Protein AF-V5RJI8-F1 (afdb_monomer_lite)

Secondary structure (DSSP, 8-state):
-EEEEEEEETTTEEEEEEEETTEEEEESS-HHHHHHHHHHHHHHHTTSSTTSEEETTB---GGG-EEEEE-SS--HHHHH---TT-HHHHHHHHHHHHHHHHTSTHHHHHHHHHHHHHHHHHHHHT------S--SS--------S---HHHHHHHH-----B-TT-SSB--GGGS-HHHHHHHHHHHHHTT--TT-SSS-EEEEE--GGGT--HHHHHHHHHHHHHHHHHS-EEEEEEE--HHHHHHH-TT---EEEEETTEEEEE--HHHHHHHHHHHHHHHHSS-S-HHHHHHHHTTT--HHHHHHHHHHHHHHHHHHHHHHHH-SEEEEEE-SS--EEEE-SSEEEEEE-HHHHHHHHHHHHHTT-GGGEEEE---HHHHHHHHT-

Radius of gyration: 30.28 Å; chains: 1; bounding box: 85×45×85 Å

pLDDT: mean 78.52, std 10.72, range [47.5, 96.5]

Organism: NCBI:txid1276258

Sequence (390 aa):
METNLVLNSNFFGKTTINFHNNIAYLYGTNNSKKSLLLHEIYEGLKGKEIYKLSFNSSSSCVARYQCVFLKELFDLQNELKLTKSNLLRNCILKKINSHIIMQQDNENFQNRLNTFYNDLEEVINSLEFKEMFDLDEKLSVKFNIDTKAIDSLIDKLLKVYLYKEDESKEVDEKSYSRFTIRMLILEILFLEIDFNDKERPIFLLLDLPDACADDNNILKLSATILEWIGKYNINVIITVNSSFTLKLFNPDLRSINFISNSKIINLKKLKSIFKNIAVCYSFIESKSTDLIIYKQQITSLINNDDLHFEYSYYKKRIEHYLYMTHIFRKIVVIESKDVSNWNVDHKALTLNINYKDIVFLFVLSFELELSKKIDWNIENIKLKALIENY

Foldseek 3Di:
DKKKKWFQAPQQGTAIFIDDLLETEEEDAPQVVLLSVLVVVQCCLCPNCQPTIDMPPDSDDSVFAAEDAQHPDDDVQVQQQLDPPHPLVVLVVVVVVVVCVVVVCVVVVLVVLVVVVVVVQVVVQPDDDPDPDDDPDPDDDHDDDPDSDPSCCCNPPDGDFDDDPPDPDTDDPVVDFPLVSSVVSRVSRCSPDDQVPPRHAYEYEARASVVGDDLVSLLVVLVVVVVSSVRGRYRYYHYHYDPVSCCSNCVQPQWHQYDARNHTFIPHPLLVLLLQLLLLVVVLVDPDLDSVVSCVVCSVVCDVVSSVVSCVVCVVVLRVLSHQLRPAQAEEEAADPDDWDWDDDPHYIYTHDHPSVVSSSLSSCVSRVSLVRYHYHDPRPSSVVVSVVD

InterPro domains:
  IPR027417 P-loop containing nucleoside triphosphate hydrolase [SSF52540] (11-281)

Structure (mmCIF, N/CA/C/O backbone):
data_AF-V5RJI8-F1
#
_entry.id   AF-V5RJI8-F1
#
loop_
_atom_site.group_PDB
_atom_site.id
_atom_site.type_symbol
_atom_site.label_atom_id
_atom_site.label_alt_id
_atom_site.label_comp_id
_atom_site.label_asym_id
_atom_site.label_entity_id
_atom_site.label_seq_id
_atom_site.pdbx_PDB_ins_code
_atom_site.Cartn_x
_atom_site.Cartn_y
_atom_site.Cartn_z
_atom_site.occupancy
_atom_site.B_iso_or_equiv
_atom_site.auth_seq_id
_atom_site.auth_comp_id
_atom_site.auth_asym_id
_atom_site.auth_atom_id
_atom_site.pdbx_PDB_model_num
ATOM 1 N N . MET A 1 1 ? 3.737 -17.549 -4.782 1.00 47.66 1 MET A N 1
ATOM 2 C CA . MET A 1 1 ? 2.436 -17.793 -5.446 1.00 47.66 1 MET A CA 1
ATOM 3 C C . MET A 1 1 ? 1.951 -16.449 -5.968 1.00 47.66 1 MET A C 1
ATOM 5 O O . MET A 1 1 ? 2.083 -15.477 -5.232 1.00 47.66 1 MET A O 1
ATOM 9 N N . GLU A 1 2 ? 1.523 -16.352 -7.227 1.00 59.53 2 GLU A N 1
ATOM 10 C CA . GLU A 1 2 ? 0.981 -15.097 -7.770 1.00 59.53 2 GLU A CA 1
ATOM 11 C C . GLU A 1 2 ? -0.535 -15.095 -7.596 1.00 59.53 2 GLU A C 1
ATOM 13 O O . GLU A 1 2 ? -1.218 -16.004 -8.068 1.00 59.53 2 GLU A O 1
ATOM 18 N N . THR A 1 3 ? -1.039 -14.072 -6.915 1.00 74.81 3 THR A N 1
ATOM 19 C CA . THR A 1 3 ? -2.464 -13.890 -6.638 1.00 74.81 3 THR A CA 1
ATOM 20 C C . THR A 1 3 ? -2.899 -12.603 -7.324 1.00 74.81 3 THR A C 1
ATOM 22 O O . THR A 1 3 ? -2.190 -11.600 -7.254 1.00 74.81 3 THR A O 1
ATOM 25 N N . ASN A 1 4 ? -4.040 -12.603 -8.008 1.00 84.06 4 ASN A N 1
ATOM 26 C CA . ASN A 1 4 ? -4.545 -11.410 -8.685 1.00 84.06 4 ASN A CA 1
ATOM 27 C C . ASN A 1 4 ? -5.942 -11.067 -8.166 1.00 84.06 4 ASN A C 1
ATOM 29 O O . ASN A 1 4 ? -6.820 -11.933 -8.123 1.00 84.06 4 ASN A O 1
ATOM 33 N N . LEU A 1 5 ? -6.142 -9.793 -7.838 1.00 86.62 5 LEU A N 1
ATOM 34 C CA . LEU A 1 5 ? -7.447 -9.200 -7.590 1.00 86.62 5 LEU A CA 1
ATOM 35 C C . LEU A 1 5 ? -7.901 -8.493 -8.864 1.00 86.62 5 LEU A C 1
ATOM 37 O O . LEU A 1 5 ? -7.270 -7.538 -9.309 1.00 86.62 5 LEU A O 1
ATOM 41 N N . VAL A 1 6 ? -8.995 -8.955 -9.451 1.00 86.00 6 VAL A N 1
ATOM 42 C CA . VAL A 1 6 ? -9.625 -8.310 -10.603 1.00 86.00 6 VAL A CA 1
ATOM 43 C C . VAL A 1 6 ? -10.812 -7.514 -10.101 1.00 86.00 6 VAL A C 1
ATOM 45 O O . VAL A 1 6 ? -11.644 -8.053 -9.368 1.00 86.00 6 VAL A O 1
ATOM 48 N N . LEU A 1 7 ? -10.906 -6.254 -10.519 1.00 85.88 7 LEU A N 1
ATOM 49 C CA . LEU A 1 7 ? -12.017 -5.399 -10.149 1.00 85.88 7 LEU A CA 1
ATOM 50 C C . LEU A 1 7 ? -12.546 -4.535 -11.285 1.00 85.88 7 LEU A C 1
ATOM 52 O O . LEU A 1 7 ? -11.807 -4.176 -12.198 1.00 85.88 7 LEU A O 1
ATOM 56 N N . ASN A 1 8 ? -13.828 -4.188 -11.215 1.00 84.06 8 ASN A N 1
ATOM 57 C CA . ASN A 1 8 ? -14.423 -3.176 -12.081 1.00 84.06 8 ASN A CA 1
ATOM 58 C C . ASN A 1 8 ? -14.523 -1.856 -11.310 1.00 84.06 8 ASN A C 1
ATOM 60 O O . ASN A 1 8 ? -15.511 -1.603 -10.625 1.00 84.06 8 ASN A O 1
ATOM 64 N N . SER A 1 9 ? -13.457 -1.060 -11.374 1.00 84.00 9 SER A N 1
ATOM 65 C CA . SER A 1 9 ? -13.361 0.229 -10.687 1.00 84.00 9 SER A CA 1
ATOM 66 C C . SER A 1 9 ? -14.159 1.297 -11.426 1.00 84.00 9 SER A C 1
ATOM 68 O O . SER A 1 9 ? -14.113 1.366 -12.657 1.00 84.00 9 SER A O 1
ATOM 70 N N . ASN A 1 10 ? -14.802 2.207 -10.690 1.00 82.50 10 ASN A N 1
ATOM 71 C CA . ASN A 1 10 ? -15.486 3.339 -11.315 1.00 82.50 10 ASN A CA 1
ATOM 72 C C . ASN A 1 10 ? -14.489 4.306 -11.990 1.00 82.50 10 ASN A C 1
ATOM 74 O O . ASN A 1 10 ? -14.853 5.033 -12.911 1.00 82.50 10 ASN A O 1
ATOM 78 N N . PHE A 1 11 ? -13.222 4.312 -11.554 1.00 82.19 11 PHE A N 1
ATOM 79 C CA . PHE A 1 11 ? -12.194 5.256 -12.012 1.00 82.19 11 PHE A CA 1
ATOM 80 C C . PHE A 1 11 ? -11.221 4.670 -13.036 1.00 82.19 11 PHE A C 1
ATOM 82 O O . PHE A 1 11 ? -10.675 5.409 -13.861 1.00 82.19 11 PHE A O 1
ATOM 89 N N . PHE A 1 12 ? -10.970 3.363 -12.949 1.00 82.50 12 PHE A N 1
ATOM 90 C CA . PHE A 1 12 ? -9.988 2.653 -13.776 1.00 82.50 12 PHE A CA 1
ATOM 91 C C . PHE A 1 12 ? -10.628 1.645 -14.743 1.00 82.50 12 PHE A C 1
ATOM 93 O O . PHE A 1 12 ? -9.920 1.031 -15.540 1.00 82.50 12 PHE A O 1
ATOM 100 N N . GLY A 1 13 ? -11.952 1.464 -14.686 1.00 84.44 13 GLY A N 1
ATOM 101 C CA . GLY A 1 13 ? -12.654 0.406 -15.407 1.00 84.44 13 GLY A CA 1
ATOM 102 C C . GLY A 1 13 ? -12.246 -0.984 -14.914 1.00 84.44 13 GLY A C 1
ATOM 103 O O . GLY A 1 13 ? -11.847 -1.167 -13.759 1.00 84.44 13 GLY A O 1
ATOM 104 N N . LYS A 1 14 ? -12.315 -1.979 -15.804 1.00 85.81 14 LYS A N 1
ATOM 105 C CA . LYS A 1 14 ? -11.848 -3.338 -15.510 1.00 85.81 14 LYS A CA 1
ATOM 106 C C . LYS A 1 14 ? -10.327 -3.342 -15.362 1.00 85.81 14 LYS A C 1
ATOM 108 O O . LYS A 1 14 ? -9.604 -3.170 -16.340 1.00 85.81 14 LYS A O 1
ATOM 113 N N . THR A 1 15 ? -9.854 -3.570 -14.145 1.00 85.00 15 THR A N 1
ATOM 114 C CA . THR A 1 15 ? -8.438 -3.528 -13.790 1.00 85.00 15 THR A CA 1
ATOM 115 C C . THR A 1 15 ? -8.035 -4.738 -12.950 1.00 85.00 15 THR A C 1
ATOM 117 O O . THR A 1 15 ? -8.874 -5.406 -12.344 1.00 85.00 15 THR A O 1
ATOM 120 N N . THR A 1 16 ? -6.737 -5.023 -12.922 1.00 87.56 16 THR A N 1
ATOM 121 C CA . THR A 1 16 ? -6.160 -6.141 -12.174 1.00 87.56 16 THR A CA 1
ATOM 122 C C . THR A 1 16 ? -5.038 -5.625 -11.290 1.00 87.56 16 THR A C 1
ATOM 124 O O . THR A 1 16 ? -4.091 -5.023 -11.794 1.00 87.56 16 THR A O 1
ATOM 127 N N . ILE A 1 17 ? -5.130 -5.908 -9.995 1.00 89.94 17 ILE A N 1
ATOM 128 C CA . ILE A 1 17 ? -4.090 -5.678 -8.996 1.00 89.94 17 ILE A CA 1
ATOM 129 C C . ILE A 1 17 ? -3.394 -7.006 -8.732 1.00 89.94 17 ILE A C 1
ATOM 131 O O . ILE A 1 17 ? -4.027 -8.018 -8.431 1.00 89.94 17 ILE A O 1
ATOM 135 N N . ASN A 1 18 ? -2.077 -6.998 -8.834 1.00 87.88 18 ASN A N 1
ATOM 136 C CA . ASN A 1 18 ? -1.258 -8.179 -8.656 1.00 87.88 18 ASN A CA 1
ATOM 137 C C . ASN A 1 18 ? -0.569 -8.169 -7.304 1.00 87.88 18 ASN A C 1
ATOM 139 O O . ASN A 1 18 ? -0.024 -7.149 -6.873 1.00 87.88 18 ASN A O 1
ATOM 143 N N . PHE A 1 19 ? -0.539 -9.348 -6.704 1.00 87.88 19 PHE A N 1
ATOM 144 C CA . PHE A 1 19 ? 0.154 -9.624 -5.467 1.00 87.88 19 PHE A CA 1
ATOM 145 C C . PHE A 1 19 ? 1.383 -10.475 -5.758 1.00 87.88 19 PHE A C 1
ATOM 147 O O . PHE A 1 19 ? 1.331 -11.447 -6.518 1.00 87.88 19 PHE A O 1
ATOM 154 N N . HIS A 1 20 ? 2.476 -10.141 -5.089 1.00 85.94 20 HIS A N 1
ATOM 155 C CA . HIS A 1 20 ? 3.643 -10.994 -4.975 1.00 85.94 20 HIS A CA 1
ATOM 156 C C . HIS A 1 20 ? 3.845 -11.329 -3.503 1.00 85.94 20 HIS A C 1
ATOM 158 O O . HIS A 1 20 ? 3.969 -10.429 -2.678 1.00 85.94 20 HIS A O 1
ATOM 164 N N . ASN A 1 21 ? 3.853 -12.623 -3.173 1.00 85.38 21 ASN A N 1
ATOM 165 C CA . ASN A 1 21 ? 3.926 -13.105 -1.789 1.00 85.38 21 ASN A CA 1
ATOM 166 C C . ASN A 1 21 ? 2.892 -12.420 -0.880 1.00 85.38 21 ASN A C 1
ATOM 168 O O . ASN A 1 21 ? 3.225 -11.930 0.192 1.00 85.38 21 ASN A O 1
ATOM 172 N N . ASN A 1 22 ? 1.643 -12.363 -1.351 1.00 88.12 22 ASN A N 1
ATOM 173 C CA . ASN A 1 22 ? 0.504 -11.755 -0.659 1.00 88.12 22 ASN A CA 1
ATOM 174 C C . ASN A 1 22 ? 0.617 -10.239 -0.409 1.00 88.12 22 ASN A C 1
ATOM 176 O O . ASN A 1 22 ? -0.211 -9.693 0.314 1.00 88.12 22 ASN A O 1
ATOM 180 N N . ILE A 1 23 ? 1.559 -9.531 -1.046 1.00 91.88 23 ILE A N 1
ATOM 181 C CA . ILE A 1 23 ? 1.644 -8.064 -0.986 1.00 91.88 23 ILE A CA 1
ATOM 182 C C . ILE A 1 23 ? 1.442 -7.455 -2.368 1.00 91.88 23 ILE A C 1
ATOM 184 O O . ILE A 1 23 ? 2.060 -7.877 -3.347 1.00 91.88 23 ILE A O 1
ATOM 188 N N . ALA A 1 24 ? 0.606 -6.426 -2.440 1.00 92.69 24 ALA A N 1
ATOM 189 C CA . ALA A 1 24 ? 0.448 -5.565 -3.598 1.00 92.69 24 ALA A CA 1
ATOM 190 C C . ALA A 1 24 ? 0.865 -4.132 -3.248 1.00 92.69 24 ALA A C 1
ATOM 192 O O . ALA A 1 24 ? 0.295 -3.501 -2.359 1.00 92.69 24 ALA A O 1
ATOM 193 N N . TYR A 1 25 ? 1.827 -3.590 -3.993 1.00 92.12 25 TYR A N 1
ATOM 194 C CA . TYR A 1 25 ? 2.216 -2.183 -3.887 1.00 92.12 25 TYR A CA 1
ATOM 195 C C . TYR A 1 25 ? 1.530 -1.381 -4.987 1.00 92.12 25 TYR A C 1
ATOM 197 O O . TYR A 1 25 ? 1.684 -1.699 -6.170 1.00 92.12 25 TYR A O 1
ATOM 205 N N . LEU A 1 26 ? 0.772 -0.359 -4.594 1.00 92.06 26 LEU A N 1
ATOM 206 C CA . LEU A 1 26 ? 0.106 0.589 -5.480 1.00 92.06 26 LEU A CA 1
ATOM 207 C C . LEU A 1 26 ? 0.939 1.877 -5.547 1.00 92.06 26 LEU A C 1
ATOM 209 O O . LEU A 1 26 ? 0.846 2.747 -4.676 1.00 92.06 26 LEU A O 1
ATOM 213 N N . TYR A 1 27 ? 1.780 1.985 -6.572 1.00 88.44 27 TYR A N 1
ATOM 214 C CA . TYR A 1 27 ? 2.731 3.087 -6.734 1.00 88.44 27 TYR A CA 1
ATOM 215 C C . TYR A 1 27 ? 2.232 4.115 -7.756 1.00 88.44 27 TYR A C 1
ATOM 217 O O . TYR A 1 27 ? 1.676 3.744 -8.783 1.00 88.44 27 TYR A O 1
ATOM 225 N N . GLY A 1 28 ? 2.438 5.406 -7.503 1.00 80.44 28 GLY A N 1
ATOM 226 C CA . GLY A 1 28 ? 2.051 6.500 -8.406 1.00 80.44 28 GLY A CA 1
ATOM 227 C C . GLY A 1 28 ? 1.736 7.776 -7.629 1.00 80.44 28 GLY A C 1
ATOM 228 O O . GLY A 1 28 ? 1.539 7.709 -6.419 1.00 80.44 28 GLY A O 1
ATOM 229 N N . THR A 1 29 ? 1.670 8.934 -8.290 1.00 72.56 29 THR A N 1
ATOM 230 C CA . THR A 1 29 ? 1.533 10.230 -7.588 1.00 72.56 29 THR A CA 1
ATOM 231 C C . THR A 1 29 ? 0.084 10.711 -7.432 1.00 72.56 29 THR A C 1
ATOM 233 O O . THR A 1 29 ? -0.165 11.754 -6.833 1.00 72.56 29 THR A O 1
ATOM 236 N N . ASN A 1 30 ? -0.898 9.970 -7.960 1.00 81.06 30 ASN A N 1
ATOM 237 C CA . ASN A 1 30 ? -2.312 10.323 -7.836 1.00 81.06 30 ASN A CA 1
ATOM 238 C C . ASN A 1 30 ? -2.920 9.761 -6.540 1.00 81.06 30 ASN A C 1
ATOM 240 O O . ASN A 1 30 ? -3.603 8.736 -6.557 1.00 81.06 30 ASN A O 1
ATOM 244 N N . ASN A 1 31 ? -2.645 10.431 -5.420 1.00 82.81 31 ASN A N 1
ATOM 245 C CA . ASN A 1 31 ? -3.069 10.017 -4.078 1.00 82.81 31 ASN A CA 1
ATOM 246 C C . ASN A 1 31 ? -4.579 9.799 -3.998 1.00 82.81 31 ASN A C 1
ATOM 248 O O . ASN A 1 31 ? -5.021 8.732 -3.591 1.00 82.81 31 ASN A O 1
ATOM 252 N N . SER A 1 32 ? -5.367 10.758 -4.494 1.00 85.94 32 SER A N 1
ATOM 253 C CA . SER A 1 32 ? -6.827 10.693 -4.408 1.00 85.94 32 SER A CA 1
ATOM 254 C C . SER A 1 32 ? -7.390 9.451 -5.092 1.00 85.94 32 SER A C 1
ATOM 256 O O . SER A 1 32 ? -8.209 8.748 -4.506 1.00 85.94 32 SER A O 1
ATOM 258 N N . LYS A 1 33 ? -6.919 9.109 -6.298 1.00 87.00 33 LYS A N 1
ATOM 259 C CA . LYS A 1 33 ? -7.374 7.889 -6.978 1.00 87.00 33 LYS A CA 1
ATOM 260 C C . LYS A 1 33 ? -6.895 6.607 -6.304 1.00 87.00 33 LYS A C 1
ATOM 262 O O . LYS A 1 33 ? -7.595 5.602 -6.388 1.00 87.00 33 LYS A O 1
ATOM 267 N N . LYS A 1 34 ? -5.733 6.621 -5.646 1.00 89.94 34 LYS A N 1
ATOM 268 C CA . LYS A 1 34 ? -5.249 5.477 -4.860 1.00 89.94 34 LYS A CA 1
ATOM 269 C C . LYS A 1 34 ? -6.122 5.227 -3.635 1.00 89.94 34 LYS A C 1
ATOM 271 O O . LYS A 1 34 ? -6.567 4.098 -3.448 1.00 89.94 34 LYS A O 1
ATOM 276 N N . SER A 1 35 ? -6.437 6.271 -2.875 1.00 90.81 35 SER A N 1
ATOM 277 C CA . SER A 1 35 ? -7.340 6.189 -1.724 1.00 90.81 35 SER A CA 1
ATOM 278 C C . SER A 1 35 ? -8.751 5.763 -2.138 1.00 90.81 35 SER A C 1
ATOM 280 O O . SER A 1 35 ? -9.347 4.892 -1.506 1.00 90.81 35 SER A O 1
ATOM 282 N N . LEU A 1 36 ? -9.268 6.309 -3.247 1.00 89.94 36 LEU A N 1
ATOM 283 C CA . LEU A 1 36 ? -10.561 5.909 -3.817 1.00 89.94 36 LEU A CA 1
ATOM 284 C C . LEU A 1 36 ? -10.571 4.435 -4.238 1.00 89.94 36 LEU A C 1
ATOM 286 O O . LEU A 1 36 ? -11.523 3.722 -3.936 1.00 89.94 36 LEU A O 1
ATOM 290 N N . LEU A 1 37 ? -9.502 3.958 -4.879 1.00 90.94 37 LEU A N 1
ATOM 291 C CA . LEU A 1 37 ? -9.357 2.552 -5.250 1.00 90.94 37 LEU A CA 1
ATOM 292 C C . LEU A 1 37 ? -9.325 1.636 -4.018 1.00 90.94 37 LEU A C 1
ATOM 294 O O . LEU A 1 37 ? -10.007 0.615 -4.009 1.00 90.94 37 LEU A O 1
ATOM 298 N N . LEU A 1 38 ? -8.576 1.995 -2.968 1.00 93.25 38 LEU A N 1
ATOM 299 C CA . LEU A 1 38 ? -8.580 1.237 -1.712 1.00 93.25 38 LEU A CA 1
ATOM 300 C C . LEU A 1 38 ? -9.969 1.207 -1.065 1.00 93.25 38 LEU A C 1
ATOM 302 O O . LEU A 1 38 ? -10.381 0.160 -0.572 1.00 93.25 38 LEU A O 1
ATOM 306 N N . HIS A 1 39 ? -10.711 2.315 -1.109 1.00 90.94 39 HIS A N 1
ATOM 307 C CA . HIS A 1 39 ? -12.083 2.366 -0.610 1.00 90.94 39 HIS A CA 1
ATOM 308 C C . HIS A 1 39 ? -13.031 1.462 -1.417 1.00 90.94 39 HIS A C 1
ATOM 310 O O . HIS A 1 39 ? -13.842 0.751 -0.828 1.00 90.94 39 HIS A O 1
ATOM 316 N N . GLU A 1 40 ? -12.941 1.452 -2.751 1.00 89.06 40 G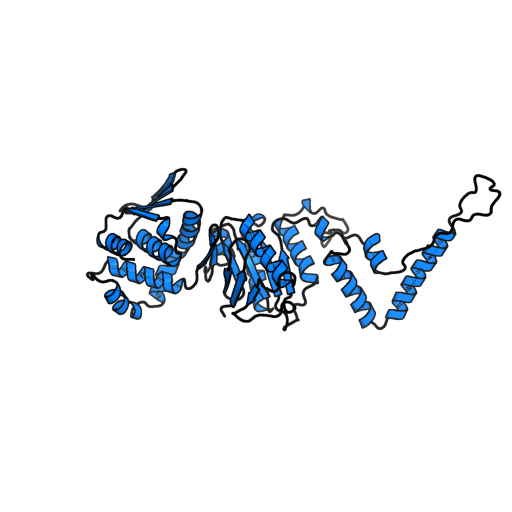LU A N 1
ATOM 317 C CA . GLU A 1 40 ? -13.726 0.535 -3.597 1.00 89.06 40 GLU A CA 1
ATOM 318 C C . GLU A 1 40 ? -13.419 -0.933 -3.268 1.00 89.06 40 GLU A C 1
ATOM 320 O O . GLU A 1 40 ? -14.332 -1.751 -3.138 1.00 89.06 40 GLU A O 1
ATOM 325 N N . ILE A 1 41 ? -12.138 -1.263 -3.072 1.00 89.88 41 ILE A N 1
ATOM 326 C CA . ILE A 1 41 ? -11.711 -2.606 -2.660 1.00 89.88 41 ILE A CA 1
ATOM 327 C C . ILE A 1 41 ? -12.282 -2.947 -1.280 1.00 89.88 41 ILE A C 1
ATOM 329 O O . ILE A 1 41 ? -12.828 -4.032 -1.107 1.00 89.88 41 ILE A O 1
ATOM 333 N N . TYR A 1 42 ? -12.202 -2.030 -0.313 1.00 89.81 42 TYR A N 1
ATOM 334 C CA . TYR A 1 42 ? -12.742 -2.220 1.033 1.00 89.81 42 TYR A CA 1
ATOM 335 C C . TYR A 1 42 ? -14.248 -2.518 1.022 1.00 89.81 42 TYR A C 1
ATOM 337 O O . TYR A 1 42 ? -14.689 -3.519 1.589 1.00 89.81 42 TYR A O 1
ATOM 345 N N . GLU A 1 43 ? -15.043 -1.684 0.347 1.00 86.06 43 GLU A N 1
ATOM 346 C CA . GLU A 1 43 ? -16.502 -1.842 0.293 1.00 86.06 43 GLU A CA 1
ATOM 347 C C . GLU A 1 43 ? -16.910 -3.123 -0.441 1.00 86.06 43 GLU A C 1
ATOM 349 O O . GLU A 1 43 ? -17.840 -3.822 -0.020 1.00 86.06 43 GLU A O 1
ATOM 354 N N . GLY A 1 44 ? -16.188 -3.471 -1.508 1.00 83.25 44 GLY A N 1
ATOM 355 C CA . GLY A 1 44 ? -16.407 -4.722 -2.215 1.00 83.25 44 GLY A CA 1
ATOM 356 C C . GLY A 1 44 ? -16.051 -5.944 -1.358 1.00 83.25 44 GLY A C 1
ATOM 357 O O . GLY A 1 44 ? -16.827 -6.894 -1.333 1.00 83.25 44 GLY A O 1
ATOM 358 N N . LEU A 1 45 ? -14.942 -5.922 -0.604 1.00 83.38 45 LEU A N 1
ATOM 359 C CA . LEU A 1 45 ? -14.564 -7.006 0.319 1.00 83.38 45 LEU A CA 1
ATOM 360 C C . LEU A 1 45 ? -15.559 -7.160 1.481 1.00 83.38 45 LEU A C 1
ATOM 362 O O . LEU A 1 45 ? -15.715 -8.260 2.003 1.00 83.38 45 LEU A O 1
ATOM 366 N N . LYS A 1 46 ? -16.248 -6.080 1.871 1.00 78.94 46 LYS A N 1
ATOM 367 C CA . LYS A 1 46 ? -17.279 -6.066 2.923 1.00 78.94 46 LYS A CA 1
ATOM 368 C C . LYS A 1 46 ? -18.677 -6.497 2.459 1.00 78.94 46 LYS A C 1
ATOM 370 O O . LYS A 1 46 ? -19.592 -6.495 3.279 1.00 78.94 46 LYS A O 1
ATOM 375 N N . GLY A 1 47 ? -18.887 -6.864 1.192 1.00 71.38 47 GLY A N 1
ATOM 376 C CA . GLY A 1 47 ? -20.196 -7.372 0.743 1.00 71.38 47 GLY A CA 1
ATOM 377 C C . GLY A 1 47 ? -21.141 -6.354 0.130 1.00 71.38 47 GLY A C 1
ATOM 378 O O . GLY A 1 47 ? -22.234 -6.741 -0.273 1.00 71.38 47 GLY A O 1
ATOM 379 N N . LYS A 1 48 ? -20.759 -5.079 0.023 1.00 64.81 48 LYS A N 1
ATOM 380 C CA . LYS A 1 48 ? -21.686 -4.035 -0.438 1.00 64.81 48 LYS A CA 1
ATOM 381 C C . LYS A 1 48 ? -21.778 -3.914 -1.963 1.00 64.81 48 LYS A C 1
ATOM 383 O O . LYS A 1 48 ? -22.800 -3.463 -2.463 1.00 64.81 48 LYS A O 1
ATOM 388 N N . GLU A 1 49 ? -20.765 -4.365 -2.712 1.00 62.06 49 GLU A N 1
ATOM 389 C CA . GLU A 1 49 ? -20.721 -4.269 -4.185 1.00 62.06 49 GLU A CA 1
ATOM 390 C C . GLU A 1 49 ? -20.259 -5.586 -4.849 1.00 62.06 49 GLU A C 1
ATOM 392 O O . GLU A 1 49 ? -19.241 -5.648 -5.541 1.00 62.06 49 GLU A O 1
ATOM 397 N N . ILE A 1 50 ? -21.030 -6.660 -4.634 1.00 53.44 50 ILE A N 1
ATOM 398 C CA . ILE A 1 50 ? -20.698 -8.075 -4.925 1.00 53.44 50 ILE A CA 1
ATOM 399 C C . ILE A 1 50 ? -20.184 -8.352 -6.354 1.00 53.44 50 ILE A C 1
ATOM 401 O O . ILE A 1 50 ? -19.405 -9.279 -6.559 1.00 53.44 50 ILE A O 1
ATOM 405 N N . TYR A 1 51 ? -20.558 -7.544 -7.348 1.00 53.34 51 TYR A N 1
ATOM 406 C CA . TYR A 1 51 ? -20.199 -7.772 -8.756 1.00 53.34 51 TYR A CA 1
ATOM 407 C C . TYR A 1 51 ? -18.905 -7.084 -9.207 1.00 53.34 51 TYR A C 1
ATOM 409 O O . TYR A 1 51 ? -18.531 -7.194 -10.376 1.00 53.34 51 TYR A O 1
ATOM 417 N N . LYS A 1 52 ? -18.219 -6.359 -8.314 1.00 65.06 52 LYS A N 1
ATOM 418 C CA . LYS A 1 52 ? -17.035 -5.576 -8.688 1.00 65.06 52 LYS A CA 1
ATOM 419 C C . LYS A 1 52 ? -15.703 -6.234 -8.363 1.00 65.06 52 LYS A C 1
ATOM 421 O O . LYS A 1 52 ? -14.714 -5.700 -8.840 1.00 65.06 52 LYS A O 1
ATOM 426 N N . LEU A 1 53 ? -15.633 -7.346 -7.621 1.00 74.62 53 LEU A N 1
ATOM 427 C CA . LEU A 1 53 ? -14.362 -7.971 -7.217 1.00 74.62 53 LEU A CA 1
ATOM 428 C C . LEU A 1 53 ? -14.330 -9.477 -7.492 1.00 74.62 53 LEU A C 1
ATOM 430 O O . LEU A 1 53 ? -15.299 -10.188 -7.250 1.00 74.62 53 LEU A O 1
ATOM 434 N N . SER A 1 54 ? -13.187 -9.981 -7.954 1.00 72.69 54 SER A N 1
ATOM 435 C CA . SER A 1 54 ? -12.916 -11.419 -8.055 1.00 72.69 54 SER A CA 1
ATOM 436 C C . SER A 1 54 ? -11.442 -11.725 -7.798 1.00 72.69 54 SER A C 1
ATOM 438 O O . SER A 1 54 ? -10.562 -10.941 -8.159 1.00 72.69 54 SER A O 1
ATOM 440 N N . PHE A 1 55 ? -11.170 -12.877 -7.183 1.00 73.88 55 PHE A N 1
ATOM 441 C CA . PHE A 1 55 ? -9.819 -13.337 -6.865 1.00 73.88 55 PHE A CA 1
ATOM 442 C C . PHE A 1 55 ? -9.440 -14.544 -7.724 1.00 73.88 55 PHE A C 1
ATOM 444 O O . PHE A 1 55 ? -10.206 -15.502 -7.839 1.00 73.88 55 PHE A O 1
ATOM 451 N N . ASN A 1 56 ? -8.248 -14.507 -8.330 1.00 62.09 56 ASN A N 1
ATOM 452 C CA . ASN A 1 56 ? -7.688 -15.603 -9.136 1.00 62.09 56 ASN A CA 1
ATOM 453 C C . ASN A 1 56 ? -8.651 -16.164 -10.201 1.00 62.09 56 ASN A C 1
ATOM 455 O O . ASN A 1 56 ? -8.680 -17.367 -10.444 1.00 62.09 56 ASN A O 1
ATOM 459 N N . SER A 1 57 ? -9.447 -15.296 -10.842 1.00 47.50 57 SER A N 1
ATOM 460 C CA . SER A 1 57 ? -10.477 -15.639 -11.847 1.00 47.50 57 SER A CA 1
ATOM 461 C C . SER A 1 57 ? -11.631 -16.537 -11.369 1.00 47.50 57 SER A C 1
ATOM 463 O O . SER A 1 57 ? -12.503 -16.878 -12.162 1.00 47.50 57 SER A O 1
ATOM 465 N N . SER A 1 58 ? -11.700 -16.847 -10.073 1.00 48.25 58 SER A N 1
ATOM 466 C CA . SER A 1 58 ? -12.853 -17.492 -9.442 1.00 48.25 58 SER A CA 1
ATOM 467 C C . SER A 1 58 ? -13.736 -16.442 -8.762 1.00 48.25 58 SER A C 1
ATOM 469 O O . SER A 1 58 ? -13.233 -15.555 -8.069 1.00 48.25 58 SER A O 1
ATOM 471 N N . SER A 1 59 ? -15.054 -16.513 -8.959 1.00 51.94 59 SER A N 1
ATOM 472 C CA . SER A 1 59 ? -16.016 -15.694 -8.216 1.00 51.94 59 SER A CA 1
ATOM 473 C C . SER A 1 59 ? -16.006 -16.139 -6.752 1.00 51.94 59 SER A C 1
ATOM 475 O O . SER A 1 59 ? -16.667 -17.112 -6.384 1.00 51.94 59 SER A O 1
ATOM 477 N N . SER A 1 60 ? -15.206 -15.488 -5.912 1.00 51.06 60 SER A N 1
ATOM 478 C CA . SER A 1 60 ? -15.241 -15.741 -4.478 1.00 51.06 60 SER A CA 1
ATOM 479 C C . SER A 1 60 ? -16.503 -15.120 -3.879 1.00 51.06 60 SER A C 1
ATOM 481 O O . SER A 1 60 ? -16.864 -13.981 -4.164 1.00 51.06 60 SER A O 1
ATOM 483 N N . CYS A 1 61 ? -17.212 -15.904 -3.066 1.00 48.38 61 CYS A N 1
ATOM 484 C CA . CYS A 1 61 ? -18.393 -15.444 -2.347 1.00 48.38 61 CYS A CA 1
ATOM 485 C C . CYS A 1 61 ? -17.968 -14.432 -1.270 1.00 48.38 61 CYS A C 1
ATOM 487 O O . CYS A 1 61 ? -17.046 -14.690 -0.496 1.00 48.38 61 CYS A O 1
ATOM 489 N N . VAL A 1 62 ? -18.632 -13.282 -1.236 1.00 50.59 62 VAL A N 1
ATOM 490 C CA . VAL A 1 62 ? -18.155 -12.042 -0.602 1.00 50.59 62 VAL A CA 1
ATOM 491 C C . VAL A 1 62 ? -18.175 -12.073 0.938 1.00 50.59 62 VAL A C 1
ATOM 493 O O . VAL A 1 62 ? -17.559 -11.243 1.593 1.00 50.59 62 VAL A O 1
ATOM 496 N N . ALA A 1 63 ? -18.768 -13.106 1.542 1.00 55.34 63 ALA A N 1
ATOM 497 C CA . ALA A 1 63 ? -18.743 -13.342 2.991 1.00 55.34 63 ALA A CA 1
ATOM 498 C C . ALA A 1 63 ? -17.442 -14.000 3.516 1.00 55.34 63 ALA A C 1
ATOM 500 O O . ALA A 1 63 ? -17.393 -14.440 4.664 1.00 55.34 63 ALA A O 1
ATOM 501 N N . ARG A 1 64 ? -16.396 -14.124 2.685 1.00 69.06 64 ARG A N 1
ATOM 502 C CA . ARG A 1 64 ? -15.202 -14.940 2.978 1.00 69.06 64 ARG A CA 1
ATOM 503 C C . ARG A 1 64 ? -13.952 -14.162 3.388 1.00 69.06 64 ARG A C 1
ATOM 505 O O . ARG A 1 64 ? -12.903 -14.778 3.501 1.00 69.06 64 ARG A O 1
ATOM 512 N N . TYR A 1 65 ? -14.015 -12.851 3.604 1.00 82.94 65 TYR A N 1
ATOM 513 C CA . TYR A 1 65 ? -12.820 -12.070 3.941 1.00 82.94 65 TYR A CA 1
ATOM 514 C C . TYR A 1 65 ? -13.001 -11.263 5.217 1.00 82.94 65 TYR A C 1
ATOM 516 O O . TYR A 1 65 ? -14.080 -10.746 5.502 1.00 82.94 65 TYR A O 1
ATOM 524 N N . GLN A 1 66 ? -11.913 -11.132 5.967 1.00 87.38 66 GLN A N 1
ATOM 525 C CA . GLN A 1 66 ? -11.804 -10.192 7.075 1.00 87.38 66 GLN A CA 1
ATOM 526 C C . GLN A 1 66 ? -11.034 -8.980 6.557 1.00 87.38 66 GLN A C 1
ATOM 528 O O . GLN A 1 66 ? -9.983 -9.155 5.950 1.00 87.38 66 GLN A O 1
ATOM 533 N N . CYS A 1 67 ? -11.541 -7.758 6.716 1.00 89.69 67 CYS A N 1
ATOM 534 C CA . CYS A 1 67 ? -10.936 -6.591 6.069 1.00 89.69 67 CYS A CA 1
ATOM 535 C C . CYS A 1 67 ? -10.654 -5.459 7.057 1.00 89.69 67 CYS A C 1
ATOM 537 O O . CYS A 1 67 ? -11.561 -4.989 7.747 1.00 89.69 67 CYS A O 1
ATOM 539 N N . VAL A 1 68 ? -9.402 -5.002 7.055 1.00 91.56 68 VAL A N 1
ATOM 540 C CA . VAL A 1 68 ? -8.883 -3.866 7.817 1.00 91.56 68 VAL A CA 1
ATOM 541 C C . VAL A 1 68 ? -8.463 -2.783 6.835 1.00 91.56 68 VAL A C 1
ATOM 543 O O . VAL A 1 68 ? -7.682 -3.044 5.921 1.00 91.56 68 VAL A O 1
ATOM 546 N N . PHE A 1 69 ? -8.957 -1.561 7.030 1.00 93.44 69 PHE A N 1
ATOM 547 C CA . PHE A 1 69 ? -8.593 -0.418 6.199 1.00 93.44 69 PHE A CA 1
ATOM 548 C C . PHE A 1 69 ? -8.101 0.747 7.049 1.00 93.44 69 PHE A C 1
ATOM 550 O O . PHE A 1 69 ? -8.882 1.413 7.725 1.00 93.44 69 PHE A O 1
ATOM 557 N N . LEU A 1 70 ? -6.797 1.005 6.967 1.00 93.75 70 LEU A N 1
ATOM 558 C CA . LEU A 1 70 ? -6.136 2.121 7.623 1.00 93.75 70 LEU A CA 1
ATOM 559 C C . LEU A 1 70 ? -5.981 3.289 6.642 1.00 93.75 70 LEU A C 1
ATOM 561 O O . LEU A 1 70 ? -5.017 3.356 5.871 1.00 93.75 70 LEU A O 1
ATOM 565 N N . LYS A 1 71 ? -6.938 4.214 6.689 1.00 93.12 71 LYS A N 1
ATOM 566 C CA . LYS A 1 71 ? -7.023 5.399 5.819 1.00 93.12 71 LYS A CA 1
ATOM 567 C C . LYS A 1 71 ? -5.855 6.371 6.035 1.00 93.12 71 LYS A C 1
ATOM 569 O O . LYS A 1 71 ? -5.252 6.382 7.108 1.00 93.12 71 LYS A O 1
ATOM 574 N N . GLU A 1 72 ? -5.546 7.184 5.020 1.00 89.81 72 GLU A N 1
ATOM 575 C CA . GLU A 1 72 ? -4.560 8.274 5.114 1.00 89.81 72 GLU A CA 1
ATOM 576 C C . GLU A 1 72 ? -5.035 9.342 6.105 1.00 89.81 72 GLU A C 1
ATOM 578 O O . GLU A 1 72 ? -4.319 9.701 7.038 1.00 89.81 72 GLU A O 1
ATOM 583 N N . LEU A 1 73 ? -6.260 9.832 5.897 1.00 85.81 73 LEU A N 1
ATOM 584 C CA . LEU A 1 73 ? -6.928 10.763 6.795 1.00 85.81 73 LEU A CA 1
ATOM 585 C C . LEU A 1 73 ? -7.677 9.969 7.860 1.00 85.81 73 LEU A C 1
ATOM 587 O O . LEU A 1 73 ? -8.566 9.173 7.549 1.00 85.81 73 LEU A O 1
ATOM 591 N N . PHE A 1 74 ? -7.312 10.209 9.112 1.00 83.12 74 PHE A N 1
ATOM 592 C CA . PHE A 1 74 ? -7.898 9.573 10.280 1.00 83.12 74 PHE A CA 1
ATOM 593 C C . PHE A 1 74 ? -8.092 10.602 11.392 1.00 83.12 74 PHE A C 1
ATOM 595 O O . PHE A 1 74 ? -7.398 11.617 11.453 1.00 83.12 74 PHE A O 1
ATOM 602 N N . ASP A 1 75 ? -9.041 10.311 12.272 1.00 81.44 75 ASP A N 1
ATOM 603 C CA . ASP A 1 75 ? -9.294 11.060 13.495 1.00 81.44 75 ASP A CA 1
ATOM 604 C C . ASP A 1 75 ? -9.506 10.030 14.602 1.00 81.44 75 ASP A C 1
ATOM 606 O O . ASP A 1 75 ? -10.532 9.344 14.631 1.00 81.44 75 ASP A O 1
ATOM 610 N N . LEU A 1 76 ? -8.508 9.889 15.476 1.00 82.81 76 LEU A N 1
ATOM 611 C CA . LEU A 1 76 ? -8.544 8.900 16.545 1.00 82.81 76 LEU A CA 1
ATOM 612 C C . LEU A 1 76 ? -9.730 9.160 17.482 1.00 82.81 76 LEU A C 1
ATOM 614 O O . LEU A 1 76 ? -10.370 8.201 17.903 1.00 82.81 76 LEU A O 1
ATOM 618 N N . GLN A 1 77 ? -10.119 10.414 17.733 1.00 81.31 77 GLN A N 1
ATOM 619 C CA . GLN A 1 77 ? -11.297 10.700 18.555 1.00 81.31 77 GLN A CA 1
ATOM 620 C C . GLN A 1 77 ? -12.572 10.114 17.947 1.00 81.31 77 GLN A C 1
ATOM 622 O O . GLN A 1 77 ? -13.443 9.646 18.678 1.00 81.31 77 GLN A O 1
ATOM 627 N N . ASN A 1 78 ? -12.704 10.111 16.619 1.00 80.69 78 ASN A N 1
ATOM 628 C CA . ASN A 1 78 ? -13.849 9.478 15.964 1.00 80.69 78 ASN A CA 1
ATOM 629 C C . ASN A 1 78 ? -13.779 7.949 16.016 1.00 80.69 78 ASN A C 1
ATOM 631 O O . ASN A 1 78 ? -14.819 7.312 16.190 1.00 80.69 78 ASN A O 1
ATOM 635 N N . GLU A 1 79 ? -12.582 7.367 15.927 1.00 79.19 79 GLU A N 1
ATOM 636 C CA . GLU A 1 79 ? -12.387 5.918 16.068 1.00 79.19 79 GLU A CA 1
ATOM 637 C C . GLU A 1 79 ? -12.628 5.433 17.512 1.00 79.19 79 GLU A C 1
ATOM 639 O O . GLU A 1 79 ? -13.123 4.325 17.711 1.00 79.19 79 GLU A O 1
ATOM 644 N N . LEU A 1 80 ? -12.369 6.274 18.520 1.00 77.94 80 LEU A N 1
ATOM 645 C CA . LEU A 1 80 ? -12.620 5.981 19.938 1.00 77.94 80 LEU A CA 1
ATOM 646 C C . LEU A 1 80 ? -14.066 6.253 20.389 1.00 77.94 80 LEU A C 1
ATOM 648 O O . LEU A 1 80 ? -14.487 5.762 21.439 1.00 77.94 80 LEU A O 1
ATOM 652 N N . LYS A 1 81 ? -14.854 7.018 19.621 1.00 79.75 81 LYS A N 1
ATOM 653 C CA . LYS A 1 81 ? -16.266 7.285 19.943 1.00 79.75 81 LYS A CA 1
ATOM 654 C C . LYS A 1 81 ? -17.099 6.011 19.817 1.00 79.75 81 LYS A C 1
ATOM 656 O O . LYS A 1 81 ? -17.325 5.503 18.719 1.00 79.75 81 LYS A O 1
ATOM 661 N N . LEU A 1 82 ? -17.672 5.571 20.935 1.00 79.00 82 LEU A N 1
ATOM 662 C CA . LEU A 1 82 ? -18.517 4.377 21.037 1.00 79.00 82 LEU A CA 1
ATOM 663 C C . LEU A 1 82 ? -19.938 4.603 20.485 1.00 79.00 82 LEU A C 1
ATOM 665 O O . LEU A 1 82 ? -20.938 4.439 21.175 1.00 79.00 82 LEU A O 1
ATOM 669 N N . THR A 1 83 ? -20.046 4.995 19.216 1.00 79.62 83 THR A N 1
ATOM 670 C CA . THR A 1 83 ? -21.338 5.083 18.518 1.00 79.62 83 THR A CA 1
ATOM 671 C C . THR A 1 83 ? -21.816 3.701 18.075 1.00 79.62 83 THR A C 1
ATOM 673 O O . THR A 1 83 ? -21.009 2.796 17.881 1.00 79.62 83 THR A O 1
ATOM 676 N N . LYS A 1 84 ? -23.125 3.519 17.854 1.00 76.44 84 LYS A N 1
ATOM 677 C CA . LYS A 1 84 ? -23.715 2.215 17.477 1.00 76.44 84 LYS A CA 1
ATOM 678 C C . LYS A 1 84 ? -23.058 1.543 16.262 1.00 76.44 84 LYS A C 1
ATOM 680 O O . LYS A 1 84 ? -23.043 0.321 16.180 1.00 76.44 84 LYS A O 1
ATOM 685 N N . SER A 1 85 ? -22.526 2.325 15.324 1.00 74.44 85 SER A N 1
ATOM 686 C CA . SER A 1 85 ? -21.844 1.834 14.120 1.00 74.44 85 SER A CA 1
ATOM 687 C C . SER A 1 85 ? -20.329 1.653 14.279 1.00 74.44 85 SER A C 1
ATOM 689 O O . SER A 1 85 ? -19.679 1.222 13.330 1.00 74.44 85 SER A O 1
ATOM 691 N N . ASN A 1 86 ? -19.750 2.013 15.426 1.00 79.94 86 ASN A N 1
ATOM 692 C CA . ASN A 1 86 ? -18.308 1.970 15.654 1.00 79.94 86 ASN A CA 1
ATOM 693 C C . ASN A 1 86 ? -17.813 0.534 15.943 1.00 79.94 86 ASN A C 1
ATOM 695 O O . ASN A 1 86 ? -18.440 -0.223 16.686 1.00 79.94 86 ASN A O 1
ATOM 699 N N . LEU A 1 87 ? -16.665 0.179 15.354 1.00 77.44 87 LEU A N 1
ATOM 700 C CA . LEU A 1 87 ? -16.034 -1.147 15.444 1.00 77.44 87 LEU A CA 1
ATOM 701 C C . LEU A 1 87 ? -15.588 -1.493 16.874 1.00 77.44 87 LEU A C 1
ATOM 703 O O . LEU A 1 87 ? -15.881 -2.576 17.381 1.00 77.44 87 LEU A O 1
ATOM 707 N N . LEU A 1 88 ? -14.928 -0.558 17.564 1.00 79.44 88 LEU A N 1
ATOM 708 C CA . LEU A 1 88 ? -14.433 -0.758 18.928 1.00 79.44 88 LEU A CA 1
ATOM 709 C C . LEU A 1 88 ? -15.585 -1.048 19.898 1.00 79.44 88 LEU A C 1
ATOM 711 O O . LEU A 1 88 ? -15.504 -1.977 20.701 1.00 79.44 88 LEU A O 1
ATOM 715 N N . ARG A 1 89 ? -16.701 -0.321 19.779 1.00 80.00 89 ARG A N 1
ATOM 716 C CA . ARG A 1 89 ? -17.916 -0.593 20.563 1.00 80.00 89 ARG A CA 1
ATOM 717 C C . ARG A 1 89 ? -18.425 -2.021 20.352 1.00 80.00 89 ARG A C 1
ATOM 719 O O . ARG A 1 89 ? -18.711 -2.727 21.319 1.00 80.00 89 ARG A O 1
ATOM 726 N N . ASN A 1 90 ? -18.536 -2.450 19.097 1.00 79.38 90 ASN A N 1
ATOM 727 C CA . ASN A 1 90 ? -19.051 -3.776 18.758 1.00 79.38 90 ASN A CA 1
ATOM 728 C C . ASN A 1 90 ? -18.105 -4.891 19.233 1.00 79.38 90 ASN A C 1
ATOM 730 O O . ASN A 1 90 ? -18.575 -5.920 19.720 1.00 79.38 90 ASN A O 1
ATOM 734 N N . CYS A 1 91 ? -16.787 -4.661 19.189 1.00 76.56 91 CYS A N 1
ATOM 735 C CA . CYS A 1 91 ? -15.786 -5.538 19.800 1.00 76.56 91 CYS A CA 1
ATOM 736 C C . CYS A 1 91 ? -16.001 -5.716 21.299 1.00 76.56 91 CYS A C 1
ATOM 738 O O . CYS A 1 91 ? -16.012 -6.846 21.789 1.00 76.56 91 CYS A O 1
ATOM 740 N N . ILE A 1 92 ? -16.145 -4.606 22.029 1.00 78.00 92 ILE A N 1
ATOM 741 C CA . ILE A 1 92 ? -16.328 -4.614 23.483 1.00 78.00 92 ILE A CA 1
ATOM 742 C C . ILE A 1 92 ? -17.586 -5.411 23.833 1.00 78.00 92 ILE A C 1
ATOM 744 O O . ILE A 1 92 ? -17.517 -6.333 24.644 1.00 78.00 92 ILE A O 1
ATOM 748 N N . LEU A 1 93 ? -18.704 -5.138 23.153 1.00 77.62 93 LEU A N 1
ATOM 749 C CA . LEU A 1 93 ? -19.954 -5.881 23.325 1.00 77.62 93 LEU A CA 1
ATOM 750 C C . LEU A 1 93 ? -19.788 -7.378 23.057 1.00 77.62 93 LEU A C 1
ATOM 752 O O . LEU A 1 93 ? -20.192 -8.205 23.873 1.00 77.62 93 LEU A O 1
ATOM 756 N N . LYS A 1 94 ? -19.156 -7.742 21.936 1.00 77.38 94 LYS A N 1
ATOM 757 C CA . LYS A 1 94 ? -18.914 -9.144 21.582 1.00 77.38 94 LYS A CA 1
ATOM 758 C C . LYS A 1 94 ? -18.052 -9.846 22.633 1.00 77.38 94 LYS A C 1
ATOM 760 O O . LYS A 1 94 ? -18.372 -10.972 23.011 1.00 77.38 94 LYS A O 1
ATOM 765 N N . LYS A 1 95 ? -16.999 -9.187 23.131 1.00 75.00 95 LYS A N 1
ATOM 766 C CA . LYS A 1 95 ? -16.130 -9.726 24.186 1.00 75.00 95 LYS A CA 1
ATOM 767 C C . LYS A 1 95 ? -16.888 -9.917 25.496 1.00 75.00 95 LYS A C 1
ATOM 769 O O . LYS A 1 95 ? -16.838 -11.017 26.040 1.00 75.00 95 LYS A O 1
ATOM 774 N N . ILE A 1 96 ? -17.632 -8.913 25.957 1.00 74.12 96 ILE A N 1
ATOM 775 C CA . ILE A 1 96 ? -18.459 -9.019 27.168 1.00 74.12 96 ILE A CA 1
ATOM 776 C C . ILE A 1 96 ? -19.431 -10.195 27.042 1.00 74.12 96 ILE A C 1
ATOM 778 O O . ILE A 1 96 ? -19.435 -11.078 27.894 1.00 74.12 96 ILE A O 1
ATOM 782 N N . ASN A 1 97 ? -20.167 -10.275 25.932 1.00 72.06 97 ASN A N 1
ATOM 783 C CA . ASN A 1 97 ? -21.115 -11.362 25.695 1.00 72.06 97 ASN A CA 1
ATOM 784 C C . ASN A 1 97 ? -20.431 -12.736 25.674 1.00 72.06 97 ASN A C 1
ATOM 786 O O . ASN A 1 97 ? -20.923 -13.672 26.298 1.00 72.06 97 ASN A O 1
ATOM 790 N N . SER A 1 98 ? -19.275 -12.868 25.013 1.00 72.12 98 SER A N 1
ATOM 791 C CA . SER A 1 98 ? -18.524 -14.131 25.014 1.00 72.12 98 SER A CA 1
ATOM 792 C C . SER A 1 98 ? -18.065 -14.542 26.413 1.00 72.12 98 SER A C 1
ATOM 794 O O . SER A 1 98 ? -18.152 -15.717 26.761 1.00 72.12 98 SER A O 1
ATOM 796 N N . HIS A 1 99 ? -17.641 -13.581 27.235 1.00 69.81 99 HIS A N 1
ATOM 797 C CA . HIS A 1 99 ? -17.161 -13.835 28.588 1.00 69.81 99 HIS A CA 1
ATOM 798 C C . HIS A 1 99 ? -18.298 -14.274 29.519 1.00 69.81 99 HIS A C 1
ATOM 800 O O . HIS A 1 99 ? -18.134 -15.215 30.293 1.00 69.81 99 HIS A O 1
ATOM 806 N N . ILE A 1 100 ? -19.462 -13.631 29.391 1.00 67.62 100 ILE A N 1
ATOM 807 C CA . ILE A 1 100 ? -20.692 -13.992 30.101 1.00 67.62 100 ILE A CA 1
ATOM 808 C C . ILE A 1 100 ? -21.116 -15.429 29.758 1.00 67.62 100 ILE A C 1
ATOM 810 O O . ILE A 1 100 ? -21.464 -16.205 30.647 1.00 67.62 100 ILE A O 1
ATOM 814 N N . ILE A 1 101 ? -21.059 -15.807 28.476 1.00 68.44 101 ILE A N 1
ATOM 815 C CA . ILE A 1 101 ? -21.433 -17.152 28.015 1.00 68.44 101 ILE A CA 1
ATOM 816 C C . ILE A 1 101 ? -20.420 -18.204 28.492 1.00 68.44 101 ILE A C 1
ATOM 818 O O . ILE A 1 101 ? -20.819 -19.264 28.971 1.00 68.44 101 ILE A O 1
ATOM 822 N N . MET A 1 102 ? -19.116 -17.928 28.375 1.00 67.00 102 MET A N 1
ATOM 823 C CA . MET A 1 102 ? -18.058 -18.893 28.697 1.00 67.00 102 MET A CA 1
ATOM 824 C C . MET A 1 102 ? -17.968 -19.236 30.184 1.00 67.00 102 MET A C 1
ATOM 826 O O . MET A 1 102 ? -17.627 -20.369 30.513 1.00 67.00 102 MET A O 1
ATOM 830 N N . GLN A 1 103 ? -18.269 -18.296 31.082 1.00 63.38 103 GLN A N 1
ATOM 831 C CA . GLN A 1 103 ? -18.175 -18.554 32.520 1.00 63.38 103 GLN A CA 1
ATOM 832 C C . GLN A 1 103 ? -19.393 -19.278 33.112 1.00 63.38 103 GLN A C 1
ATOM 834 O O . GLN A 1 103 ? -19.381 -19.564 34.302 1.00 63.38 103 GLN A O 1
ATOM 839 N N . GLN A 1 104 ? -20.451 -19.555 32.334 1.00 57.88 104 GLN A N 1
ATOM 840 C CA . GLN A 1 104 ? -21.770 -19.983 32.850 1.00 57.88 104 GLN A CA 1
ATOM 841 C C . GLN A 1 104 ? -22.365 -19.044 33.931 1.00 57.88 104 GLN A C 1
ATOM 843 O O . GLN A 1 104 ? -23.434 -19.314 34.465 1.00 57.88 104 GLN A O 1
ATOM 848 N N . ASP A 1 105 ? -21.738 -17.893 34.190 1.00 54.75 105 ASP A N 1
ATOM 849 C CA . ASP A 1 105 ? -22.090 -16.889 35.205 1.00 54.75 105 ASP A CA 1
ATOM 850 C C . ASP A 1 105 ? -23.189 -15.926 34.720 1.00 54.75 105 ASP A C 1
ATOM 852 O O . ASP A 1 105 ? -23.372 -14.832 35.257 1.00 54.75 105 ASP A O 1
ATOM 856 N N . ASN A 1 106 ? -23.923 -16.304 33.671 1.00 56.97 106 ASN A N 1
ATOM 857 C CA . ASN A 1 106 ? -24.889 -15.430 33.012 1.00 56.97 106 ASN A CA 1
ATOM 858 C C . ASN A 1 106 ? -25.992 -14.980 33.982 1.00 56.97 106 ASN A C 1
ATOM 860 O O . ASN A 1 106 ? -26.319 -13.796 34.031 1.00 56.97 106 ASN A O 1
ATOM 864 N N . GLU A 1 107 ? -26.479 -15.887 34.836 1.00 62.31 107 GLU A N 1
ATOM 865 C CA . GLU A 1 107 ? -27.413 -15.532 35.911 1.00 62.31 107 GLU A CA 1
ATOM 866 C C . GLU A 1 107 ? -26.779 -14.574 36.926 1.00 62.31 107 GLU A C 1
ATOM 868 O O . GLU A 1 107 ? -27.398 -13.590 37.313 1.00 62.31 107 GLU A O 1
ATOM 873 N N . ASN A 1 108 ? -25.526 -14.795 37.324 1.00 70.88 108 ASN A N 1
ATOM 874 C CA . ASN A 1 108 ? -24.854 -14.006 38.358 1.00 70.88 108 ASN A CA 1
ATOM 875 C C . ASN A 1 108 ? -24.548 -12.572 37.886 1.00 70.88 108 ASN A C 1
ATOM 877 O O . ASN A 1 108 ? -24.760 -11.605 38.620 1.00 70.88 108 ASN A O 1
ATOM 881 N N . PHE A 1 109 ? -24.099 -12.412 36.637 1.00 71.62 109 PHE A N 1
ATOM 882 C CA . PHE A 1 109 ? -23.843 -11.104 36.035 1.00 71.62 109 PHE A CA 1
ATOM 883 C C . PHE A 1 109 ? -25.141 -10.334 35.771 1.00 71.62 109 PHE A C 1
ATOM 885 O O . PHE A 1 109 ? -25.235 -9.167 36.147 1.00 71.62 109 PHE A O 1
ATOM 892 N N . GLN A 1 110 ? -26.158 -10.979 35.184 1.00 72.75 110 GLN A N 1
ATOM 893 C CA . GLN A 1 110 ? -27.462 -10.345 34.960 1.00 72.75 110 GLN A CA 1
ATOM 894 C C . GLN A 1 110 ? -28.138 -9.963 36.276 1.00 72.75 110 GLN A C 1
ATOM 896 O O . GLN A 1 110 ? -28.687 -8.869 36.382 1.00 72.75 110 GLN A O 1
ATOM 901 N N . ASN A 1 111 ? -28.036 -10.804 37.308 1.00 76.19 111 ASN A N 1
ATOM 902 C CA . ASN A 1 111 ? -28.552 -10.479 38.634 1.00 76.19 111 ASN A CA 1
ATOM 903 C C . ASN A 1 111 ? -27.854 -9.249 39.212 1.00 76.19 111 ASN A C 1
ATOM 905 O O . ASN A 1 111 ? -28.543 -8.326 39.624 1.00 76.19 111 ASN A O 1
ATOM 909 N N . ARG A 1 112 ? -26.516 -9.166 39.163 1.00 78.25 112 ARG A N 1
ATOM 910 C CA . ARG A 1 112 ? -25.776 -7.974 39.623 1.00 78.25 112 ARG A CA 1
ATOM 911 C C . ARG A 1 112 ? -26.125 -6.716 38.829 1.00 78.25 112 ARG A C 1
ATOM 913 O O . ARG A 1 112 ? -26.237 -5.645 39.417 1.00 78.25 112 ARG A O 1
ATOM 920 N N . LEU A 1 113 ? -26.308 -6.838 37.513 1.00 77.62 113 LEU A N 1
ATOM 921 C CA . LEU A 1 113 ? -26.722 -5.726 36.659 1.00 77.62 113 LEU A CA 1
ATOM 922 C C . LEU A 1 113 ? -28.122 -5.231 37.049 1.00 77.62 113 LEU A C 1
ATOM 924 O O . LEU A 1 113 ? -28.339 -4.031 37.197 1.00 77.62 113 LEU A O 1
ATOM 928 N N . ASN A 1 114 ? -29.055 -6.160 37.264 1.00 78.19 114 ASN A N 1
ATOM 929 C CA . ASN A 1 114 ? -30.409 -5.857 37.714 1.00 78.19 114 ASN A CA 1
ATOM 930 C C . ASN A 1 114 ? -30.416 -5.241 39.114 1.00 78.19 114 ASN A C 1
ATOM 932 O O . ASN A 1 114 ? -31.137 -4.271 39.325 1.00 78.19 114 ASN A O 1
ATOM 936 N N . THR A 1 115 ? -29.594 -5.747 40.040 1.00 80.69 115 THR A N 1
ATOM 937 C CA . THR A 1 115 ? -29.407 -5.146 41.367 1.00 80.69 115 THR A CA 1
ATOM 938 C C . THR A 1 115 ? -28.935 -3.704 41.234 1.00 80.69 115 THR A C 1
ATOM 940 O O . THR A 1 115 ? -29.607 -2.817 41.736 1.00 80.69 115 THR A O 1
ATOM 943 N N . PHE A 1 116 ? -27.875 -3.443 40.460 1.00 79.69 116 PHE A N 1
ATOM 944 C CA . PHE A 1 116 ? -27.384 -2.082 40.226 1.00 79.69 116 PHE A CA 1
ATOM 945 C C . PHE A 1 116 ? -28.473 -1.146 39.684 1.00 79.69 116 PHE A C 1
ATOM 947 O O . PHE A 1 116 ? -28.608 -0.021 40.155 1.00 79.69 116 PHE A O 1
ATOM 954 N N . TYR A 1 117 ? -29.268 -1.597 38.708 1.00 79.50 117 TYR A N 1
ATOM 955 C CA . TYR A 1 117 ? -30.365 -0.786 38.178 1.00 79.50 117 TYR A CA 1
ATOM 956 C C . TYR A 1 117 ? -31.486 -0.551 39.189 1.00 79.50 117 TYR A C 1
ATOM 958 O O . TYR A 1 117 ? -32.063 0.532 39.184 1.00 79.50 117 TYR A O 1
ATOM 966 N N . ASN A 1 118 ? -31.803 -1.538 40.027 1.00 80.00 118 ASN A N 1
ATOM 967 C CA . ASN A 1 118 ? -32.803 -1.388 41.079 1.00 80.00 118 ASN A CA 1
ATOM 968 C C . ASN A 1 118 ? -32.326 -0.413 42.164 1.00 80.00 118 ASN A C 1
ATOM 970 O O . ASN A 1 118 ? -33.097 0.458 42.550 1.00 80.00 118 ASN A O 1
ATOM 974 N N . ASP A 1 119 ? -31.055 -0.484 42.569 1.00 79.38 119 ASP A N 1
ATOM 975 C CA . ASP A 1 119 ? -30.454 0.462 43.519 1.00 79.38 119 ASP A CA 1
ATOM 976 C C . ASP A 1 119 ? -30.506 1.898 42.964 1.00 79.38 119 ASP A C 1
ATOM 978 O O . ASP A 1 119 ? -30.836 2.853 43.664 1.00 79.38 119 ASP A O 1
ATOM 982 N N . LEU A 1 120 ? -30.230 2.065 41.667 1.00 75.06 120 LEU A N 1
ATOM 983 C CA . LEU A 1 120 ? -30.330 3.354 40.975 1.00 75.06 120 LEU A CA 1
ATOM 984 C C . LEU A 1 120 ? -31.772 3.876 40.923 1.00 75.06 120 LEU A C 1
ATOM 986 O O . LEU A 1 120 ? -32.004 5.067 41.112 1.00 75.06 120 LEU A O 1
ATOM 990 N N . GLU A 1 121 ? -32.734 2.993 40.661 1.00 75.44 121 GLU A N 1
ATOM 991 C CA . GLU A 1 121 ? -34.163 3.312 40.628 1.00 75.44 121 GLU A CA 1
ATOM 992 C C . GLU A 1 121 ? -34.666 3.741 42.013 1.00 75.44 121 GLU A C 1
ATOM 994 O O . GLU A 1 121 ? -35.425 4.702 42.121 1.00 75.44 121 GLU A O 1
ATOM 999 N N . GLU A 1 122 ? -34.183 3.100 43.078 1.00 75.25 122 GLU A N 1
ATOM 1000 C CA . GLU A 1 122 ? -34.467 3.479 44.463 1.00 75.25 122 GLU A CA 1
ATOM 1001 C C . GLU A 1 122 ? -33.909 4.872 44.797 1.00 75.25 122 GLU A C 1
ATOM 1003 O O . GLU A 1 122 ? -34.641 5.727 45.299 1.00 75.25 122 GLU A O 1
ATOM 1008 N N . VAL A 1 123 ? -32.652 5.153 44.429 1.00 76.25 123 VAL A N 1
ATOM 1009 C CA . VAL A 1 123 ? -32.041 6.483 44.611 1.00 76.25 123 VAL A CA 1
ATOM 1010 C C . VAL A 1 123 ? -32.805 7.559 43.837 1.00 76.25 123 VAL A C 1
ATOM 1012 O O . VAL A 1 123 ? -33.073 8.628 44.383 1.00 76.25 123 VAL A O 1
ATOM 1015 N N . ILE A 1 124 ? -33.194 7.301 42.588 1.00 70.75 124 ILE A N 1
ATOM 1016 C CA . ILE A 1 124 ? -33.946 8.271 41.779 1.00 70.75 124 ILE A CA 1
ATOM 1017 C C . ILE A 1 124 ? -35.352 8.492 42.357 1.00 70.75 124 ILE A C 1
ATOM 1019 O O . ILE A 1 124 ? -35.798 9.633 42.435 1.00 70.75 124 ILE A O 1
ATOM 1023 N N . ASN A 1 125 ? -36.040 7.441 42.807 1.00 69.62 125 ASN A N 1
ATOM 1024 C CA . ASN A 1 125 ? -37.362 7.562 43.430 1.00 69.62 125 ASN A CA 1
ATOM 1025 C C . ASN A 1 125 ? -37.316 8.238 44.809 1.00 69.62 125 ASN A C 1
ATOM 1027 O O . ASN A 1 125 ? -38.337 8.748 45.265 1.00 69.62 125 ASN A O 1
ATOM 1031 N N . SER A 1 126 ? -36.143 8.289 45.449 1.00 67.94 126 SER A N 1
ATOM 1032 C CA . SER A 1 126 ? -35.916 9.081 46.665 1.00 67.94 126 SER A CA 1
ATOM 1033 C C . SER A 1 126 ? -35.770 10.589 46.404 1.00 67.94 126 SER A C 1
ATOM 1035 O O . SER A 1 126 ? -35.767 11.376 47.351 1.00 67.94 126 SER A O 1
ATOM 1037 N N . LEU A 1 127 ? -35.657 11.020 45.138 1.00 61.44 127 LEU A N 1
ATOM 1038 C CA . LEU A 1 127 ? -35.613 12.438 44.783 1.00 61.44 127 LEU A CA 1
ATOM 1039 C C . LEU A 1 127 ? -37.013 13.044 44.928 1.00 61.44 127 LEU A C 1
ATOM 1041 O O . LEU A 1 127 ? -37.857 12.939 44.039 1.00 61.44 127 LEU A O 1
ATOM 1045 N N . GLU A 1 128 ? -37.254 13.702 46.058 1.00 55.16 128 GLU A N 1
ATOM 1046 C CA . GLU A 1 128 ? -38.506 14.412 46.302 1.00 55.16 128 GLU A CA 1
ATOM 1047 C C . GLU A 1 128 ? -38.620 15.662 45.416 1.00 55.16 128 GLU A C 1
ATOM 1049 O O . GLU A 1 128 ? -37.762 16.551 45.427 1.00 55.16 128 GLU A O 1
ATOM 1054 N N . PHE A 1 129 ? -39.735 15.777 44.690 1.00 53.88 129 PHE A N 1
ATOM 1055 C CA . PHE A 1 129 ? -40.171 17.061 44.153 1.00 53.88 129 PHE A CA 1
ATOM 1056 C C . PHE A 1 129 ? -40.844 17.858 45.268 1.00 53.88 129 PHE A C 1
ATOM 1058 O O . PHE A 1 129 ? -41.854 17.433 45.823 1.00 53.88 129 PHE A O 1
ATOM 1065 N N . LYS A 1 130 ? -40.319 19.049 45.571 1.00 53.25 130 LYS A N 1
ATOM 1066 C CA . LYS A 1 130 ? -41.051 20.011 46.399 1.00 53.25 130 LYS A CA 1
ATOM 1067 C C . LYS A 1 130 ? -42.251 20.528 45.616 1.00 53.25 130 LYS A C 1
ATOM 1069 O O . LYS A 1 130 ? -42.080 21.271 44.650 1.00 53.25 130 LYS A O 1
ATOM 1074 N N . GLU A 1 131 ? -43.450 20.170 46.057 1.00 52.66 131 GLU A N 1
ATOM 1075 C CA . GLU A 1 131 ? -44.680 20.817 45.606 1.00 52.66 131 GLU A CA 1
ATOM 1076 C C . GLU A 1 131 ? -44.618 22.304 45.985 1.00 52.66 131 GLU A C 1
ATOM 1078 O O . GLU A 1 131 ? -44.595 22.670 47.159 1.00 52.66 131 GLU A O 1
ATOM 1083 N N . MET A 1 132 ? -44.505 23.176 44.980 1.00 50.94 132 MET A N 1
ATOM 1084 C CA . MET A 1 132 ? -44.526 24.633 45.171 1.00 50.94 132 MET A CA 1
ATOM 1085 C C . MET A 1 132 ? -45.931 25.231 45.033 1.00 50.94 132 MET A C 1
ATOM 1087 O O . MET A 1 132 ? -46.132 26.384 45.408 1.00 50.94 132 MET A O 1
ATOM 1091 N N . PHE A 1 133 ? -46.891 24.467 44.507 1.00 53.28 133 PHE A N 1
ATOM 1092 C CA . PHE A 1 133 ? -48.260 24.905 44.250 1.00 53.28 133 PHE A CA 1
ATOM 1093 C C . PHE A 1 133 ? -49.233 23.776 44.583 1.00 53.28 133 PHE A C 1
ATOM 1095 O O . PHE A 1 133 ? -48.972 22.627 44.235 1.00 53.28 133 PHE A O 1
ATOM 1102 N N . ASP A 1 134 ? -50.339 24.127 45.235 1.00 55.44 134 ASP A N 1
ATOM 1103 C CA . ASP A 1 134 ? -51.424 23.203 45.564 1.00 55.44 134 ASP A CA 1
ATOM 1104 C C . ASP A 1 134 ? -52.284 23.017 44.303 1.00 55.44 134 ASP A C 1
ATOM 1106 O O . ASP A 1 134 ? -52.914 23.965 43.827 1.00 55.44 134 ASP A O 1
ATOM 1110 N N . LEU A 1 135 ? -52.203 21.839 43.684 1.00 56.72 135 LEU A N 1
ATOM 1111 C CA . LEU A 1 135 ? -52.929 21.509 42.456 1.00 56.72 135 LEU A CA 1
ATOM 1112 C C . LEU A 1 135 ? -54.170 20.678 42.810 1.00 56.72 135 LEU A C 1
ATOM 1114 O O . LEU A 1 135 ? -54.065 19.680 43.518 1.00 56.72 135 LEU A O 1
ATOM 1118 N N . ASP A 1 136 ? -55.334 21.048 42.261 1.00 48.50 136 ASP A N 1
ATOM 1119 C CA . ASP A 1 136 ? -56.621 20.368 42.512 1.00 48.50 136 ASP A CA 1
ATOM 1120 C C . ASP A 1 136 ? -56.645 18.891 42.049 1.00 48.50 136 ASP A C 1
ATOM 1122 O O . ASP A 1 136 ? -57.486 18.104 42.491 1.00 48.50 136 ASP A O 1
ATOM 1126 N N . GLU A 1 137 ? -55.706 18.480 41.189 1.00 57.41 137 GLU A N 1
ATOM 1127 C CA . GLU A 1 137 ? -55.498 17.088 40.781 1.00 57.41 137 GLU A CA 1
ATOM 1128 C C . GLU A 1 137 ? -54.180 16.529 41.344 1.00 57.41 137 GLU A C 1
ATOM 1130 O O . GLU A 1 137 ? -53.111 17.116 41.169 1.00 57.41 137 GLU A O 1
ATOM 1135 N N . LYS A 1 138 ? -54.239 15.336 41.961 1.00 59.53 138 LYS A N 1
ATOM 1136 C CA . LYS A 1 138 ? -53.067 14.594 42.465 1.00 59.53 138 LYS A CA 1
ATOM 1137 C C . LYS A 1 138 ? -52.232 14.021 41.316 1.00 59.53 138 LYS A C 1
ATOM 1139 O O . LYS A 1 138 ? -52.299 12.827 41.015 1.00 59.53 138 LYS A O 1
ATOM 1144 N N . LEU A 1 139 ? -51.443 14.865 40.669 1.00 53.62 139 LEU A N 1
ATOM 1145 C CA . LEU A 1 139 ? -50.425 14.445 39.712 1.00 53.62 139 LEU A CA 1
ATOM 1146 C C . LEU A 1 139 ? -49.145 14.061 40.463 1.00 53.62 139 LEU A C 1
ATOM 1148 O O . LEU A 1 139 ? -48.743 14.735 41.403 1.00 53.62 139 LEU A O 1
ATOM 1152 N N . SER A 1 140 ? -48.493 12.973 40.049 1.00 60.84 140 SER A N 1
ATOM 1153 C CA . SER A 1 140 ? -47.198 12.559 40.605 1.00 60.84 140 SER A CA 1
ATOM 1154 C C . SER A 1 140 ? -46.178 12.381 39.490 1.00 60.84 140 SER A C 1
ATOM 1156 O O . SER A 1 140 ? -46.494 11.848 38.423 1.00 60.84 140 SER A O 1
ATOM 1158 N N . VAL A 1 141 ? -44.948 12.831 39.736 1.00 56.25 141 VAL A N 1
ATOM 1159 C CA . VAL A 1 141 ? -43.811 12.568 38.852 1.00 56.25 141 VAL A CA 1
ATOM 1160 C C . VAL A 1 141 ? -43.193 11.246 39.282 1.00 56.25 141 VAL A C 1
ATOM 1162 O O . VAL A 1 141 ? -42.789 11.090 40.431 1.00 56.25 141 VAL A O 1
ATOM 1165 N N . LYS A 1 142 ? -43.128 10.288 38.359 1.00 62.53 142 LYS A N 1
ATOM 1166 C CA . LYS A 1 142 ? -42.375 9.045 38.534 1.00 62.53 142 LYS A CA 1
ATOM 1167 C C . LYS A 1 142 ? -41.250 9.004 37.524 1.00 62.53 142 LYS A C 1
ATOM 1169 O O . LYS A 1 142 ? -41.452 9.331 36.354 1.00 62.53 142 LYS A O 1
ATOM 1174 N N . PHE A 1 143 ? -40.088 8.571 37.976 1.00 57.59 143 PHE A N 1
ATOM 1175 C CA . PHE A 1 143 ? -38.960 8.313 37.105 1.00 57.59 143 PHE A CA 1
ATOM 1176 C C . PHE A 1 143 ? -38.908 6.822 36.802 1.00 57.59 143 PHE A C 1
ATOM 1178 O O . PHE A 1 143 ? -38.964 6.002 37.711 1.00 57.59 143 PHE A O 1
ATOM 1185 N N . ASN A 1 144 ? -38.772 6.482 35.526 1.00 63.00 144 ASN A N 1
ATOM 1186 C CA . ASN A 1 144 ? -38.555 5.111 35.089 1.00 63.00 144 ASN A CA 1
ATOM 1187 C C . ASN A 1 144 ? -37.195 5.026 34.395 1.00 63.00 144 ASN A C 1
ATOM 1189 O O . ASN A 1 144 ? -36.807 5.925 33.646 1.00 63.00 144 ASN A O 1
ATOM 1193 N N . ILE A 1 145 ? -36.472 3.930 34.621 1.00 66.00 145 ILE A N 1
ATOM 1194 C CA . ILE A 1 145 ? -35.261 3.617 33.860 1.00 66.00 145 ILE A CA 1
ATOM 1195 C C . ILE A 1 145 ? -35.685 2.869 32.592 1.00 66.00 145 ILE A C 1
ATOM 1197 O O . ILE A 1 145 ? -35.963 1.673 32.636 1.00 66.00 145 ILE A O 1
ATOM 1201 N N . ASP A 1 146 ? -35.709 3.569 31.456 1.00 59.91 146 ASP A N 1
ATOM 1202 C CA . ASP A 1 146 ? -36.239 3.045 30.183 1.00 59.91 146 ASP A CA 1
ATOM 1203 C C . ASP A 1 146 ? -35.494 1.819 29.625 1.00 59.91 146 ASP A C 1
ATOM 1205 O O . ASP A 1 146 ? -36.064 1.035 28.867 1.00 59.91 146 ASP A O 1
ATOM 1209 N N . THR A 1 147 ? -34.215 1.627 29.966 1.00 65.19 147 THR A N 1
ATOM 1210 C CA . THR A 1 147 ? -33.408 0.515 29.435 1.00 65.19 147 THR A CA 1
ATOM 1211 C C . THR A 1 147 ? -32.426 -0.036 30.464 1.00 65.19 147 THR A C 1
ATOM 1213 O O . THR A 1 147 ? -31.434 0.623 30.786 1.00 65.19 147 THR A O 1
ATOM 1216 N N . LYS A 1 148 ? -32.655 -1.282 30.901 1.00 69.19 148 LYS A N 1
ATOM 1217 C CA . LYS A 1 148 ? -31.734 -2.090 31.720 1.00 69.19 148 LYS A CA 1
ATOM 1218 C C . LYS A 1 148 ? -30.905 -3.015 30.813 1.00 69.19 148 LYS A C 1
ATOM 1220 O O . LYS A 1 148 ? -31.193 -4.200 30.696 1.00 69.19 148 LYS A O 1
ATOM 1225 N N . ALA A 1 149 ? -29.934 -2.461 30.082 1.00 69.25 149 ALA A N 1
ATOM 1226 C CA . ALA A 1 149 ? -29.144 -3.206 29.093 1.00 69.25 149 ALA A CA 1
ATOM 1227 C C . ALA A 1 149 ? -27.670 -2.772 29.071 1.00 69.25 149 ALA A C 1
ATOM 1229 O O . ALA A 1 149 ? -27.369 -1.578 29.120 1.00 69.25 149 ALA A O 1
ATOM 1230 N N . ILE A 1 150 ? -26.761 -3.742 28.912 1.00 72.56 150 ILE A N 1
ATOM 1231 C CA . ILE A 1 150 ? -25.300 -3.536 28.832 1.00 72.56 150 ILE A CA 1
ATOM 1232 C C . ILE A 1 150 ? -24.946 -2.531 27.732 1.00 72.56 150 ILE A C 1
ATOM 1234 O O . ILE A 1 150 ? -24.140 -1.630 27.948 1.00 72.56 150 ILE A O 1
ATOM 1238 N N . ASP A 1 151 ? -25.607 -2.634 26.582 1.00 71.44 151 ASP A N 1
ATOM 1239 C CA . ASP A 1 151 ? -25.451 -1.724 25.451 1.00 71.44 151 ASP A CA 1
ATOM 1240 C C . ASP A 1 151 ? -25.660 -0.264 25.869 1.00 71.44 151 ASP A C 1
ATOM 1242 O O . ASP A 1 151 ? -24.889 0.609 25.479 1.00 71.44 151 ASP A O 1
ATOM 1246 N N . SER A 1 152 ? -26.657 0.005 26.721 1.00 72.56 152 SER A N 1
ATOM 1247 C CA . SER A 1 152 ? -26.914 1.356 27.223 1.00 72.56 152 SER A CA 1
ATOM 1248 C C . SER A 1 152 ? -25.843 1.827 28.207 1.00 72.56 152 SER A C 1
ATOM 1250 O O . SER A 1 152 ? -25.623 3.034 28.291 1.00 72.56 152 SER A O 1
ATOM 1252 N N . LEU A 1 153 ? -25.208 0.932 28.970 1.00 73.62 153 LEU A N 1
ATOM 1253 C CA . LEU A 1 153 ? -24.104 1.300 29.866 1.00 73.62 153 LEU A CA 1
ATOM 1254 C C . LEU A 1 153 ? -22.859 1.653 29.059 1.00 73.62 153 LEU A C 1
ATOM 1256 O O . LEU A 1 153 ? -22.225 2.667 29.332 1.00 73.62 153 LEU A O 1
ATOM 1260 N N . ILE A 1 154 ? -22.540 0.868 28.032 1.00 76.12 154 ILE A N 1
ATOM 1261 C CA . ILE A 1 154 ? -21.406 1.151 27.148 1.00 76.12 154 ILE A CA 1
ATOM 1262 C C . ILE A 1 154 ? -21.621 2.480 26.424 1.00 76.12 154 ILE A C 1
ATOM 1264 O O . ILE A 1 154 ? -20.729 3.322 26.436 1.00 76.12 154 ILE A O 1
ATOM 1268 N N . ASP A 1 155 ? -22.812 2.703 25.865 1.00 71.56 155 ASP A N 1
ATOM 1269 C CA . ASP A 1 155 ? -23.107 3.914 25.090 1.00 71.56 155 ASP A CA 1
ATOM 1270 C C . ASP A 1 155 ? -23.073 5.188 25.942 1.00 71.56 155 ASP A C 1
ATOM 1272 O O . ASP A 1 155 ? -22.697 6.250 25.447 1.00 71.56 155 ASP A O 1
ATOM 1276 N N . LYS A 1 156 ? -23.508 5.104 27.207 1.00 71.50 156 LYS A N 1
ATOM 1277 C CA . LYS A 1 156 ? -23.703 6.284 28.064 1.00 71.50 156 LYS A CA 1
ATOM 1278 C C . LYS A 1 156 ? -22.588 6.514 29.081 1.00 71.50 156 LYS A C 1
ATOM 1280 O O . LYS A 1 156 ? -22.361 7.662 29.453 1.00 71.50 156 LYS A O 1
ATOM 1285 N N . LEU A 1 157 ? -21.930 5.460 29.563 1.00 70.25 157 LEU A N 1
ATOM 1286 C CA . LEU A 1 157 ? -21.000 5.543 30.695 1.00 70.25 157 LEU A CA 1
ATOM 1287 C C . LEU A 1 157 ? -19.552 5.242 30.315 1.00 70.25 157 LEU A C 1
ATOM 1289 O O . LEU A 1 157 ? -18.648 5.767 30.963 1.00 70.25 157 LEU A O 1
ATOM 1293 N N . LEU A 1 158 ? -19.307 4.425 29.285 1.00 74.19 158 LEU A N 1
ATOM 1294 C CA . LEU A 1 158 ? -17.942 4.087 28.900 1.00 74.19 158 LEU A CA 1
ATOM 1295 C C . LEU A 1 158 ? -17.328 5.218 28.069 1.00 74.19 158 LEU A C 1
ATOM 1297 O O . LEU A 1 158 ? -17.854 5.624 27.034 1.00 74.19 158 LEU A O 1
ATOM 1301 N N . LYS A 1 159 ? -16.174 5.709 28.518 1.00 74.38 159 LYS A N 1
ATOM 1302 C CA . LYS A 1 159 ? -15.316 6.625 27.764 1.00 74.38 159 LYS A CA 1
ATOM 1303 C C . LYS A 1 159 ? -13.946 5.990 27.604 1.00 74.38 159 LYS A C 1
ATOM 1305 O O . LYS A 1 159 ? -13.453 5.348 28.529 1.00 74.38 159 LYS A O 1
ATOM 1310 N N . VAL A 1 160 ? -13.358 6.158 26.425 1.00 76.38 160 VAL A N 1
ATOM 1311 C CA . VAL A 1 160 ? -12.033 5.627 26.108 1.00 76.38 160 VAL A CA 1
ATOM 1312 C C . VAL A 1 160 ? -11.042 6.780 26.108 1.00 76.38 160 VAL A C 1
ATOM 1314 O O . VAL A 1 160 ? -11.262 7.785 25.436 1.00 76.38 160 VAL A O 1
ATOM 1317 N N . TYR A 1 161 ? -9.972 6.613 26.875 1.00 77.25 161 TYR A N 1
ATOM 1318 C CA . TYR A 1 161 ? -8.919 7.600 27.074 1.00 77.25 161 TYR A CA 1
ATOM 1319 C C . TYR A 1 161 ? -7.566 6.987 26.720 1.00 77.25 161 TYR A C 1
ATOM 1321 O O . TYR A 1 161 ? -7.396 5.767 26.789 1.00 77.25 161 TYR A O 1
ATOM 1329 N N . LEU A 1 162 ? -6.608 7.832 26.348 1.00 77.06 162 LEU A N 1
ATOM 1330 C CA . LEU A 1 162 ? -5.233 7.408 26.113 1.00 77.06 162 LEU A CA 1
ATOM 1331 C C . LEU A 1 162 ? -4.430 7.543 27.396 1.00 77.06 162 LEU A C 1
ATOM 1333 O O . LEU A 1 162 ? -4.480 8.576 28.059 1.00 77.06 162 LEU A O 1
ATOM 1337 N N . TYR A 1 163 ? -3.643 6.520 27.695 1.00 76.38 163 TYR A N 1
ATOM 1338 C CA . TYR A 1 163 ? -2.702 6.513 28.803 1.00 76.38 163 TYR A CA 1
ATOM 1339 C C . TYR A 1 163 ? -1.330 6.118 28.284 1.00 76.38 163 TYR A C 1
ATOM 1341 O O . TYR A 1 163 ? -1.204 5.392 27.294 1.00 76.38 163 TYR A O 1
ATOM 1349 N N . LYS A 1 164 ? -0.295 6.582 28.973 1.00 74.25 164 LYS A N 1
ATOM 1350 C CA . LYS A 1 164 ? 1.049 6.040 28.813 1.00 74.25 164 LYS A CA 1
ATOM 1351 C C . LYS A 1 164 ? 1.189 4.838 29.746 1.00 74.25 164 LYS A C 1
ATOM 1353 O O . LYS A 1 164 ? 0.661 4.868 30.849 1.00 74.25 164 LYS A O 1
ATOM 1358 N N . GLU A 1 165 ? 1.886 3.801 29.292 1.00 63.88 165 GLU A N 1
ATOM 1359 C CA . GLU A 1 165 ? 1.939 2.468 29.923 1.00 63.88 165 GLU A CA 1
ATOM 1360 C C . GLU A 1 165 ? 2.251 2.495 31.434 1.00 63.88 165 GLU A C 1
ATOM 1362 O O . GLU A 1 165 ? 1.662 1.732 32.194 1.00 63.88 165 GLU A O 1
ATOM 1367 N N . ASP A 1 166 ? 3.072 3.451 31.878 1.00 66.31 166 ASP A N 1
ATOM 1368 C CA . ASP A 1 166 ? 3.500 3.599 33.277 1.00 66.31 166 ASP A CA 1
ATOM 1369 C C . ASP A 1 166 ? 2.852 4.781 34.024 1.00 66.31 166 ASP A C 1
ATOM 1371 O O . ASP A 1 166 ? 3.227 5.089 35.158 1.00 66.31 166 ASP A O 1
ATOM 1375 N N . GLU A 1 167 ? 1.906 5.496 33.410 1.00 62.41 167 GLU A N 1
ATOM 1376 C CA . GLU A 1 167 ? 1.320 6.705 33.991 1.00 62.41 167 GLU A CA 1
ATOM 1377 C C . GLU A 1 167 ? -0.192 6.561 34.173 1.00 62.41 167 GLU A C 1
ATOM 1379 O O . GLU A 1 167 ? -0.945 6.304 33.239 1.00 62.41 167 GLU A O 1
ATOM 1384 N N . SER A 1 168 ? -0.676 6.853 35.382 1.00 65.00 168 SER A N 1
ATOM 1385 C CA . SER A 1 168 ? -2.113 6.942 35.676 1.00 65.00 168 SER A CA 1
ATOM 1386 C C . SER A 1 168 ? -2.765 8.223 35.131 1.00 65.00 168 SER A C 1
ATOM 1388 O O . SER A 1 168 ? -3.881 8.563 35.526 1.00 65.00 168 SER A O 1
ATOM 1390 N N . LYS A 1 169 ? -2.052 8.991 34.297 1.00 71.25 169 LYS A N 1
ATOM 1391 C CA . LYS A 1 169 ? -2.527 10.251 33.723 1.00 71.25 169 LYS A CA 1
ATOM 1392 C C . LYS A 1 169 ? -2.899 10.059 32.263 1.00 71.25 169 LYS A C 1
ATOM 1394 O O . LYS A 1 169 ? -2.152 9.466 31.490 1.00 71.25 169 LYS A O 1
ATOM 1399 N N . GLU A 1 170 ? -4.058 10.606 31.920 1.00 78.44 170 GLU A N 1
ATOM 1400 C CA . GLU A 1 170 ? -4.510 10.723 30.541 1.00 78.44 170 GLU A CA 1
ATOM 1401 C C . GLU A 1 170 ? -3.520 11.576 29.734 1.00 78.44 170 GLU A C 1
ATOM 1403 O O . GLU A 1 170 ? -3.016 12.593 30.223 1.00 78.44 170 GLU A O 1
ATOM 1408 N N . VAL A 1 171 ? -3.254 11.160 28.498 1.00 79.62 171 VAL A N 1
ATOM 1409 C CA . VAL A 1 171 ? -2.388 11.867 27.550 1.00 79.62 171 VAL A CA 1
ATOM 1410 C C . VAL A 1 171 ? -3.180 12.323 26.325 1.00 79.62 171 VAL A C 1
ATOM 1412 O O . VAL A 1 171 ? -4.070 11.626 25.846 1.00 79.62 171 VAL A O 1
ATOM 1415 N N . ASP A 1 172 ? -2.839 13.496 25.790 1.00 79.69 172 ASP A N 1
ATOM 1416 C CA . ASP A 1 172 ? -3.432 14.006 24.548 1.00 79.69 172 ASP A CA 1
ATOM 1417 C C . ASP A 1 172 ? -2.749 13.355 23.332 1.00 79.69 172 ASP A C 1
ATOM 1419 O O . ASP A 1 172 ? -1.516 13.345 23.237 1.00 79.69 172 ASP A O 1
ATOM 1423 N N . GLU A 1 173 ? -3.543 12.877 22.370 1.00 80.25 173 GLU A N 1
ATOM 1424 C CA . GLU A 1 173 ? -3.080 12.331 21.087 1.00 80.25 173 GLU A CA 1
ATOM 1425 C C . GLU A 1 173 ? -2.126 13.277 20.341 1.00 80.25 173 GLU A C 1
ATOM 1427 O O . GLU A 1 173 ? -1.198 12.822 19.671 1.00 80.25 173 GLU A O 1
ATOM 1432 N N . LYS A 1 174 ? -2.299 14.598 20.501 1.00 85.38 174 LYS A N 1
ATOM 1433 C CA . LYS A 1 174 ? -1.459 15.634 19.877 1.00 85.38 174 LYS A CA 1
ATOM 1434 C C . LYS A 1 174 ? -0.011 15.597 20.353 1.00 85.38 174 LYS A C 1
ATOM 1436 O O . LYS A 1 174 ? 0.856 16.174 19.702 1.00 85.38 174 LYS A O 1
ATOM 1441 N N . SER A 1 175 ? 0.249 14.925 21.472 1.00 83.94 175 SER A N 1
ATOM 1442 C CA . SER A 1 175 ? 1.594 14.728 22.018 1.00 83.94 175 SER A CA 1
ATOM 1443 C C . SER A 1 175 ? 2.399 13.685 21.239 1.00 83.94 175 SER A C 1
ATOM 1445 O O . SER A 1 175 ? 3.606 13.568 21.442 1.00 83.94 175 SER A O 1
ATOM 1447 N N . TYR A 1 176 ? 1.753 12.922 20.354 1.00 83.56 176 TYR A N 1
ATOM 1448 C CA . TYR A 1 176 ? 2.365 11.817 19.628 1.00 83.56 176 TYR A CA 1
ATOM 1449 C C . TYR A 1 176 ? 2.476 12.102 18.134 1.00 83.56 176 TYR A C 1
ATOM 1451 O O . TYR A 1 176 ? 1.734 12.889 17.545 1.00 83.56 176 TYR A O 1
ATOM 1459 N N . SER A 1 177 ? 3.424 11.417 17.491 1.00 86.81 177 SER A N 1
ATOM 1460 C CA . SER A 1 177 ? 3.557 11.492 16.040 1.00 86.81 177 SER A CA 1
ATOM 1461 C C . SER A 1 177 ? 2.297 10.947 15.361 1.00 86.81 177 SER A C 1
ATOM 1463 O O . SER A 1 177 ? 1.681 9.986 15.834 1.00 86.81 177 SER A O 1
ATOM 1465 N N . ARG A 1 178 ? 1.946 11.510 14.200 1.00 89.06 178 ARG A N 1
ATOM 1466 C CA . ARG A 1 178 ? 0.824 11.004 13.394 1.00 89.06 178 ARG A CA 1
ATOM 1467 C C . ARG A 1 178 ? 0.979 9.519 13.074 1.00 89.06 178 ARG A C 1
ATOM 1469 O O . ARG A 1 178 ? -0.008 8.799 13.115 1.00 89.06 178 ARG A O 1
ATOM 1476 N N . PHE A 1 179 ? 2.199 9.052 12.800 1.00 88.38 179 PHE A N 1
ATOM 1477 C CA . PHE A 1 179 ? 2.458 7.631 12.580 1.00 88.38 179 PHE A CA 1
ATOM 1478 C C . PHE A 1 179 ? 2.108 6.778 13.802 1.00 88.38 179 PHE A C 1
ATOM 1480 O O . PHE A 1 179 ? 1.414 5.779 13.655 1.00 88.38 179 PHE A O 1
ATOM 1487 N N . THR A 1 180 ? 2.525 7.189 15.002 1.00 86.50 180 THR A N 1
ATOM 1488 C CA . THR A 1 180 ? 2.224 6.474 16.253 1.00 86.50 180 THR A CA 1
ATOM 1489 C C . THR A 1 180 ? 0.720 6.350 16.475 1.00 86.50 180 THR A C 1
ATOM 1491 O O . THR A 1 180 ? 0.224 5.248 16.693 1.00 86.50 180 THR A O 1
ATOM 1494 N N . ILE A 1 181 ? -0.018 7.457 16.339 1.00 87.31 181 ILE A N 1
ATOM 1495 C CA . ILE A 1 181 ? -1.483 7.451 16.451 1.00 87.31 181 ILE A CA 1
ATOM 1496 C C . ILE A 1 181 ? -2.108 6.521 15.408 1.00 87.31 181 ILE A C 1
ATOM 1498 O O . ILE A 1 181 ? -3.025 5.758 15.701 1.00 87.31 181 ILE A O 1
ATOM 1502 N N . ARG A 1 182 ? -1.574 6.527 14.188 1.00 88.19 182 ARG A N 1
ATOM 1503 C CA . ARG A 1 182 ? -2.058 5.675 13.109 1.00 88.19 182 ARG A CA 1
ATOM 1504 C C . ARG A 1 182 ? -1.806 4.185 13.364 1.00 88.19 182 ARG A C 1
ATOM 1506 O O . ARG A 1 182 ? -2.644 3.365 13.001 1.00 88.19 182 ARG A O 1
ATOM 1513 N N . MET A 1 183 ? -0.685 3.828 13.990 1.00 88.75 183 MET A N 1
ATOM 1514 C CA . MET A 1 183 ? -0.414 2.448 14.409 1.00 88.75 183 MET A CA 1
ATOM 1515 C C . MET A 1 183 ? -1.347 2.012 15.543 1.00 88.75 183 MET A C 1
ATOM 1517 O O . MET A 1 183 ? -1.869 0.905 15.487 1.00 88.75 183 MET A O 1
ATOM 1521 N N . LEU A 1 184 ? -1.660 2.898 16.493 1.00 85.94 184 LEU A N 1
ATOM 1522 C CA . LEU A 1 184 ? -2.663 2.615 17.525 1.00 85.94 184 LEU A CA 1
ATOM 1523 C C . LEU A 1 184 ? -4.049 2.345 16.916 1.00 85.94 184 LEU A C 1
ATOM 1525 O O . LEU A 1 184 ? -4.720 1.387 17.292 1.00 85.94 184 LEU A O 1
ATOM 1529 N N . ILE A 1 185 ? -4.475 3.147 15.935 1.00 86.06 185 ILE A N 1
ATOM 1530 C CA . ILE A 1 185 ? -5.732 2.895 15.211 1.00 86.06 185 ILE A CA 1
ATOM 1531 C C . ILE A 1 185 ? -5.689 1.530 14.521 1.00 86.06 185 ILE A C 1
ATOM 1533 O O . ILE A 1 185 ? -6.667 0.790 14.569 1.00 86.06 185 ILE A O 1
ATOM 1537 N N . LEU A 1 186 ? -4.565 1.174 13.896 1.00 87.94 186 LEU A N 1
ATOM 1538 C CA . LEU A 1 186 ? -4.412 -0.134 13.265 1.00 87.94 186 LEU A CA 1
ATOM 1539 C C . LEU A 1 186 ? -4.593 -1.281 14.274 1.00 87.94 186 LEU A C 1
ATOM 1541 O O . LEU A 1 186 ? -5.297 -2.242 13.972 1.00 87.94 186 LEU A O 1
ATOM 1545 N N . GLU A 1 187 ? -4.022 -1.163 15.473 1.00 83.00 187 GLU A N 1
ATOM 1546 C CA . GLU A 1 187 ? -4.215 -2.140 16.552 1.00 83.00 187 GLU A CA 1
ATOM 1547 C C . GLU A 1 187 ? -5.677 -2.235 16.998 1.00 83.00 187 GLU A C 1
ATOM 1549 O O . GLU A 1 187 ? -6.205 -3.340 17.138 1.00 83.00 187 GLU A O 1
ATOM 1554 N N . ILE A 1 188 ? -6.363 -1.097 17.146 1.00 80.44 188 ILE A N 1
ATOM 1555 C CA . ILE A 1 188 ? -7.798 -1.060 17.463 1.00 80.44 188 ILE A CA 1
ATOM 1556 C C . ILE A 1 188 ? -8.607 -1.786 16.382 1.00 80.44 188 ILE A C 1
ATOM 1558 O O . ILE A 1 188 ? -9.471 -2.602 16.699 1.00 80.44 188 ILE A O 1
ATOM 1562 N N . LEU A 1 189 ? -8.314 -1.533 15.103 1.00 83.06 189 LEU A N 1
ATOM 1563 C CA . LEU A 1 189 ? -8.999 -2.184 13.985 1.00 83.06 189 LEU A CA 1
ATOM 1564 C C . LEU A 1 189 ? -8.741 -3.698 13.943 1.00 83.06 189 LEU A C 1
ATOM 1566 O O . LEU A 1 189 ? -9.616 -4.455 13.517 1.00 83.06 189 LEU A O 1
ATOM 1570 N N . PHE A 1 190 ? -7.575 -4.158 14.403 1.00 82.62 190 PHE A N 1
ATOM 1571 C CA . PHE A 1 190 ? -7.266 -5.584 14.488 1.00 82.62 190 PHE A CA 1
ATOM 1572 C C . PHE A 1 190 ? -8.045 -6.330 15.576 1.00 82.62 190 PHE A C 1
ATOM 1574 O O . PHE A 1 190 ? -8.106 -7.556 15.515 1.00 82.62 190 PHE A O 1
ATOM 1581 N N . LEU A 1 191 ? -8.701 -5.644 16.518 1.00 78.56 191 LEU A N 1
ATOM 1582 C CA . LEU A 1 191 ? -9.506 -6.303 17.555 1.00 78.56 191 LEU A CA 1
ATOM 1583 C C . LEU A 1 191 ? -10.690 -7.113 16.996 1.00 78.56 191 LEU A C 1
ATOM 1585 O O . LEU A 1 191 ? -11.134 -8.055 17.653 1.00 78.56 191 LEU A O 1
ATOM 1589 N N . GLU A 1 192 ? -11.194 -6.778 15.803 1.00 75.69 192 GLU A N 1
ATOM 1590 C CA . GLU A 1 192 ? -12.256 -7.549 15.132 1.00 75.69 192 GLU A CA 1
ATOM 1591 C C . GLU A 1 192 ? -11.750 -8.757 14.348 1.00 75.69 192 GLU A C 1
ATOM 1593 O O . GLU A 1 192 ? -12.553 -9.584 13.904 1.00 75.69 192 GLU A O 1
ATOM 1598 N N . ILE A 1 193 ? -10.438 -8.851 14.150 1.00 84.12 193 ILE A N 1
ATOM 1599 C CA . ILE A 1 193 ? -9.840 -9.848 13.279 1.00 84.12 193 ILE A CA 1
ATOM 1600 C C . ILE A 1 193 ? -9.556 -11.118 14.065 1.00 84.12 193 ILE A C 1
ATOM 1602 O O . ILE A 1 193 ? -8.825 -11.126 15.054 1.00 84.12 193 ILE A O 1
ATOM 1606 N N . ASP A 1 194 ? -10.109 -12.221 13.576 1.00 83.31 194 ASP A N 1
ATOM 1607 C CA . ASP A 1 194 ? -9.744 -13.550 14.025 1.00 83.31 194 ASP A CA 1
ATOM 1608 C C . ASP A 1 194 ? -8.563 -14.054 13.191 1.00 83.31 194 ASP A C 1
ATOM 1610 O O . ASP A 1 194 ? -8.724 -14.579 12.087 1.00 83.31 194 ASP A O 1
ATOM 1614 N N . PHE A 1 195 ? -7.356 -13.881 13.727 1.00 83.12 195 PHE A N 1
ATOM 1615 C CA . PHE A 1 195 ? -6.117 -14.350 13.102 1.00 83.12 195 PHE A CA 1
ATOM 1616 C C . PHE A 1 195 ? -6.017 -15.880 13.000 1.00 83.12 195 PHE A C 1
ATOM 1618 O O . PH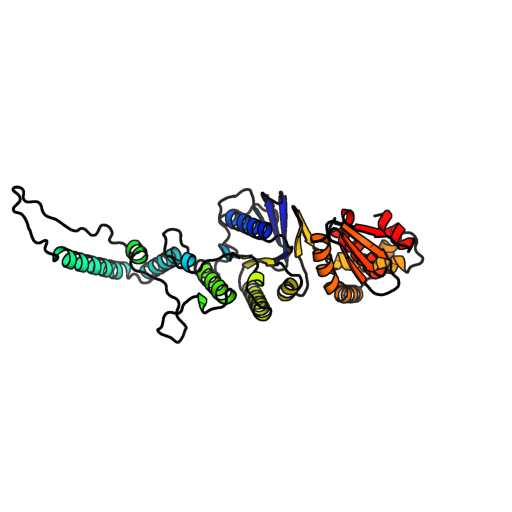E A 1 195 ? -5.197 -16.381 12.228 1.00 83.12 195 PHE A O 1
ATOM 1625 N N . ASN A 1 196 ? -6.838 -16.623 13.749 1.00 81.69 196 ASN A N 1
ATOM 1626 C CA . ASN A 1 196 ? -6.859 -18.085 13.720 1.00 81.69 196 ASN A CA 1
ATOM 1627 C C . ASN A 1 196 ? -7.858 -18.645 12.699 1.00 81.69 196 ASN A C 1
ATOM 1629 O O . ASN A 1 196 ? -7.827 -19.846 12.413 1.00 81.69 196 ASN A O 1
ATOM 1633 N N . ASP A 1 197 ? -8.717 -17.799 12.128 1.00 80.69 197 ASP A N 1
ATOM 1634 C CA . ASP A 1 197 ? -9.660 -18.192 11.090 1.00 80.69 197 ASP A CA 1
ATOM 1635 C C . ASP A 1 197 ? -8.923 -18.473 9.772 1.00 80.69 197 ASP A C 1
ATOM 1637 O O . ASP A 1 197 ? -8.533 -17.579 9.018 1.00 80.69 197 ASP A O 1
ATOM 1641 N N . LYS A 1 198 ? -8.722 -19.763 9.495 1.00 78.44 198 LYS A N 1
ATOM 1642 C CA . LYS A 1 198 ? -8.033 -20.230 8.286 1.00 78.44 198 LYS A CA 1
ATOM 1643 C C . LYS A 1 198 ? -8.899 -20.135 7.030 1.00 78.44 198 LYS A C 1
ATOM 1645 O O . LYS A 1 198 ? -8.349 -20.144 5.929 1.00 78.44 198 LYS A O 1
ATOM 1650 N N . GLU A 1 199 ? -10.221 -20.070 7.178 1.00 80.81 199 GLU A N 1
ATOM 1651 C CA . GLU A 1 199 ? -11.166 -20.088 6.058 1.00 80.81 199 GLU A CA 1
ATOM 1652 C C . GLU A 1 199 ? -11.399 -18.700 5.473 1.00 80.81 199 GLU A C 1
ATOM 1654 O O . GLU A 1 199 ? -11.687 -18.583 4.277 1.00 80.81 199 GLU A O 1
ATOM 1659 N N . ARG A 1 200 ? -11.259 -17.654 6.296 1.00 81.50 200 ARG A N 1
ATOM 1660 C CA . ARG A 1 200 ? -11.458 -16.264 5.884 1.00 81.50 200 ARG A CA 1
ATOM 1661 C C . ARG A 1 200 ? -10.148 -15.470 5.885 1.00 81.50 200 ARG A C 1
ATOM 1663 O O . ARG A 1 200 ? -9.774 -14.927 6.928 1.00 81.50 200 ARG A O 1
ATOM 1670 N N . PRO A 1 201 ? -9.469 -15.338 4.724 1.00 86.25 201 PRO A N 1
ATOM 1671 C CA . PRO A 1 201 ? -8.244 -14.556 4.615 1.00 86.25 201 PRO A CA 1
ATOM 1672 C C . PRO A 1 201 ? -8.437 -13.108 5.068 1.00 86.25 201 PRO A C 1
ATOM 1674 O O . PRO A 1 201 ? -9.484 -12.495 4.825 1.00 86.25 201 PRO A O 1
ATOM 1677 N N . ILE A 1 202 ? -7.388 -12.551 5.664 1.00 90.62 202 ILE A N 1
ATOM 1678 C CA . ILE A 1 202 ? -7.347 -11.159 6.104 1.00 90.62 202 ILE A CA 1
ATOM 1679 C C . ILE A 1 202 ? -6.868 -10.286 4.943 1.00 90.62 202 ILE A C 1
ATOM 1681 O O . ILE A 1 202 ? -5.895 -10.614 4.269 1.00 90.62 202 ILE A O 1
ATOM 1685 N N . PHE A 1 203 ? -7.530 -9.157 4.720 1.00 92.25 203 PHE A N 1
ATOM 1686 C CA . PHE A 1 203 ? -7.112 -8.099 3.811 1.00 92.25 203 PHE A CA 1
ATOM 1687 C C . PHE A 1 203 ? -6.763 -6.854 4.604 1.00 92.25 203 PHE A C 1
ATOM 1689 O O . PHE A 1 203 ? -7.644 -6.233 5.198 1.00 92.25 203 PHE A O 1
ATOM 1696 N N . LEU A 1 204 ? -5.489 -6.479 4.577 1.00 95.06 204 LEU A N 1
ATOM 1697 C CA . LEU A 1 204 ? -4.994 -5.247 5.171 1.00 95.06 204 LEU A CA 1
ATOM 1698 C C . LEU A 1 204 ? -4.747 -4.210 4.078 1.00 95.06 204 LEU A C 1
ATOM 1700 O O . LEU A 1 204 ? -3.909 -4.403 3.200 1.00 95.06 204 LEU A O 1
ATOM 1704 N N . LEU A 1 205 ? -5.474 -3.102 4.144 1.00 96.38 205 LEU A N 1
ATOM 1705 C CA . LEU A 1 205 ? -5.364 -1.979 3.221 1.00 96.38 205 LEU A CA 1
ATOM 1706 C C . LEU A 1 205 ? -4.699 -0.808 3.955 1.00 96.38 205 LEU A C 1
ATOM 1708 O O . LEU A 1 205 ? -5.265 -0.278 4.911 1.00 96.38 205 LEU A O 1
ATOM 1712 N N . LEU A 1 206 ? -3.500 -0.415 3.524 1.00 96.50 206 LEU A N 1
ATOM 1713 C CA . LEU A 1 206 ? -2.716 0.675 4.110 1.00 96.50 206 LEU A CA 1
ATOM 1714 C C . LEU A 1 206 ? -2.604 1.833 3.119 1.00 96.50 206 LEU A C 1
ATOM 1716 O O . LEU A 1 206 ? -1.993 1.685 2.058 1.00 96.50 206 LEU A O 1
ATOM 1720 N N . ASP A 1 207 ? -3.172 2.986 3.472 1.00 95.38 207 ASP A N 1
ATOM 1721 C CA . ASP A 1 207 ? -3.239 4.126 2.557 1.00 95.38 207 ASP A CA 1
ATOM 1722 C C . ASP A 1 207 ? -2.178 5.202 2.823 1.00 95.38 207 ASP A C 1
ATOM 1724 O O . ASP A 1 207 ? -2.327 6.018 3.724 1.00 95.38 207 ASP A O 1
ATOM 1728 N N . LEU A 1 208 ? -1.096 5.235 2.055 1.00 92.94 208 LEU A N 1
ATOM 1729 C CA . LEU A 1 208 ? -0.023 6.225 2.182 1.00 92.94 208 LEU A CA 1
ATOM 1730 C C . LEU A 1 208 ? 0.591 6.252 3.591 1.00 92.94 208 LEU A C 1
ATOM 1732 O O . LEU A 1 208 ? 0.564 7.288 4.262 1.00 92.94 208 LEU A O 1
ATOM 1736 N N . PRO A 1 209 ? 1.119 5.125 4.110 1.00 91.75 209 PRO A N 1
ATOM 1737 C CA . PRO A 1 209 ? 1.839 5.125 5.387 1.00 91.75 209 PRO A CA 1
ATOM 1738 C C . PRO A 1 209 ? 3.038 6.091 5.379 1.00 91.75 209 PRO A C 1
ATOM 1740 O O . PRO A 1 209 ? 3.409 6.621 6.422 1.00 91.75 209 PRO A O 1
ATOM 1743 N N . ASP A 1 210 ? 3.592 6.377 4.200 1.00 89.31 210 ASP A N 1
ATOM 1744 C CA . ASP A 1 210 ? 4.687 7.319 3.960 1.00 89.31 210 ASP A CA 1
ATOM 1745 C C . ASP A 1 210 ? 4.304 8.795 4.103 1.00 89.31 210 ASP A C 1
ATOM 1747 O O . ASP A 1 210 ? 5.187 9.638 4.219 1.00 89.31 210 ASP A O 1
ATOM 1751 N N . ALA A 1 211 ? 3.012 9.128 4.160 1.00 89.00 211 ALA A N 1
ATOM 1752 C CA . ALA A 1 211 ? 2.566 10.502 4.392 1.00 89.00 211 ALA A CA 1
ATOM 1753 C C . ALA A 1 211 ? 2.819 10.989 5.833 1.00 89.00 211 ALA A C 1
ATOM 1755 O O . ALA A 1 211 ? 2.787 12.192 6.095 1.00 89.00 211 ALA A O 1
ATOM 1756 N N . CYS A 1 212 ? 3.037 10.074 6.782 1.00 88.25 212 CYS A N 1
ATOM 1757 C CA . CYS A 1 212 ? 3.173 10.408 8.201 1.00 88.25 212 CYS A CA 1
ATOM 1758 C C . CYS A 1 212 ? 4.347 9.734 8.920 1.00 88.25 212 CYS A C 1
ATOM 1760 O O . CYS A 1 212 ? 4.517 9.982 10.112 1.00 88.25 212 CYS A O 1
ATOM 1762 N N . ALA A 1 213 ? 5.118 8.887 8.236 1.00 88.81 213 ALA A N 1
ATOM 1763 C CA . ALA A 1 213 ? 6.187 8.082 8.819 1.00 88.81 213 ALA A CA 1
ATOM 1764 C C . ALA A 1 213 ? 7.563 8.502 8.297 1.00 88.81 213 ALA A C 1
ATOM 1766 O O . ALA A 1 213 ? 7.711 8.828 7.121 1.00 88.81 213 ALA A O 1
ATOM 1767 N N . ASP A 1 214 ? 8.571 8.427 9.162 1.00 90.50 214 ASP A N 1
ATOM 1768 C CA . ASP A 1 214 ? 9.972 8.448 8.740 1.00 90.50 214 ASP A CA 1
ATOM 1769 C C . ASP A 1 214 ? 10.435 7.073 8.224 1.00 90.50 214 ASP A C 1
ATOM 1771 O O . ASP A 1 214 ? 9.757 6.052 8.373 1.00 90.50 214 ASP A O 1
ATOM 1775 N N . ASP A 1 215 ? 11.630 7.044 7.641 1.00 90.31 215 ASP A N 1
ATOM 1776 C CA . ASP A 1 215 ? 12.218 5.854 7.026 1.00 90.31 215 ASP A CA 1
ATOM 1777 C C . ASP A 1 215 ? 12.358 4.674 7.997 1.00 90.31 215 ASP A C 1
ATOM 1779 O O . ASP A 1 215 ? 12.091 3.528 7.631 1.00 90.31 215 ASP A O 1
ATOM 1783 N N . ASN A 1 216 ? 12.738 4.941 9.250 1.00 91.00 216 ASN A N 1
ATOM 1784 C CA . ASN A 1 216 ? 12.901 3.903 10.267 1.00 91.00 216 ASN A CA 1
ATOM 1785 C C . ASN A 1 216 ? 11.552 3.278 10.629 1.00 91.00 216 ASN A C 1
ATOM 1787 O O . ASN A 1 216 ? 11.442 2.062 10.783 1.00 91.00 216 ASN A O 1
ATOM 1791 N N . ASN A 1 217 ? 10.519 4.104 10.746 1.00 91.88 217 ASN A N 1
ATOM 1792 C CA . ASN A 1 217 ? 9.154 3.679 11.007 1.00 91.88 217 ASN A CA 1
ATOM 1793 C C . ASN A 1 217 ? 8.571 2.873 9.838 1.00 91.88 217 ASN A C 1
ATOM 1795 O O . ASN A 1 217 ? 7.937 1.842 10.065 1.00 91.88 217 ASN A O 1
ATOM 1799 N N . ILE A 1 218 ? 8.861 3.263 8.594 1.00 93.25 218 ILE A N 1
ATOM 1800 C CA . ILE A 1 218 ? 8.501 2.475 7.409 1.00 93.25 218 ILE A CA 1
ATOM 1801 C C . ILE A 1 218 ? 9.214 1.118 7.397 1.00 93.25 218 ILE A C 1
ATOM 1803 O O . ILE A 1 218 ? 8.575 0.102 7.123 1.00 93.25 218 ILE A O 1
ATOM 1807 N N . LEU A 1 219 ? 10.510 1.069 7.717 1.00 90.94 219 LEU A N 1
ATOM 1808 C CA . LEU A 1 219 ? 11.262 -0.189 7.788 1.00 90.94 219 LEU A CA 1
ATOM 1809 C C . LEU A 1 219 ? 10.704 -1.129 8.862 1.00 90.94 219 LEU A C 1
ATOM 1811 O O . LEU A 1 219 ? 10.540 -2.321 8.601 1.00 90.94 219 LEU A O 1
ATOM 1815 N N . LYS A 1 220 ? 10.359 -0.596 10.040 1.00 90.69 220 LYS A N 1
ATOM 1816 C CA . LYS A 1 220 ? 9.693 -1.365 11.102 1.00 90.69 220 LYS A CA 1
ATOM 1817 C C . LYS A 1 220 ? 8.348 -1.909 10.630 1.00 90.69 220 LYS A C 1
ATOM 1819 O O . LYS A 1 220 ? 8.122 -3.109 10.729 1.00 90.69 220 LYS A O 1
ATOM 1824 N N . LEU A 1 221 ? 7.499 -1.059 10.049 1.00 93.06 221 LEU A N 1
ATOM 1825 C CA . LEU A 1 221 ? 6.200 -1.472 9.515 1.00 93.06 221 LEU A CA 1
ATOM 1826 C C . LEU A 1 221 ? 6.346 -2.555 8.434 1.00 93.06 221 LEU A C 1
ATOM 1828 O O . LEU A 1 221 ? 5.608 -3.535 8.441 1.00 93.06 221 LEU A O 1
ATOM 1832 N N . SER A 1 222 ? 7.318 -2.407 7.532 1.00 92.19 222 SER A N 1
ATOM 1833 C CA . SER A 1 222 ? 7.644 -3.396 6.500 1.00 92.19 222 SER A CA 1
ATOM 1834 C C . SER A 1 222 ? 8.014 -4.754 7.112 1.00 92.19 222 SER A C 1
ATOM 1836 O O . SER A 1 222 ? 7.446 -5.779 6.732 1.00 92.19 222 SER A O 1
ATOM 1838 N N . ALA A 1 223 ? 8.899 -4.765 8.114 1.00 90.94 223 ALA A N 1
ATOM 1839 C CA . ALA A 1 223 ? 9.290 -5.984 8.821 1.00 90.94 223 ALA A CA 1
ATOM 1840 C C . ALA A 1 223 ? 8.099 -6.652 9.529 1.00 90.94 223 ALA A C 1
ATOM 1842 O O . ALA A 1 223 ? 7.898 -7.857 9.382 1.00 90.94 223 ALA A O 1
ATOM 1843 N N . THR A 1 224 ? 7.271 -5.871 10.226 1.00 92.38 224 THR A N 1
ATOM 1844 C CA . THR A 1 224 ? 6.063 -6.364 10.904 1.00 92.38 224 THR A CA 1
ATOM 1845 C C . THR A 1 224 ? 5.056 -6.965 9.920 1.00 92.38 224 THR A C 1
ATOM 1847 O O . THR A 1 224 ? 4.513 -8.039 10.166 1.00 92.38 224 THR A O 1
ATOM 1850 N N . ILE A 1 225 ? 4.839 -6.329 8.765 1.00 93.06 225 ILE A N 1
ATOM 1851 C CA . ILE A 1 225 ? 3.958 -6.853 7.713 1.00 93.06 225 ILE A CA 1
ATOM 1852 C C . ILE A 1 225 ? 4.463 -8.200 7.190 1.00 93.06 225 ILE A C 1
ATOM 1854 O O . ILE A 1 225 ? 3.677 -9.136 7.039 1.00 93.06 225 ILE A O 1
ATOM 1858 N N . LEU A 1 226 ? 5.767 -8.316 6.926 1.00 92.06 226 LEU A N 1
ATOM 1859 C CA . LEU A 1 226 ? 6.373 -9.567 6.469 1.00 92.06 226 LEU A CA 1
ATOM 1860 C C . LEU A 1 226 ? 6.239 -10.679 7.515 1.00 92.06 226 LEU A C 1
ATOM 1862 O O . LEU A 1 226 ? 5.944 -11.820 7.159 1.00 92.06 226 LEU A O 1
ATOM 1866 N N . GLU A 1 227 ? 6.399 -10.348 8.796 1.00 91.81 227 GLU A N 1
ATOM 1867 C CA . GLU A 1 227 ? 6.168 -11.279 9.898 1.00 91.81 227 GLU A CA 1
ATOM 1868 C C . GLU A 1 227 ? 4.708 -11.753 9.943 1.00 91.81 227 GLU A C 1
ATOM 1870 O O . GLU A 1 227 ? 4.453 -12.956 10.030 1.00 91.81 227 GLU A O 1
ATOM 1875 N N . TRP A 1 228 ? 3.742 -10.836 9.826 1.00 90.81 228 TRP A N 1
ATOM 1876 C CA . TRP A 1 228 ? 2.321 -11.185 9.791 1.00 90.81 228 TRP A CA 1
ATOM 1877 C C . TRP A 1 228 ? 1.971 -12.077 8.603 1.00 90.81 228 TRP A C 1
ATOM 1879 O O . TRP A 1 228 ? 1.235 -13.041 8.780 1.00 90.81 228 TRP A O 1
ATOM 1889 N N . ILE A 1 229 ? 2.527 -11.815 7.419 1.00 90.50 229 ILE A N 1
ATOM 1890 C CA . ILE A 1 229 ? 2.334 -12.663 6.230 1.00 90.50 229 ILE A CA 1
ATOM 1891 C C . ILE A 1 229 ? 2.941 -14.053 6.419 1.00 90.50 229 ILE A C 1
ATOM 1893 O O . ILE A 1 229 ? 2.380 -15.037 5.943 1.00 90.50 229 ILE A O 1
ATOM 1897 N N . GLY A 1 230 ? 4.076 -14.151 7.113 1.00 87.94 230 GLY A N 1
ATOM 1898 C CA . GLY A 1 230 ? 4.699 -15.436 7.426 1.00 87.94 230 GLY A CA 1
ATOM 1899 C C . GLY A 1 230 ? 3.909 -16.270 8.439 1.00 87.94 230 GLY A C 1
ATOM 1900 O O . GLY A 1 230 ? 4.004 -17.496 8.417 1.00 87.94 230 GLY A O 1
ATOM 1901 N N . LYS A 1 231 ? 3.136 -15.622 9.319 1.00 88.50 231 LYS A N 1
ATOM 1902 C CA . LYS A 1 231 ? 2.385 -16.274 10.406 1.00 88.50 231 LYS A CA 1
ATOM 1903 C C . LYS A 1 231 ? 0.912 -16.523 10.082 1.00 88.50 231 LYS A C 1
ATOM 1905 O O . LYS A 1 231 ? 0.359 -17.526 10.526 1.00 88.50 231 LYS A O 1
ATOM 1910 N N . TYR A 1 232 ? 0.279 -15.629 9.330 1.00 88.44 232 TYR A N 1
ATOM 1911 C CA . TYR A 1 232 ? -1.170 -15.586 9.136 1.00 88.44 232 TYR A CA 1
ATOM 1912 C C . TYR A 1 232 ? -1.550 -15.579 7.653 1.00 88.44 232 TYR A C 1
ATOM 1914 O O . TYR A 1 232 ? -0.772 -15.187 6.785 1.00 88.44 232 TYR A O 1
ATOM 1922 N N . ASN A 1 233 ? -2.790 -15.969 7.348 1.00 87.50 233 ASN A N 1
ATOM 1923 C CA . ASN A 1 233 ? -3.341 -15.895 5.994 1.00 87.50 233 ASN A CA 1
ATOM 1924 C C . ASN A 1 233 ? -3.791 -14.461 5.661 1.00 87.50 233 ASN A C 1
ATOM 1926 O O . ASN A 1 233 ? -4.986 -14.164 5.600 1.00 87.50 233 ASN A O 1
ATOM 1930 N N . ILE A 1 234 ? -2.821 -13.560 5.501 1.00 90.50 234 ILE A N 1
ATOM 1931 C CA . ILE A 1 234 ? -3.042 -12.133 5.265 1.00 90.50 234 ILE A CA 1
ATOM 1932 C C . ILE A 1 234 ? -2.538 -11.711 3.882 1.00 90.50 234 ILE A C 1
ATOM 1934 O O . ILE A 1 234 ? -1.441 -12.065 3.455 1.00 90.50 234 ILE A O 1
ATOM 1938 N N . ASN A 1 235 ? -3.364 -10.931 3.190 1.00 91.31 235 ASN A N 1
ATOM 1939 C CA . ASN A 1 235 ? -3.041 -10.217 1.965 1.00 91.31 235 ASN A CA 1
ATOM 1940 C C . ASN A 1 235 ? -2.981 -8.724 2.278 1.00 91.31 235 ASN A C 1
ATOM 1942 O O . ASN A 1 235 ? -3.873 -8.184 2.931 1.00 91.31 235 ASN A O 1
ATOM 1946 N N . VAL A 1 236 ? -1.944 -8.046 1.800 1.00 94.31 236 VAL A N 1
ATOM 1947 C CA . VAL A 1 236 ? -1.686 -6.642 2.120 1.00 94.31 236 VAL A CA 1
ATOM 1948 C C . VAL A 1 236 ? -1.656 -5.816 0.843 1.00 94.31 236 VAL A C 1
ATOM 1950 O O . VAL A 1 236 ? -0.982 -6.174 -0.120 1.00 94.31 236 VAL A O 1
ATOM 1953 N N . ILE A 1 237 ? -2.374 -4.696 0.831 1.00 95.25 237 ILE A N 1
ATOM 1954 C CA . ILE A 1 237 ? -2.292 -3.683 -0.222 1.00 95.25 237 ILE A CA 1
ATOM 1955 C C . ILE A 1 237 ? -1.775 -2.394 0.404 1.00 95.25 237 ILE A C 1
ATOM 1957 O O . ILE A 1 237 ? -2.374 -1.884 1.347 1.00 95.25 237 ILE A O 1
ATOM 1961 N N . ILE A 1 238 ? -0.676 -1.862 -0.129 1.00 95.12 238 ILE A N 1
ATOM 1962 C CA . ILE A 1 238 ? -0.037 -0.641 0.374 1.00 95.12 238 ILE A CA 1
ATOM 1963 C C . ILE A 1 238 ? 0.037 0.379 -0.757 1.00 95.12 238 ILE A C 1
ATOM 1965 O O . ILE A 1 238 ? 0.605 0.086 -1.813 1.00 95.12 238 ILE A O 1
ATOM 1969 N N . THR A 1 239 ? -0.508 1.579 -0.558 1.00 94.19 239 THR A N 1
ATOM 1970 C CA . THR A 1 239 ? -0.296 2.698 -1.489 1.00 94.19 239 THR A CA 1
ATOM 1971 C C . THR A 1 239 ? 0.974 3.453 -1.110 1.00 94.19 239 THR A C 1
ATOM 1973 O O . THR A 1 239 ? 1.234 3.693 0.063 1.00 94.19 239 THR A O 1
ATOM 1976 N N . VAL A 1 240 ? 1.794 3.810 -2.103 1.00 90.19 240 VAL A N 1
ATOM 1977 C CA . VAL A 1 240 ? 3.097 4.466 -1.884 1.00 90.19 240 VAL A CA 1
ATOM 1978 C C . VAL A 1 240 ? 3.275 5.621 -2.866 1.00 90.19 240 VAL A C 1
ATOM 1980 O O . VAL A 1 240 ? 2.961 5.466 -4.052 1.00 90.19 240 VAL A O 1
ATOM 1983 N N . ASN A 1 241 ? 3.749 6.779 -2.398 1.00 82.75 241 ASN A N 1
ATOM 1984 C CA . ASN A 1 241 ? 3.939 7.975 -3.231 1.00 82.75 241 ASN A CA 1
ATOM 1985 C C . ASN A 1 241 ? 5.352 8.109 -3.776 1.00 82.75 241 ASN A C 1
ATOM 1987 O O . ASN A 1 241 ? 5.536 8.543 -4.915 1.00 82.75 241 ASN A O 1
ATOM 1991 N N . SER A 1 242 ? 6.349 7.745 -2.973 1.00 77.81 242 SER A N 1
ATOM 1992 C CA . SER A 1 242 ? 7.750 7.949 -3.326 1.00 77.81 242 SER A CA 1
ATOM 1993 C C . SER A 1 242 ? 8.431 6.646 -3.752 1.00 77.81 242 SER A C 1
ATOM 1995 O O . SER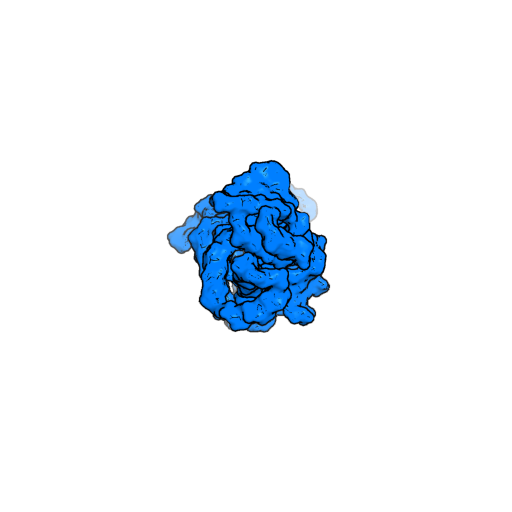 A 1 242 ? 8.146 5.562 -3.241 1.00 77.81 242 SER A O 1
ATOM 1997 N N . SER A 1 243 ? 9.361 6.746 -4.702 1.00 75.50 243 SER A N 1
ATOM 1998 C CA . SER A 1 243 ? 10.210 5.612 -5.088 1.00 75.50 243 SER A CA 1
ATOM 1999 C C . SER A 1 243 ? 11.105 5.159 -3.937 1.00 75.50 243 SER A C 1
ATOM 2001 O O . SER A 1 243 ? 11.379 3.973 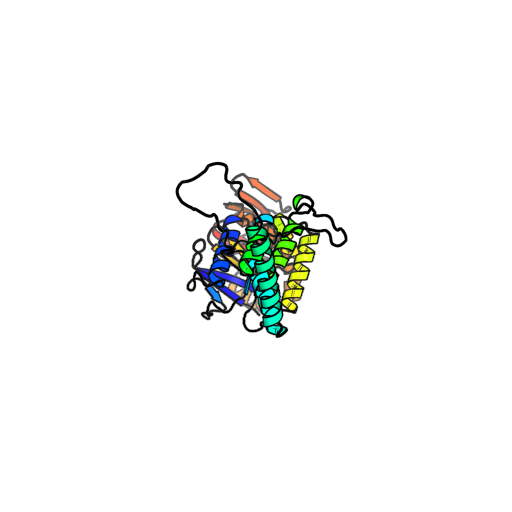-3.782 1.00 75.50 243 SER A O 1
ATOM 2003 N N . PHE A 1 244 ? 11.539 6.103 -3.103 1.00 80.56 244 PHE A N 1
ATOM 2004 C CA . PHE A 1 244 ? 12.379 5.822 -1.954 1.00 80.56 244 PHE A CA 1
ATOM 2005 C C . PHE A 1 244 ? 11.654 4.940 -0.929 1.00 80.56 244 PHE A C 1
ATOM 2007 O O . PHE A 1 244 ? 12.145 3.865 -0.594 1.00 80.56 244 PHE A O 1
ATOM 2014 N N . THR A 1 245 ? 10.443 5.316 -0.517 1.00 84.00 245 THR A N 1
ATOM 2015 C CA . THR A 1 245 ? 9.617 4.507 0.390 1.00 84.00 245 THR A CA 1
ATOM 2016 C C . THR A 1 245 ? 9.263 3.156 -0.229 1.00 84.00 245 THR A C 1
ATOM 2018 O O . THR A 1 245 ? 9.260 2.139 0.465 1.00 84.00 245 THR A O 1
ATOM 2021 N N . LEU A 1 246 ? 9.029 3.103 -1.546 1.00 86.06 246 LEU A N 1
ATOM 2022 C CA . LEU A 1 246 ? 8.783 1.834 -2.230 1.00 86.06 246 LEU A CA 1
ATOM 2023 C C . LEU A 1 246 ? 9.950 0.853 -2.038 1.00 86.06 246 LEU A C 1
ATOM 2025 O O . LEU A 1 246 ? 9.685 -0.332 -1.877 1.00 86.06 246 LEU A O 1
ATOM 2029 N N . LYS A 1 247 ? 11.209 1.312 -1.965 1.00 81.06 247 LYS A N 1
ATOM 2030 C CA . LYS A 1 247 ? 12.361 0.440 -1.647 1.00 81.06 247 LYS A CA 1
ATOM 2031 C C . LYS A 1 247 ? 12.362 -0.062 -0.221 1.00 81.06 247 LYS A C 1
ATOM 2033 O O . LYS A 1 247 ? 12.783 -1.189 0.011 1.00 81.06 247 LYS A O 1
ATOM 2038 N N . LEU A 1 248 ? 11.944 0.771 0.726 1.00 86.06 248 LEU A N 1
ATOM 2039 C CA . LEU A 1 248 ? 11.890 0.369 2.129 1.00 86.06 248 LEU A CA 1
ATOM 2040 C C . LEU A 1 248 ? 10.862 -0.756 2.326 1.00 86.06 248 LEU A C 1
ATOM 2042 O O . LEU A 1 248 ? 11.092 -1.695 3.085 1.00 86.06 248 LEU A O 1
ATOM 2046 N N . PHE A 1 249 ? 9.752 -0.695 1.587 1.00 86.31 249 PHE A N 1
ATOM 2047 C CA . PHE A 1 249 ? 8.727 -1.734 1.601 1.00 86.31 249 PHE A CA 1
ATOM 2048 C C . PHE A 1 249 ? 9.031 -2.937 0.702 1.00 86.31 249 PHE A C 1
ATOM 2050 O O . PHE A 1 249 ? 8.739 -4.071 1.067 1.00 86.31 249 PHE A O 1
ATOM 2057 N N . ASN A 1 250 ? 9.563 -2.695 -0.493 1.00 80.44 250 ASN A N 1
ATOM 2058 C CA . ASN A 1 250 ? 9.773 -3.681 -1.546 1.00 80.44 250 ASN A CA 1
ATOM 2059 C C . ASN A 1 250 ? 11.179 -3.522 -2.129 1.00 80.44 250 ASN A C 1
ATOM 2061 O O . ASN A 1 250 ? 11.334 -3.076 -3.273 1.00 80.44 250 ASN A O 1
ATOM 2065 N N . PRO A 1 251 ? 12.222 -3.891 -1.368 1.00 69.31 251 PRO A N 1
ATOM 2066 C CA . PRO A 1 251 ? 13.592 -3.660 -1.787 1.00 69.31 251 PRO A CA 1
ATOM 2067 C C . PRO A 1 251 ? 13.903 -4.353 -3.105 1.00 69.31 251 PRO A C 1
ATOM 2069 O O . PRO A 1 251 ? 14.770 -3.866 -3.808 1.00 69.31 251 PRO A O 1
ATOM 2072 N N . ASP A 1 252 ? 13.205 -5.429 -3.482 1.00 69.88 252 ASP A N 1
ATOM 2073 C CA . ASP A 1 252 ? 13.452 -6.176 -4.719 1.00 69.88 252 ASP A CA 1
ATOM 2074 C C . ASP A 1 252 ? 12.540 -5.817 -5.905 1.00 69.88 252 ASP A C 1
ATOM 2076 O O . ASP A 1 252 ? 12.627 -6.444 -6.962 1.00 69.88 252 ASP A O 1
ATOM 2080 N N . LEU A 1 253 ? 11.639 -4.842 -5.742 1.00 70.00 253 LEU A N 1
ATOM 2081 C CA . LEU A 1 253 ? 10.697 -4.387 -6.776 1.00 70.00 253 LEU A CA 1
ATOM 2082 C C . LEU A 1 253 ? 9.921 -5.524 -7.477 1.00 70.00 253 LEU A C 1
ATOM 2084 O O . LEU A 1 253 ? 9.527 -5.397 -8.634 1.00 70.00 253 LEU A O 1
ATOM 2088 N N . ARG A 1 254 ? 9.677 -6.651 -6.792 1.00 70.69 254 ARG A N 1
ATOM 2089 C CA . ARG A 1 254 ? 9.283 -7.923 -7.442 1.00 70.69 254 ARG A CA 1
ATOM 2090 C C . ARG A 1 254 ? 7.967 -7.846 -8.225 1.00 70.69 254 ARG A C 1
ATOM 2092 O O . ARG A 1 254 ? 7.831 -8.496 -9.260 1.00 70.69 254 ARG A O 1
ATOM 2099 N N . SER A 1 255 ? 7.021 -7.037 -7.752 1.00 77.44 255 SER A N 1
ATOM 2100 C CA . SER A 1 255 ? 5.825 -6.628 -8.492 1.00 77.44 255 SER A CA 1
ATOM 2101 C C . SER A 1 255 ? 5.376 -5.243 -8.048 1.00 77.44 255 SER A C 1
ATOM 2103 O O . SER A 1 255 ? 5.302 -4.977 -6.845 1.00 77.44 255 SER A O 1
ATOM 2105 N N . ILE A 1 256 ? 5.028 -4.387 -9.005 1.00 82.88 256 ILE A N 1
ATOM 2106 C CA . ILE A 1 256 ? 4.513 -3.043 -8.734 1.00 82.88 256 ILE A CA 1
ATOM 2107 C C . ILE A 1 256 ? 3.263 -2.831 -9.583 1.00 82.88 256 ILE A C 1
ATOM 2109 O O . ILE A 1 256 ? 3.282 -3.046 -10.796 1.00 82.88 256 ILE A O 1
ATOM 2113 N N . ASN A 1 257 ? 2.179 -2.397 -8.946 1.00 87.62 257 ASN A N 1
ATOM 2114 C CA . ASN A 1 257 ? 0.972 -1.954 -9.630 1.00 87.62 257 ASN A CA 1
ATOM 2115 C C . ASN A 1 257 ? 1.068 -0.436 -9.759 1.00 87.62 257 ASN A C 1
ATOM 2117 O O . ASN A 1 257 ? 0.850 0.306 -8.800 1.00 87.62 257 ASN A O 1
ATOM 2121 N N . PHE A 1 258 ? 1.483 0.020 -10.931 1.00 84.81 258 PHE A N 1
ATOM 2122 C CA . PHE A 1 258 ? 1.730 1.421 -11.200 1.00 84.81 258 PHE A CA 1
ATOM 2123 C C . PHE A 1 258 ? 0.459 2.128 -11.661 1.00 84.81 258 PHE A C 1
ATOM 2125 O O . PHE A 1 258 ? -0.147 1.766 -12.665 1.00 84.81 258 PHE A O 1
ATOM 2132 N N . ILE A 1 259 ? 0.051 3.166 -10.946 1.00 83.94 259 ILE A N 1
ATOM 2133 C CA . ILE A 1 259 ? -1.187 3.894 -11.194 1.00 83.94 259 ILE A CA 1
ATOM 2134 C C . ILE A 1 259 ? -0.861 5.147 -12.002 1.00 83.94 259 ILE A C 1
ATOM 2136 O O . ILE A 1 259 ? -0.241 6.089 -11.509 1.00 83.94 259 ILE A O 1
ATOM 2140 N N . SER A 1 260 ? -1.302 5.157 -13.262 1.00 73.50 260 SER A N 1
ATOM 2141 C CA . SER A 1 260 ? -1.070 6.237 -14.221 1.00 73.50 260 SER A CA 1
ATOM 2142 C C . SER A 1 260 ? -2.395 6.745 -14.775 1.00 73.50 260 SER A C 1
ATOM 2144 O O . SER A 1 260 ? -3.084 6.029 -15.498 1.00 73.50 260 SER A O 1
ATOM 2146 N N . ASN A 1 261 ? -2.755 7.993 -14.455 1.00 72.25 261 ASN A N 1
ATOM 2147 C CA . ASN A 1 261 ? -3.998 8.650 -14.875 1.00 72.25 261 ASN A CA 1
ATOM 214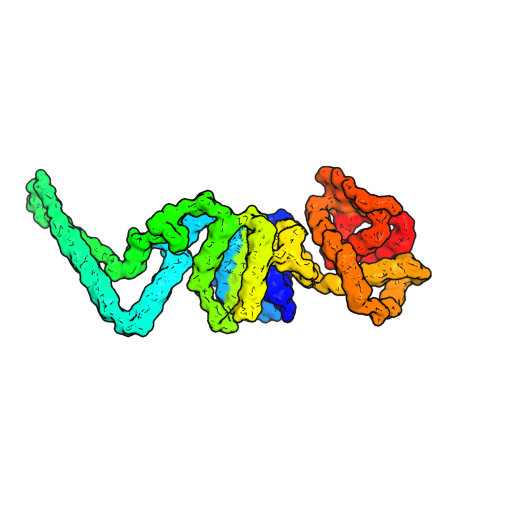8 C C . ASN A 1 261 ? -5.266 7.813 -14.622 1.00 72.25 261 ASN A C 1
ATOM 2150 O O . ASN A 1 261 ? -5.882 7.941 -13.568 1.00 72.25 261 ASN A O 1
ATOM 2154 N N . SER A 1 262 ? -5.691 7.014 -15.601 1.00 72.12 262 SER A N 1
ATOM 2155 C CA . SER A 1 262 ? -6.905 6.186 -15.610 1.00 72.12 262 SER A CA 1
ATOM 2156 C C . SER A 1 262 ? -6.622 4.697 -15.824 1.00 72.12 262 SER A C 1
ATOM 2158 O O . SER A 1 262 ? -7.550 3.932 -16.068 1.00 72.12 262 SER A O 1
ATOM 2160 N N . LYS A 1 263 ? -5.363 4.257 -15.718 1.00 77.62 263 LYS A N 1
ATOM 2161 C CA . LYS A 1 263 ? -4.980 2.848 -15.847 1.00 77.62 263 LYS A CA 1
ATOM 2162 C C . LYS A 1 263 ? -4.079 2.400 -14.701 1.00 77.62 263 LYS A C 1
ATOM 2164 O O . LYS A 1 263 ? -3.323 3.195 -14.138 1.00 77.62 263 LYS A O 1
ATOM 2169 N N . ILE A 1 264 ? -4.137 1.105 -14.410 1.00 84.31 264 ILE A N 1
ATOM 2170 C CA . ILE A 1 264 ? -3.153 0.414 -13.577 1.00 84.31 264 ILE A CA 1
ATOM 2171 C C . ILE A 1 264 ? -2.271 -0.402 -14.516 1.00 84.31 264 ILE A C 1
ATOM 2173 O O . ILE A 1 264 ? -2.753 -1.288 -15.221 1.00 84.31 264 ILE A O 1
ATOM 2177 N N . ILE A 1 265 ? -0.990 -0.061 -14.555 1.00 80.38 265 ILE A N 1
ATOM 2178 C CA . ILE A 1 265 ? 0.032 -0.746 -15.334 1.00 80.38 265 ILE A CA 1
ATOM 2179 C C . ILE A 1 265 ? 0.764 -1.695 -14.400 1.00 80.38 265 ILE A C 1
ATOM 2181 O O . ILE A 1 265 ? 1.225 -1.322 -13.324 1.00 80.38 265 ILE A O 1
ATOM 2185 N N . ASN A 1 266 ? 0.869 -2.943 -14.819 1.00 79.94 266 ASN A N 1
ATOM 2186 C CA . ASN A 1 266 ? 1.379 -4.008 -13.986 1.00 79.94 266 ASN A CA 1
ATOM 2187 C C . ASN A 1 266 ? 2.808 -4.343 -14.380 1.00 79.94 266 ASN A C 1
ATOM 2189 O O . ASN A 1 266 ? 3.036 -5.031 -15.372 1.00 79.94 266 ASN A O 1
ATOM 2193 N N . LEU A 1 267 ? 3.766 -3.911 -13.565 1.00 75.50 267 LEU A N 1
ATOM 2194 C CA . LEU A 1 267 ? 5.150 -4.343 -13.695 1.00 75.50 267 LEU A CA 1
ATOM 2195 C C . LEU A 1 267 ? 5.277 -5.755 -13.138 1.00 75.50 267 LEU A C 1
ATOM 2197 O O . LEU A 1 267 ? 5.578 -5.972 -11.963 1.00 75.50 267 LEU A O 1
ATOM 2201 N N . LYS A 1 268 ? 4.999 -6.719 -14.014 1.00 66.06 268 LYS A N 1
ATOM 2202 C CA . LYS A 1 268 ? 5.307 -8.132 -13.823 1.00 66.06 268 LYS A CA 1
ATOM 2203 C C . LYS A 1 268 ? 6.564 -8.475 -14.614 1.00 66.06 268 LYS A C 1
ATOM 2205 O O . LYS A 1 268 ? 6.850 -7.866 -15.637 1.00 66.06 268 LYS A O 1
ATOM 2210 N N . LYS A 1 269 ? 7.286 -9.506 -14.167 1.00 67.50 269 LYS A N 1
ATOM 2211 C CA . LYS A 1 269 ? 8.408 -10.100 -14.914 1.00 67.50 269 LYS A CA 1
ATOM 2212 C C . LYS A 1 269 ? 9.577 -9.136 -15.155 1.00 67.50 269 LYS A C 1
ATOM 2214 O O . LYS A 1 269 ? 10.135 -9.125 -16.248 1.00 67.50 269 LYS A O 1
ATOM 2219 N N . LEU A 1 270 ? 10.029 -8.419 -14.121 1.00 72.56 270 LEU A N 1
ATOM 2220 C CA . LEU A 1 270 ? 11.281 -7.647 -14.174 1.00 72.56 270 LEU A CA 1
ATOM 2221 C C . LEU A 1 270 ? 12.430 -8.441 -14.820 1.00 72.56 270 LEU A C 1
ATOM 2223 O O . LEU A 1 270 ? 13.129 -7.925 -15.680 1.00 72.56 270 LEU A O 1
ATOM 2227 N N . LYS A 1 271 ? 12.548 -9.738 -14.507 1.00 73.25 271 LYS A N 1
ATOM 2228 C CA . LYS A 1 271 ? 13.522 -10.646 -15.133 1.00 73.25 271 LYS A CA 1
ATOM 2229 C C . LYS A 1 271 ? 13.423 -10.695 -16.668 1.00 73.25 271 LYS A C 1
ATOM 2231 O O . LYS A 1 271 ? 14.445 -10.734 -17.339 1.00 73.25 271 LYS A O 1
ATOM 2236 N N . SER A 1 272 ? 12.212 -10.687 -17.227 1.00 77.94 272 SER A N 1
ATOM 2237 C CA . SER A 1 272 ? 11.983 -10.641 -18.680 1.00 77.94 272 SER A CA 1
ATOM 2238 C C . SER A 1 272 ? 12.357 -9.284 -19.269 1.00 77.94 272 SER A C 1
ATOM 2240 O O . SER A 1 272 ? 12.956 -9.240 -20.338 1.00 77.94 272 SER A O 1
ATOM 2242 N N . ILE A 1 273 ? 12.048 -8.195 -18.559 1.00 80.12 273 ILE A N 1
ATOM 2243 C CA . ILE A 1 273 ? 12.425 -6.834 -18.960 1.00 80.12 273 ILE A CA 1
ATOM 2244 C C . ILE A 1 273 ? 13.955 -6.725 -19.014 1.00 80.12 273 ILE A C 1
ATOM 2246 O O . ILE A 1 273 ? 14.497 -6.358 -20.050 1.00 80.12 273 ILE A O 1
ATOM 2250 N N . PHE A 1 274 ? 14.665 -7.153 -17.963 1.00 80.44 274 PHE A N 1
ATOM 2251 C CA . PHE A 1 274 ? 16.136 -7.175 -17.938 1.00 80.44 274 PHE A CA 1
ATOM 2252 C C . PHE A 1 274 ? 16.737 -8.087 -18.996 1.00 80.44 274 PHE A C 1
ATOM 2254 O O . PHE A 1 274 ? 17.724 -7.722 -19.627 1.00 80.44 274 PHE A O 1
ATOM 2261 N N . LYS A 1 275 ? 16.108 -9.232 -19.267 1.00 82.62 275 LYS A N 1
ATOM 2262 C CA . LYS A 1 275 ? 16.524 -10.090 -20.374 1.00 82.62 275 LYS A CA 1
ATOM 2263 C C . LYS A 1 275 ? 16.400 -9.372 -21.719 1.00 82.62 275 LYS A C 1
ATOM 2265 O O . LYS A 1 275 ? 17.334 -9.415 -22.507 1.00 82.62 275 LYS A O 1
ATOM 2270 N N . ASN A 1 276 ? 15.278 -8.700 -21.978 1.00 85.19 276 ASN A N 1
ATOM 2271 C CA . ASN A 1 276 ? 15.080 -7.927 -23.205 1.00 85.19 276 ASN A CA 1
ATOM 2272 C C . ASN A 1 276 ? 16.075 -6.755 -23.301 1.00 85.19 276 ASN A C 1
ATOM 2274 O O . ASN A 1 276 ? 16.607 -6.518 -24.381 1.00 85.19 276 ASN A O 1
ATOM 2278 N N . ILE A 1 277 ? 16.388 -6.082 -22.188 1.00 85.81 277 ILE A N 1
ATOM 2279 C CA . ILE A 1 277 ? 17.424 -5.037 -22.125 1.00 85.81 277 ILE A CA 1
ATOM 2280 C C . ILE A 1 277 ? 18.789 -5.609 -22.527 1.00 85.81 277 ILE A C 1
ATOM 2282 O O . ILE A 1 277 ? 19.413 -5.071 -23.438 1.00 85.81 277 ILE A O 1
ATOM 2286 N N . ALA A 1 278 ? 19.209 -6.725 -21.922 1.00 84.19 278 ALA A N 1
ATOM 2287 C CA . ALA A 1 278 ? 20.476 -7.388 -22.238 1.00 84.19 278 ALA A CA 1
ATOM 2288 C C . ALA A 1 278 ? 20.557 -7.806 -23.717 1.00 84.19 278 ALA A C 1
ATOM 2290 O O . ALA A 1 278 ? 21.564 -7.561 -24.383 1.00 84.19 278 ALA A O 1
ATOM 2291 N N . VAL A 1 279 ? 19.474 -8.381 -24.260 1.00 87.19 279 VAL A N 1
ATOM 2292 C CA . VAL A 1 279 ? 19.376 -8.748 -25.685 1.00 87.19 279 VAL A CA 1
ATOM 2293 C C . VAL A 1 279 ? 19.530 -7.518 -26.579 1.00 87.19 279 VAL A C 1
ATOM 2295 O O . VAL A 1 279 ? 20.330 -7.550 -27.509 1.00 87.19 279 VAL A O 1
ATOM 2298 N N . CYS A 1 280 ? 18.776 -6.444 -26.325 1.00 87.31 280 CYS A N 1
ATOM 2299 C CA . CYS A 1 280 ? 18.809 -5.234 -27.149 1.00 87.31 280 CYS A CA 1
ATOM 2300 C C . CYS A 1 280 ? 20.167 -4.529 -27.071 1.00 87.31 280 CYS A C 1
ATOM 2302 O O . CYS A 1 280 ? 20.680 -4.069 -28.089 1.00 87.31 280 CYS A O 1
ATOM 2304 N N . TYR A 1 281 ? 20.770 -4.491 -25.882 1.00 84.88 281 TYR A N 1
ATOM 2305 C CA . TYR A 1 281 ? 22.105 -3.947 -25.674 1.00 84.88 281 TYR A CA 1
ATOM 2306 C C . TYR A 1 281 ? 23.152 -4.716 -26.491 1.00 84.88 281 TYR A C 1
ATOM 2308 O O . TYR A 1 281 ? 23.846 -4.134 -27.325 1.00 84.88 281 TYR A O 1
ATOM 2316 N N . SER A 1 282 ? 23.196 -6.041 -26.325 1.00 85.69 282 SER A N 1
ATOM 2317 C CA . SER A 1 282 ? 24.132 -6.903 -27.050 1.00 85.69 282 SER A CA 1
ATOM 2318 C C . SER A 1 282 ? 23.882 -6.874 -28.562 1.00 85.69 282 SER A C 1
ATOM 2320 O O . SER A 1 282 ? 24.821 -6.855 -29.360 1.00 85.69 282 SER A O 1
ATOM 2322 N N . PHE A 1 283 ? 22.615 -6.759 -28.980 1.00 88.06 283 PHE A N 1
ATOM 2323 C CA . PHE A 1 283 ? 22.262 -6.569 -30.381 1.00 88.06 283 PHE A CA 1
ATOM 2324 C C . PHE A 1 283 ? 22.901 -5.303 -30.941 1.00 88.06 283 PHE A C 1
ATOM 2326 O O . PHE A 1 283 ? 23.528 -5.392 -31.992 1.00 88.06 283 PHE A O 1
ATOM 2333 N N . ILE A 1 284 ? 22.798 -4.157 -30.263 1.00 87.00 284 ILE A N 1
ATOM 2334 C CA . ILE A 1 284 ? 23.349 -2.880 -30.745 1.00 87.00 284 ILE A CA 1
ATOM 2335 C C . ILE A 1 284 ? 24.864 -2.949 -30.939 1.00 87.00 284 ILE A C 1
ATOM 2337 O O . ILE A 1 284 ? 25.359 -2.447 -31.945 1.00 87.00 284 ILE A O 1
ATOM 2341 N N . GLU A 1 285 ? 25.582 -3.632 -30.048 1.00 85.50 285 GLU A N 1
ATOM 2342 C CA . GLU A 1 285 ? 27.036 -3.820 -30.157 1.00 85.50 285 GLU A CA 1
ATOM 2343 C C . GLU A 1 285 ? 27.444 -4.892 -31.182 1.00 85.50 285 GLU A C 1
ATOM 2345 O O . GLU A 1 285 ? 28.583 -4.925 -31.650 1.00 85.50 285 GLU A O 1
ATOM 2350 N N . SER A 1 286 ? 26.524 -5.782 -31.555 1.00 87.38 286 SER A N 1
ATOM 2351 C CA . SER A 1 286 ? 26.808 -6.860 -32.501 1.00 87.38 286 SER A CA 1
ATOM 2352 C C . SER A 1 286 ? 26.904 -6.385 -33.957 1.00 87.38 286 SER A C 1
ATOM 2354 O O . SER A 1 286 ? 26.437 -5.311 -34.341 1.00 87.38 286 SER A O 1
ATOM 2356 N N . LYS A 1 287 ? 27.415 -7.263 -34.826 1.00 86.88 287 LYS A N 1
ATOM 2357 C CA . LYS A 1 287 ? 27.350 -7.092 -36.288 1.00 86.88 287 LYS A CA 1
ATOM 2358 C C . LYS A 1 287 ? 26.005 -7.513 -36.902 1.00 86.88 287 LYS A C 1
ATOM 2360 O O . LYS A 1 287 ? 25.814 -7.315 -38.096 1.00 86.88 287 LYS A O 1
ATOM 2365 N N . SER A 1 288 ? 25.090 -8.103 -36.122 1.00 84.75 288 SER A N 1
ATOM 2366 C CA . SER A 1 288 ? 23.796 -8.575 -36.637 1.00 84.75 288 SER A CA 1
ATOM 2367 C C . SER A 1 288 ? 22.916 -7.406 -37.072 1.00 84.75 288 SER A C 1
ATOM 2369 O O . SER A 1 288 ? 22.907 -6.373 -36.410 1.00 84.75 288 SER A O 1
ATOM 2371 N N . THR A 1 289 ? 22.147 -7.563 -38.143 1.00 83.50 289 THR A N 1
ATOM 2372 C CA . THR A 1 289 ? 21.191 -6.554 -38.626 1.00 83.50 289 THR A CA 1
ATOM 2373 C C . THR A 1 289 ? 19.736 -6.912 -38.323 1.00 83.50 289 THR A C 1
ATOM 2375 O O . THR A 1 289 ? 18.881 -6.037 -38.392 1.00 83.50 289 THR A O 1
ATOM 2378 N N . ASP A 1 290 ? 19.459 -8.159 -37.931 1.00 83.94 290 ASP A N 1
ATOM 2379 C CA . ASP A 1 290 ? 18.118 -8.660 -37.621 1.00 83.94 290 ASP A CA 1
ATOM 2380 C C . ASP A 1 290 ? 18.009 -9.001 -36.127 1.00 83.94 290 ASP A C 1
ATOM 2382 O O . ASP A 1 290 ? 18.674 -9.919 -35.629 1.00 83.94 290 ASP A O 1
ATOM 2386 N N . LEU A 1 291 ? 17.181 -8.243 -35.399 1.00 82.81 291 LEU A N 1
ATOM 2387 C CA . LEU A 1 291 ? 16.972 -8.453 -33.967 1.00 82.81 291 LEU A CA 1
ATOM 2388 C C . LEU A 1 291 ? 16.203 -9.747 -33.675 1.00 82.81 291 LEU A C 1
ATOM 2390 O O . LEU A 1 291 ? 16.463 -10.372 -32.651 1.00 82.81 291 LEU A O 1
ATOM 2394 N N . ILE A 1 292 ? 15.269 -10.164 -34.530 1.00 83.69 292 ILE A N 1
ATOM 2395 C CA . ILE A 1 292 ? 14.454 -11.362 -34.295 1.00 83.69 292 ILE A CA 1
ATOM 2396 C C . ILE A 1 292 ? 15.358 -12.594 -34.329 1.00 83.69 292 ILE A C 1
ATOM 2398 O O . ILE A 1 292 ? 15.353 -13.390 -33.385 1.00 83.69 292 ILE A O 1
ATOM 2402 N N . ILE A 1 293 ? 16.187 -12.707 -35.369 1.00 84.06 293 ILE A N 1
ATOM 2403 C CA . ILE A 1 293 ? 17.157 -13.801 -35.513 1.00 84.06 293 ILE A CA 1
ATOM 2404 C C . ILE A 1 293 ? 18.180 -13.750 -34.373 1.00 84.06 293 ILE A C 1
ATOM 2406 O O . ILE A 1 293 ? 18.444 -14.762 -33.720 1.00 84.06 293 ILE A O 1
ATOM 2410 N N . TYR A 1 294 ? 18.717 -12.563 -34.078 1.00 86.69 294 TYR A N 1
ATOM 2411 C CA . TYR A 1 294 ? 19.696 -12.390 -33.006 1.00 86.69 294 TYR A CA 1
ATOM 2412 C C . TYR A 1 294 ? 19.135 -12.782 -31.633 1.00 86.69 294 TYR A C 1
ATOM 2414 O O . TYR A 1 294 ? 19.776 -13.504 -30.866 1.00 86.69 294 TYR A O 1
ATOM 2422 N N . LYS A 1 295 ? 17.901 -12.362 -31.334 1.00 85.81 295 LYS A N 1
ATOM 2423 C CA . LYS A 1 295 ? 17.200 -12.696 -30.094 1.00 85.81 295 LYS A CA 1
ATOM 2424 C C . LYS A 1 295 ? 17.058 -14.204 -29.942 1.00 85.81 295 LYS A C 1
ATOM 2426 O O . LYS A 1 295 ? 17.333 -14.710 -28.857 1.00 85.81 295 LYS A O 1
ATOM 2431 N N . GLN A 1 296 ? 16.677 -14.929 -30.992 1.00 84.75 296 GLN A N 1
ATOM 2432 C CA . GLN A 1 296 ? 16.556 -16.391 -30.938 1.00 84.75 296 GLN A CA 1
ATOM 2433 C C . GLN A 1 296 ? 17.885 -17.073 -30.585 1.00 84.75 296 GLN A C 1
ATOM 2435 O O . GLN A 1 296 ? 17.887 -18.019 -29.803 1.00 84.75 296 GLN A O 1
ATOM 2440 N N . GLN A 1 297 ? 19.007 -16.559 -31.095 1.00 83.44 297 GLN A N 1
ATOM 2441 C CA . GLN A 1 297 ? 20.340 -17.122 -30.860 1.00 83.44 297 GLN A CA 1
ATOM 2442 C C . GLN A 1 297 ? 20.894 -16.803 -29.463 1.00 83.44 297 GLN A C 1
ATOM 2444 O O . GLN A 1 297 ? 21.485 -17.667 -28.818 1.00 83.44 297 GLN A O 1
ATOM 2449 N N . ILE A 1 298 ? 20.704 -15.573 -28.974 1.00 85.00 298 ILE A N 1
ATOM 2450 C CA . ILE A 1 298 ? 21.333 -15.108 -27.728 1.00 85.00 298 ILE A CA 1
ATOM 2451 C C . ILE A 1 298 ? 20.501 -15.448 -26.477 1.00 85.00 298 ILE A C 1
ATOM 2453 O O . ILE A 1 298 ? 21.033 -15.566 -25.376 1.00 85.00 298 ILE A O 1
ATOM 2457 N N . THR A 1 299 ? 19.183 -15.640 -26.621 1.00 79.75 299 THR A N 1
ATOM 2458 C CA . THR A 1 299 ? 18.246 -15.819 -25.491 1.00 79.75 299 THR A CA 1
ATOM 2459 C C . THR A 1 299 ? 18.585 -17.025 -24.610 1.00 79.75 299 THR A C 1
ATOM 2461 O O . THR A 1 299 ? 18.292 -16.984 -23.412 1.00 79.75 299 THR A O 1
ATOM 2464 N N . SER A 1 300 ? 19.172 -18.088 -25.164 1.00 77.75 300 SER A N 1
ATOM 2465 C CA . SER A 1 300 ? 19.604 -19.278 -24.415 1.00 77.75 300 SER A CA 1
ATOM 2466 C C . SER A 1 300 ? 20.967 -19.121 -23.735 1.00 77.75 300 SER A C 1
ATOM 2468 O O . SER A 1 300 ? 21.300 -19.938 -22.884 1.00 77.75 300 SER A O 1
ATOM 2470 N N . LEU A 1 301 ? 21.745 -18.100 -24.105 1.00 81.31 301 LEU A N 1
ATOM 2471 C CA . LEU A 1 301 ? 23.094 -17.853 -23.589 1.00 81.31 301 LEU A CA 1
ATOM 2472 C C . LEU A 1 301 ? 23.108 -16.890 -22.395 1.00 81.31 301 LEU A C 1
ATOM 2474 O O . LEU A 1 301 ? 24.051 -16.920 -21.614 1.00 81.31 301 LEU A O 1
ATOM 2478 N N . ILE A 1 302 ? 22.056 -16.079 -22.229 1.00 79.62 302 ILE A N 1
ATOM 2479 C CA . ILE A 1 302 ? 21.897 -15.170 -21.083 1.00 79.62 302 ILE A CA 1
ATOM 2480 C C . ILE A 1 302 ? 21.637 -15.989 -19.816 1.00 79.62 302 ILE A C 1
ATOM 2482 O O . ILE A 1 302 ? 20.581 -16.622 -19.683 1.00 79.62 302 ILE A O 1
ATOM 2486 N N . ASN A 1 303 ? 22.580 -15.946 -18.879 1.00 81.19 303 ASN A N 1
ATOM 2487 C CA . ASN A 1 303 ? 22.512 -16.676 -17.618 1.00 81.19 303 ASN A CA 1
ATOM 2488 C C . ASN A 1 303 ? 21.920 -15.808 -16.481 1.00 81.19 303 ASN A C 1
ATOM 2490 O O . ASN A 1 303 ? 21.485 -14.673 -16.684 1.00 81.19 303 ASN A O 1
ATOM 2494 N N . ASN A 1 304 ? 21.820 -16.364 -15.268 1.00 77.69 304 ASN A N 1
ATOM 2495 C CA . ASN A 1 304 ? 21.277 -15.624 -14.122 1.00 77.69 304 ASN A CA 1
ATOM 2496 C C . ASN A 1 304 ? 22.221 -14.523 -13.609 1.00 77.69 304 ASN A C 1
ATOM 2498 O O . ASN A 1 304 ? 21.720 -13.551 -13.046 1.00 77.69 304 ASN A O 1
ATOM 2502 N N . ASP A 1 305 ? 23.531 -14.655 -13.810 1.00 78.06 305 ASP A N 1
ATOM 2503 C CA . ASP A 1 305 ? 24.524 -13.670 -13.375 1.00 78.06 305 ASP A CA 1
ATOM 2504 C C . ASP A 1 305 ? 24.456 -12.414 -14.252 1.00 78.06 305 ASP A C 1
ATOM 2506 O O . ASP A 1 305 ? 24.430 -11.302 -13.725 1.00 78.06 305 ASP A O 1
ATOM 2510 N N . ASP A 1 306 ? 24.285 -12.583 -15.568 1.00 73.75 306 ASP A N 1
ATOM 2511 C CA . ASP A 1 306 ? 24.034 -11.493 -16.519 1.00 73.75 306 ASP A CA 1
ATOM 2512 C C . ASP A 1 306 ? 22.785 -10.700 -16.109 1.00 73.75 306 ASP A C 1
ATOM 2514 O O . ASP A 1 306 ? 22.789 -9.472 -16.014 1.00 73.75 306 ASP A O 1
ATOM 2518 N N . LEU A 1 307 ? 21.703 -11.415 -15.782 1.00 77.25 307 LEU A N 1
ATOM 2519 C CA . LEU A 1 307 ? 20.460 -10.799 -15.318 1.00 77.25 307 LEU A CA 1
ATOM 2520 C C . LEU A 1 307 ? 20.632 -10.106 -13.965 1.00 77.25 307 LEU A C 1
ATOM 2522 O O . LEU A 1 307 ? 19.986 -9.086 -13.725 1.00 77.25 307 LEU A O 1
ATOM 2526 N N . HIS A 1 308 ? 21.479 -10.638 -13.082 1.00 77.19 308 HIS A N 1
ATOM 2527 C CA . HIS A 1 308 ? 21.763 -10.014 -11.797 1.00 77.19 308 HIS A CA 1
ATOM 2528 C C . HIS A 1 308 ? 22.568 -8.719 -11.969 1.00 77.19 308 HIS A C 1
ATOM 2530 O O . HIS A 1 308 ? 22.265 -7.732 -11.291 1.00 77.19 308 HIS A O 1
ATOM 2536 N N . PHE A 1 309 ? 23.548 -8.693 -12.874 1.00 78.06 309 PHE A N 1
ATOM 2537 C CA . PHE A 1 309 ? 24.307 -7.488 -13.202 1.00 78.06 309 PHE A CA 1
ATOM 2538 C C . PHE A 1 309 ? 23.385 -6.380 -13.727 1.00 78.06 309 PHE A C 1
ATOM 2540 O O . PHE A 1 309 ? 23.351 -5.285 -13.157 1.00 78.06 309 PHE A O 1
ATOM 2547 N N . GLU A 1 310 ? 22.564 -6.693 -14.735 1.00 74.38 310 GLU A N 1
ATOM 2548 C CA . GLU A 1 310 ? 21.601 -5.753 -15.325 1.00 74.38 310 GLU A CA 1
ATOM 2549 C C . GLU A 1 310 ? 20.584 -5.249 -14.298 1.00 74.38 310 GLU A C 1
ATOM 2551 O O . GLU A 1 310 ? 20.323 -4.046 -14.190 1.00 74.38 310 GLU A O 1
ATOM 2556 N N . TYR A 1 311 ? 20.052 -6.161 -13.478 1.00 74.31 311 TYR A N 1
ATOM 2557 C CA . TYR A 1 311 ? 19.161 -5.821 -12.375 1.00 74.31 311 TYR A CA 1
ATOM 2558 C C . TYR A 1 311 ? 19.813 -4.815 -11.425 1.00 74.31 311 TYR A C 1
ATOM 2560 O O . TYR A 1 311 ? 19.246 -3.756 -11.165 1.00 74.31 311 TYR A O 1
ATOM 2568 N N . SER A 1 312 ? 21.017 -5.103 -10.932 1.00 73.12 312 SER A N 1
ATOM 2569 C CA . SER A 1 312 ? 21.729 -4.232 -9.993 1.00 73.12 312 SER A CA 1
ATOM 2570 C C . SER A 1 312 ? 22.021 -2.851 -10.589 1.00 73.12 312 SER A C 1
ATOM 2572 O O . SER A 1 312 ? 21.889 -1.845 -9.887 1.00 73.12 312 SER A O 1
ATOM 2574 N N . TYR A 1 313 ? 22.364 -2.794 -11.878 1.00 75.19 313 TYR A N 1
ATOM 2575 C CA . TYR A 1 313 ? 22.678 -1.554 -12.584 1.00 75.19 313 TYR A CA 1
ATOM 2576 C C . TYR A 1 313 ? 21.439 -0.660 -12.777 1.00 75.19 313 TYR A C 1
ATOM 2578 O O . TYR A 1 313 ? 21.473 0.538 -12.482 1.00 75.19 313 TYR A O 1
ATOM 2586 N N . TYR A 1 314 ? 20.310 -1.238 -13.195 1.00 74.88 314 TYR A N 1
ATOM 2587 C CA . TYR A 1 314 ? 19.117 -0.478 -13.585 1.00 74.88 314 TYR A CA 1
ATOM 2588 C C . TYR A 1 314 ? 18.028 -0.371 -12.512 1.00 74.88 314 TYR A C 1
ATOM 2590 O O . TYR A 1 314 ? 17.125 0.457 -12.646 1.00 74.88 314 TYR A O 1
ATOM 2598 N N . LYS A 1 315 ? 18.108 -1.128 -11.412 1.00 71.25 315 LYS A N 1
ATOM 2599 C CA . LYS A 1 315 ? 17.119 -1.107 -10.318 1.00 71.25 315 LYS A CA 1
ATOM 2600 C C . LYS A 1 315 ? 16.805 0.300 -9.810 1.00 71.25 315 LYS A C 1
ATOM 2602 O O . LYS A 1 315 ? 15.641 0.669 -9.706 1.00 71.25 315 LYS A O 1
ATOM 2607 N N . LYS A 1 316 ? 17.834 1.119 -9.551 1.00 67.19 316 LYS A N 1
ATOM 2608 C CA . LYS A 1 316 ? 17.646 2.518 -9.111 1.00 67.19 316 LYS A CA 1
ATOM 2609 C C . LYS A 1 316 ? 17.032 3.408 -10.201 1.00 67.19 316 LYS A C 1
ATOM 2611 O O . LYS A 1 316 ? 16.427 4.423 -9.873 1.00 67.19 316 LYS A O 1
ATOM 2616 N N . ARG A 1 317 ? 17.203 3.047 -11.476 1.00 73.25 317 ARG A N 1
ATOM 2617 C CA . ARG A 1 317 ? 16.754 3.828 -12.632 1.00 73.25 317 ARG A CA 1
ATOM 2618 C C . ARG A 1 317 ? 15.299 3.529 -13.014 1.00 73.25 317 ARG A C 1
ATOM 2620 O O . ARG A 1 317 ? 14.597 4.473 -13.356 1.00 73.25 317 ARG A O 1
ATOM 2627 N N . ILE A 1 318 ? 14.814 2.281 -12.882 1.00 74.00 318 ILE A N 1
ATOM 2628 C CA . ILE A 1 318 ? 13.408 1.901 -13.184 1.00 74.00 318 ILE A CA 1
ATOM 2629 C C . ILE A 1 318 ? 12.430 2.856 -12.505 1.00 74.00 318 ILE A C 1
ATOM 2631 O O . ILE A 1 318 ? 11.563 3.436 -13.148 1.00 74.00 318 ILE A O 1
ATOM 2635 N N . GLU A 1 319 ? 12.578 3.034 -11.200 1.00 65.88 319 GLU A N 1
ATOM 2636 C CA . GLU A 1 319 ? 11.646 3.835 -10.411 1.00 65.88 319 GLU A CA 1
ATOM 2637 C C . GLU A 1 319 ? 11.696 5.312 -10.784 1.00 65.88 319 GLU A C 1
ATOM 2639 O O . GLU A 1 319 ? 10.662 5.970 -10.849 1.00 65.88 319 GLU A O 1
ATOM 2644 N N . HIS A 1 320 ? 12.904 5.824 -11.036 1.00 69.12 320 HIS A N 1
ATOM 2645 C CA . HIS A 1 320 ? 13.092 7.197 -11.467 1.00 69.12 320 HIS A CA 1
ATOM 2646 C C . HIS A 1 320 ? 12.351 7.418 -12.790 1.00 69.12 320 HIS A C 1
ATOM 2648 O O . HIS A 1 320 ? 11.620 8.391 -12.940 1.00 69.12 320 HIS A O 1
ATOM 2654 N N . TYR A 1 321 ? 12.443 6.474 -13.725 1.00 73.69 321 TYR A N 1
ATOM 2655 C CA . TYR A 1 321 ? 11.726 6.574 -14.990 1.00 73.69 321 TYR A CA 1
ATOM 2656 C C . TYR A 1 321 ? 10.214 6.396 -14.858 1.00 73.69 321 TYR A C 1
ATOM 2658 O O . TYR A 1 321 ? 9.467 7.125 -15.513 1.00 73.69 321 TYR A O 1
ATOM 2666 N N . LEU A 1 322 ? 9.734 5.518 -13.974 1.00 69.38 322 LEU A N 1
ATOM 2667 C CA . LEU A 1 322 ? 8.304 5.437 -13.654 1.00 69.38 322 LEU A CA 1
ATOM 2668 C C . LEU A 1 322 ? 7.778 6.764 -13.107 1.00 69.38 322 LEU A C 1
ATOM 2670 O O . LEU A 1 322 ? 6.734 7.245 -13.537 1.00 69.38 322 LEU A O 1
ATOM 2674 N N . TYR A 1 323 ? 8.529 7.394 -12.207 1.00 69.06 323 TYR A N 1
ATOM 2675 C CA . TYR A 1 323 ? 8.185 8.700 -11.662 1.00 69.06 323 TYR A CA 1
ATOM 2676 C C . TYR A 1 323 ? 8.159 9.790 -12.749 1.00 69.06 323 TYR A C 1
ATOM 2678 O O . TYR A 1 323 ? 7.182 10.530 -12.875 1.00 69.06 323 TYR A O 1
ATOM 2686 N N . MET A 1 324 ? 9.185 9.848 -13.603 1.00 71.44 324 MET A N 1
ATOM 2687 C CA . MET A 1 324 ? 9.288 10.861 -14.660 1.00 71.44 324 MET A CA 1
ATOM 2688 C C . MET A 1 324 ? 8.214 10.736 -15.739 1.00 71.44 324 MET A C 1
ATOM 2690 O O . MET A 1 324 ? 7.588 11.729 -16.107 1.00 71.44 324 MET A O 1
ATOM 2694 N N . THR A 1 325 ? 7.957 9.519 -16.220 1.00 68.12 325 THR A N 1
ATOM 2695 C CA . THR A 1 325 ? 6.903 9.235 -17.217 1.00 68.12 325 THR A CA 1
ATOM 2696 C C . THR A 1 325 ? 5.495 9.556 -16.713 1.00 68.12 325 THR A C 1
ATOM 2698 O O . THR A 1 325 ? 4.550 9.677 -17.505 1.00 68.12 325 THR A O 1
ATOM 2701 N N . HIS A 1 326 ? 5.341 9.723 -15.400 1.00 64.75 326 HIS A N 1
ATOM 2702 C CA . HIS A 1 326 ? 4.105 10.149 -14.769 1.00 64.75 326 HIS A CA 1
ATOM 2703 C C . HIS A 1 326 ? 3.964 11.666 -14.683 1.00 64.75 326 HIS A C 1
ATOM 2705 O O . HIS A 1 326 ? 2.924 12.196 -15.070 1.00 64.75 326 HIS A O 1
ATOM 2711 N N . ILE A 1 327 ? 4.994 12.352 -14.182 1.00 69.19 327 ILE A N 1
ATOM 2712 C CA . ILE A 1 327 ? 4.966 13.805 -13.966 1.00 69.19 327 ILE A CA 1
ATOM 2713 C C . ILE A 1 327 ? 4.933 14.551 -15.288 1.00 69.19 327 ILE A C 1
ATOM 2715 O O . ILE A 1 327 ? 4.164 15.498 -15.465 1.00 69.19 327 ILE A O 1
ATOM 2719 N N . PHE A 1 328 ? 5.766 14.119 -16.227 1.00 71.69 328 PHE A N 1
ATOM 2720 C CA . PHE A 1 328 ? 5.946 14.831 -17.473 1.00 71.69 328 PHE A CA 1
ATOM 2721 C C . PHE A 1 328 ? 4.962 14.325 -18.521 1.00 71.69 328 PHE A C 1
ATOM 2723 O O . PHE A 1 328 ? 4.827 13.128 -18.783 1.00 71.69 328 PHE A O 1
ATOM 2730 N N . ARG A 1 329 ? 4.243 15.270 -19.137 1.00 73.62 329 ARG A N 1
ATOM 2731 C CA . ARG A 1 329 ? 3.310 14.970 -20.233 1.00 73.62 329 ARG A CA 1
ATOM 2732 C C . ARG A 1 329 ? 4.041 14.481 -21.477 1.00 73.62 329 ARG A C 1
ATOM 2734 O O . ARG A 1 329 ? 3.483 13.680 -22.220 1.00 73.62 329 ARG A O 1
ATOM 2741 N N . LYS A 1 330 ? 5.263 14.971 -21.673 1.00 83.19 330 LYS A N 1
ATOM 2742 C CA . LYS A 1 330 ? 6.138 14.654 -22.791 1.00 83.19 330 LYS A CA 1
ATOM 2743 C C . LYS A 1 330 ? 7.562 14.461 -22.284 1.00 83.19 330 LYS A C 1
ATOM 2745 O O . LYS A 1 330 ? 8.030 15.250 -21.462 1.00 83.19 330 LYS A O 1
ATOM 2750 N N . ILE A 1 331 ? 8.236 13.434 -22.781 1.00 85.19 331 ILE A N 1
ATOM 2751 C CA . ILE A 1 331 ? 9.656 13.191 -22.532 1.00 85.19 331 ILE A CA 1
ATOM 2752 C C . ILE A 1 331 ? 10.370 13.252 -23.875 1.00 85.19 331 ILE A C 1
ATOM 2754 O O . ILE A 1 331 ? 9.946 12.609 -24.826 1.00 85.19 331 ILE A O 1
ATOM 2758 N N . VAL A 1 332 ? 11.439 14.031 -23.956 1.00 87.00 332 VAL A N 1
ATOM 2759 C CA . VAL A 1 332 ? 12.318 14.100 -25.122 1.00 87.00 332 VAL A CA 1
ATOM 2760 C C . VAL A 1 332 ? 13.624 13.426 -24.740 1.00 87.00 332 VAL A C 1
ATOM 2762 O O . VAL A 1 332 ? 14.291 13.854 -23.802 1.00 87.00 332 VAL A O 1
ATOM 2765 N N . VAL A 1 333 ? 13.980 12.357 -25.436 1.00 87.88 333 VAL A N 1
ATOM 2766 C CA . VAL A 1 333 ? 15.236 11.639 -25.229 1.00 87.88 333 VAL A CA 1
ATOM 2767 C C . VAL A 1 333 ? 16.198 12.037 -26.334 1.00 87.88 333 VAL A C 1
ATOM 2769 O O . VAL A 1 333 ? 15.887 11.863 -27.507 1.00 87.88 333 VAL A O 1
ATOM 2772 N N . ILE A 1 334 ? 17.355 12.566 -25.956 1.00 87.50 334 ILE A N 1
ATOM 2773 C CA . ILE A 1 334 ? 18.425 12.974 -26.862 1.00 87.50 334 ILE A CA 1
ATOM 2774 C C . ILE A 1 334 ? 19.640 12.098 -26.567 1.00 87.50 334 ILE A C 1
ATOM 2776 O O . ILE A 1 334 ? 20.097 12.020 -25.422 1.00 87.50 334 ILE A O 1
ATOM 2780 N N . GLU A 1 335 ? 20.151 11.423 -27.595 1.00 87.38 335 GLU A N 1
ATOM 2781 C CA . GLU A 1 335 ? 21.400 10.678 -27.472 1.00 87.38 335 GLU A CA 1
ATOM 2782 C C . GLU A 1 335 ? 22.566 11.644 -27.234 1.00 87.38 335 GLU A C 1
ATOM 2784 O O . GLU A 1 335 ? 22.792 12.573 -28.004 1.00 87.38 335 GLU A O 1
ATOM 2789 N N . SER A 1 336 ? 23.309 11.423 -26.151 1.00 84.50 336 SER A N 1
ATOM 2790 C CA . SER A 1 336 ? 24.504 12.189 -25.803 1.00 84.50 336 SER A CA 1
ATOM 2791 C C . SER A 1 336 ? 25.667 11.252 -25.500 1.00 84.50 336 SER A C 1
ATOM 2793 O O . SER A 1 336 ? 25.501 10.218 -24.847 1.00 84.50 336 SER A O 1
ATOM 2795 N N . LYS A 1 337 ? 26.864 11.636 -25.956 1.00 76.06 337 LYS A N 1
ATOM 2796 C CA . LYS A 1 337 ? 28.119 10.935 -25.641 1.00 76.06 337 LYS A CA 1
ATOM 2797 C C . LYS A 1 337 ? 28.611 11.241 -24.228 1.00 76.06 337 LYS A C 1
ATOM 2799 O O . LYS A 1 337 ? 29.184 10.362 -23.590 1.00 76.06 337 LYS A O 1
ATOM 2804 N N . ASP A 1 338 ? 28.340 12.449 -23.742 1.00 62.78 338 ASP A N 1
ATOM 2805 C CA . ASP A 1 338 ? 28.735 12.902 -22.413 1.00 62.78 338 ASP A CA 1
ATOM 2806 C C . ASP A 1 338 ? 27.559 12.843 -21.438 1.00 62.78 338 ASP A C 1
ATOM 2808 O O . ASP A 1 338 ? 26.424 13.141 -21.811 1.00 62.78 338 ASP A O 1
ATOM 2812 N N . VAL A 1 339 ? 27.889 12.403 -20.218 1.00 59.25 339 VAL A N 1
ATOM 2813 C CA . VAL A 1 339 ? 27.141 12.345 -18.945 1.00 59.25 339 VAL A CA 1
ATOM 2814 C C . VAL A 1 339 ? 25.636 12.646 -18.997 1.00 59.25 339 VAL A C 1
ATOM 2816 O O . VAL A 1 339 ? 25.184 13.676 -19.481 1.00 59.25 339 VAL A O 1
ATOM 2819 N N . SER A 1 340 ? 24.861 11.775 -18.343 1.00 62.19 340 SER A N 1
ATOM 2820 C CA . SER A 1 340 ? 23.415 11.906 -18.152 1.00 62.19 340 SER A CA 1
ATOM 2821 C C . SER A 1 340 ? 23.010 13.265 -17.556 1.00 62.19 340 SER A C 1
ATOM 2823 O O . SER A 1 340 ? 23.084 13.441 -16.339 1.00 62.19 340 SER A O 1
ATOM 2825 N N . ASN A 1 341 ? 22.529 14.186 -18.397 1.00 66.69 341 ASN A N 1
ATOM 2826 C CA . ASN A 1 341 ? 22.062 15.521 -18.012 1.00 66.69 341 ASN A CA 1
ATOM 2827 C C . ASN A 1 341 ? 20.563 15.675 -18.280 1.00 66.69 341 ASN A C 1
ATOM 2829 O O . ASN A 1 341 ? 20.039 15.255 -19.313 1.00 66.69 341 ASN A O 1
ATOM 2833 N N . TRP A 1 342 ? 19.867 16.261 -17.310 1.00 69.50 342 TRP A N 1
ATOM 2834 C CA . TRP A 1 342 ? 18.411 16.280 -17.241 1.00 69.50 342 TRP A CA 1
ATOM 2835 C C . TRP A 1 342 ? 17.957 17.731 -17.221 1.00 69.50 342 TRP A C 1
ATOM 2837 O O . TRP A 1 342 ? 18.248 18.452 -16.269 1.00 69.50 342 TRP A O 1
ATOM 2847 N N . ASN A 1 343 ? 17.241 18.150 -18.260 1.00 70.31 343 ASN A N 1
ATOM 2848 C CA . ASN A 1 343 ? 16.674 19.489 -18.337 1.00 70.31 343 ASN A CA 1
ATOM 2849 C C . ASN A 1 343 ? 15.160 19.405 -18.186 1.00 70.31 343 ASN A C 1
ATOM 2851 O O . ASN A 1 343 ? 14.483 18.678 -18.916 1.00 70.31 343 ASN A O 1
ATOM 2855 N N . VAL A 1 344 ? 14.637 20.160 -17.227 1.00 65.88 344 VAL A N 1
ATOM 2856 C CA . VAL A 1 344 ? 13.206 20.245 -16.947 1.00 65.88 344 VAL A CA 1
ATOM 2857 C C . VAL A 1 344 ? 12.693 21.583 -17.460 1.00 65.88 344 VAL A C 1
ATOM 2859 O O . VAL A 1 344 ? 13.169 22.627 -17.029 1.00 65.88 344 VAL A O 1
ATOM 2862 N N . ASP A 1 345 ? 11.699 21.543 -18.343 1.00 68.94 345 ASP A N 1
ATOM 2863 C CA . ASP A 1 345 ? 10.853 22.694 -18.666 1.00 68.94 345 ASP A CA 1
ATOM 2864 C C . ASP A 1 345 ? 9.422 22.414 -18.171 1.00 68.94 345 ASP A C 1
ATOM 2866 O O . ASP A 1 345 ? 9.024 21.265 -17.960 1.00 68.94 345 ASP A O 1
ATOM 2870 N N . HIS A 1 346 ? 8.612 23.456 -17.999 1.00 58.12 346 HIS A N 1
ATOM 2871 C CA . HIS A 1 346 ? 7.266 23.434 -17.423 1.00 58.12 346 HIS A CA 1
ATOM 2872 C C . HIS A 1 346 ? 6.273 22.479 -18.119 1.00 58.12 346 HIS A C 1
ATOM 2874 O O . HIS A 1 346 ? 5.176 22.255 -17.604 1.00 58.12 346 HIS A O 1
ATOM 2880 N N . LYS A 1 347 ? 6.614 21.910 -19.284 1.00 66.38 347 LYS A N 1
ATOM 2881 C CA . LYS A 1 347 ? 5.764 20.972 -20.040 1.00 66.38 347 LYS A CA 1
ATOM 2882 C C . LYS A 1 347 ? 6.443 19.657 -20.432 1.00 66.38 347 LYS A C 1
ATOM 2884 O O . LYS A 1 347 ? 5.727 18.700 -20.742 1.00 66.38 347 LYS A O 1
ATOM 2889 N N . ALA A 1 348 ? 7.773 19.595 -20.438 1.00 78.50 348 ALA A N 1
ATOM 2890 C CA . ALA A 1 348 ? 8.517 18.461 -20.971 1.00 78.50 348 ALA A CA 1
ATOM 2891 C C . ALA A 1 348 ? 9.812 18.209 -20.192 1.00 78.50 348 ALA A C 1
ATOM 2893 O O . ALA A 1 348 ? 10.477 19.138 -19.738 1.00 78.50 348 ALA A O 1
ATOM 2894 N N . LEU A 1 349 ? 10.175 16.935 -20.086 1.00 83.94 349 LEU A N 1
ATOM 2895 C CA . LEU A 1 349 ? 11.468 16.501 -19.571 1.00 83.94 349 LEU A CA 1
ATOM 2896 C C . LEU A 1 349 ? 12.378 16.167 -20.745 1.00 83.94 349 LEU A C 1
ATOM 2898 O O . LEU A 1 349 ? 12.031 15.306 -21.548 1.00 83.94 349 LEU A O 1
ATOM 2902 N N . THR A 1 350 ? 13.541 16.805 -20.820 1.00 85.62 350 THR A N 1
ATOM 2903 C CA . THR A 1 350 ? 14.575 16.467 -21.800 1.00 85.62 350 THR A CA 1
ATOM 2904 C C . THR A 1 350 ? 15.687 15.676 -21.123 1.00 85.62 350 THR A C 1
ATOM 2906 O O . THR A 1 350 ? 16.301 16.145 -20.163 1.00 85.62 350 THR A O 1
ATOM 2909 N N . LEU A 1 351 ? 15.937 14.471 -21.624 1.00 85.38 351 LEU A N 1
ATOM 2910 C CA . LEU A 1 351 ? 16.953 13.545 -21.142 1.00 85.38 351 LEU A CA 1
ATOM 2911 C C . LEU A 1 351 ? 18.087 13.478 -22.161 1.00 85.38 351 LEU A C 1
ATOM 2913 O O . LEU A 1 351 ? 17.907 12.896 -23.225 1.00 85.38 351 LEU A O 1
ATOM 2917 N N . ASN A 1 352 ? 19.246 14.040 -21.825 1.00 85.44 352 ASN A N 1
ATOM 2918 C CA . ASN A 1 352 ? 20.475 13.846 -22.590 1.00 85.44 352 ASN A CA 1
ATOM 2919 C C . ASN A 1 352 ? 21.208 12.657 -21.980 1.00 85.44 352 ASN A C 1
ATOM 2921 O O . ASN A 1 352 ? 21.755 12.768 -20.882 1.00 85.44 352 ASN A O 1
ATOM 2925 N N . ILE A 1 353 ? 21.145 11.504 -22.635 1.00 85.75 353 ILE A N 1
ATOM 2926 C CA . ILE A 1 353 ? 21.593 10.231 -22.062 1.00 85.75 353 ILE A CA 1
ATOM 2927 C C . ILE A 1 353 ? 22.320 9.378 -23.098 1.00 85.75 353 ILE A C 1
ATOM 2929 O O . ILE A 1 353 ? 22.124 9.528 -24.301 1.00 85.75 353 ILE A O 1
ATOM 2933 N N . ASN A 1 354 ? 23.167 8.469 -22.620 1.00 86.12 354 ASN A N 1
ATOM 2934 C CA . ASN A 1 354 ? 23.894 7.553 -23.493 1.00 86.12 354 ASN A CA 1
ATOM 2935 C C . ASN A 1 354 ? 22.966 6.477 -24.079 1.00 86.12 354 ASN A C 1
ATOM 2937 O O . ASN A 1 354 ? 21.877 6.207 -23.566 1.00 86.12 354 ASN A O 1
ATOM 2941 N N . TYR A 1 355 ? 23.444 5.795 -25.118 1.00 84.88 355 TYR A N 1
ATOM 2942 C CA . TYR A 1 355 ? 22.678 4.758 -25.804 1.00 84.88 355 TYR A CA 1
ATOM 2943 C C . TYR A 1 355 ? 22.232 3.599 -24.887 1.00 84.88 355 TYR A C 1
ATOM 2945 O O . TYR A 1 355 ? 21.173 3.025 -25.129 1.00 84.88 355 TYR A O 1
ATOM 2953 N N . LYS A 1 356 ? 22.976 3.255 -23.820 1.00 82.56 356 LYS A N 1
ATOM 2954 C CA . LYS A 1 356 ? 22.580 2.181 -22.883 1.00 82.56 356 LYS A CA 1
ATOM 2955 C C . LYS A 1 356 ? 21.311 2.558 -22.126 1.00 82.56 356 LYS A C 1
ATOM 2957 O O . LYS A 1 356 ? 20.368 1.776 -22.043 1.00 82.56 356 LYS A O 1
ATOM 2962 N N . ASP A 1 357 ? 21.277 3.790 -21.628 1.00 82.31 357 ASP A N 1
ATOM 2963 C CA . ASP A 1 357 ? 20.120 4.358 -20.944 1.00 82.31 357 ASP A CA 1
ATOM 2964 C C . ASP A 1 357 ? 18.919 4.518 -21.880 1.00 82.31 357 ASP A C 1
ATOM 2966 O O . ASP A 1 357 ? 17.781 4.313 -21.460 1.00 82.31 357 ASP A O 1
ATOM 2970 N N . ILE A 1 358 ? 19.164 4.816 -23.159 1.00 87.06 358 ILE A N 1
ATOM 2971 C CA . ILE A 1 358 ? 18.117 4.875 -24.185 1.00 87.06 358 ILE A CA 1
ATOM 2972 C C . ILE A 1 358 ? 17.508 3.490 -24.413 1.00 87.06 358 ILE A C 1
ATOM 2974 O O . ILE A 1 358 ? 16.288 3.368 -24.404 1.00 87.06 358 ILE A O 1
ATOM 2978 N N . VAL A 1 359 ? 18.326 2.442 -24.566 1.00 87.06 359 VAL A N 1
ATOM 2979 C CA . VAL A 1 359 ? 17.849 1.052 -24.714 1.00 87.06 359 VAL A CA 1
ATOM 2980 C C . VAL A 1 359 ? 16.994 0.648 -23.528 1.00 87.06 359 VAL A C 1
ATOM 2982 O O . VAL A 1 359 ? 15.904 0.101 -23.694 1.00 87.06 359 VAL A O 1
ATOM 2985 N N . PHE A 1 360 ? 17.485 0.942 -22.329 1.00 85.81 360 PHE A N 1
ATOM 2986 C CA . PHE A 1 360 ? 16.770 0.664 -21.102 1.00 85.81 360 PHE A CA 1
ATOM 2987 C C . PHE A 1 360 ? 15.406 1.362 -21.061 1.00 85.81 360 PHE A C 1
ATOM 2989 O O . PHE A 1 360 ? 14.383 0.712 -20.835 1.00 85.81 360 PHE A O 1
ATOM 2996 N N . LEU A 1 361 ? 15.383 2.668 -21.332 1.00 84.81 361 LEU A N 1
ATOM 2997 C CA . LEU A 1 361 ? 14.158 3.456 -21.396 1.00 84.81 361 LEU A CA 1
ATOM 2998 C C . LEU A 1 361 ? 13.196 2.954 -22.461 1.00 84.81 361 LEU A C 1
ATOM 3000 O O . LEU A 1 361 ? 11.994 2.911 -22.215 1.00 84.81 361 LEU A O 1
ATOM 3004 N N . PHE A 1 362 ? 13.707 2.593 -23.631 1.00 87.25 362 PHE A N 1
ATOM 3005 C CA . PHE A 1 362 ? 12.914 2.120 -24.752 1.00 87.25 362 PHE A CA 1
ATOM 3006 C C . PHE A 1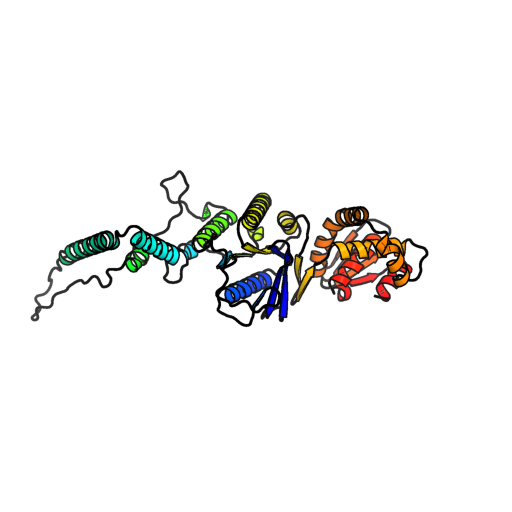 362 ? 12.203 0.814 -24.398 1.00 87.25 362 PHE A C 1
ATOM 3008 O O . PHE A 1 362 ? 10.974 0.755 -24.462 1.00 87.25 362 PHE A O 1
ATOM 3015 N N . VAL A 1 363 ? 12.950 -0.191 -23.924 1.00 85.81 363 VAL A N 1
ATOM 3016 C CA . VAL A 1 363 ? 12.375 -1.480 -23.514 1.00 85.81 363 VAL A CA 1
ATOM 3017 C C . VAL A 1 363 ? 11.368 -1.276 -22.384 1.00 85.81 363 VAL A C 1
ATOM 3019 O O . VAL A 1 363 ? 10.247 -1.769 -22.468 1.00 85.81 363 VAL A O 1
ATOM 3022 N N . LEU A 1 364 ? 11.720 -0.500 -21.353 1.00 81.81 364 LEU A N 1
ATOM 3023 C CA . LEU A 1 364 ? 10.824 -0.241 -20.227 1.00 81.81 364 LEU A CA 1
ATOM 3024 C C . LEU A 1 364 ? 9.539 0.477 -20.669 1.00 81.81 364 LEU A C 1
ATOM 3026 O O . LEU A 1 364 ? 8.449 0.115 -20.238 1.00 81.81 364 LEU A O 1
ATOM 3030 N N . SER A 1 365 ? 9.646 1.474 -21.546 1.00 79.81 365 SER A N 1
ATOM 3031 C CA . SER A 1 365 ? 8.497 2.252 -22.021 1.00 79.81 365 SER A CA 1
ATOM 3032 C C . SER A 1 365 ? 7.586 1.444 -22.932 1.00 79.81 365 SER A C 1
ATOM 3034 O O . SER A 1 365 ? 6.376 1.653 -22.907 1.00 79.81 365 SER A O 1
ATOM 3036 N N . PHE A 1 366 ? 8.139 0.516 -23.710 1.00 79.56 366 PHE A N 1
ATOM 3037 C CA . PHE A 1 366 ? 7.351 -0.405 -24.518 1.00 79.56 366 PHE A CA 1
ATOM 3038 C C . PHE A 1 366 ? 6.581 -1.398 -23.638 1.00 79.56 366 PHE A C 1
ATOM 3040 O O . PHE A 1 366 ? 5.363 -1.503 -23.755 1.00 79.56 366 PHE A O 1
ATOM 3047 N N . GLU A 1 367 ? 7.264 -2.046 -22.689 1.00 76.56 367 GLU A N 1
ATOM 3048 C CA . GLU A 1 367 ? 6.659 -3.004 -21.745 1.00 76.56 367 GLU A CA 1
ATOM 3049 C C . GLU A 1 367 ? 5.579 -2.354 -20.857 1.00 76.56 367 GLU A C 1
ATOM 3051 O O . GLU A 1 367 ? 4.666 -3.022 -20.377 1.00 76.56 367 GLU A O 1
ATOM 3056 N N . LEU A 1 368 ? 5.661 -1.036 -20.650 1.00 71.94 368 LEU A N 1
ATOM 3057 C CA . LEU A 1 368 ? 4.685 -0.247 -19.896 1.00 71.94 368 LEU A CA 1
ATOM 3058 C C . LEU A 1 368 ? 3.589 0.402 -20.759 1.00 71.94 368 LEU A C 1
ATOM 3060 O O . LEU A 1 368 ? 2.743 1.108 -20.212 1.00 71.94 368 LEU A O 1
ATOM 3064 N N . GLU A 1 369 ? 3.609 0.225 -22.084 1.00 73.81 369 GLU A N 1
ATOM 3065 C CA . GLU A 1 369 ? 2.735 0.938 -23.035 1.00 73.81 369 GLU A CA 1
ATOM 3066 C C . GLU A 1 369 ? 2.829 2.481 -22.931 1.00 73.81 369 GLU A C 1
ATOM 3068 O O . GLU A 1 369 ? 1.874 3.215 -23.202 1.00 73.81 369 GLU A O 1
ATOM 3073 N N . LEU A 1 370 ? 3.990 3.002 -22.527 1.00 71.31 370 LEU A N 1
ATOM 3074 C CA . LEU A 1 370 ? 4.270 4.431 -22.343 1.00 71.31 370 LEU A CA 1
ATOM 3075 C C . LEU A 1 370 ? 4.957 5.083 -23.552 1.00 71.31 370 LEU A C 1
ATOM 3077 O O . LEU A 1 370 ? 5.182 6.295 -23.532 1.00 71.31 370 LEU A O 1
ATOM 3081 N N . SER A 1 371 ? 5.255 4.321 -24.609 1.00 64.06 371 SER A N 1
ATOM 3082 C CA . SER A 1 371 ? 6.010 4.784 -25.787 1.00 64.06 371 SER A CA 1
ATOM 3083 C C . SER A 1 371 ? 5.437 6.052 -26.433 1.00 64.06 371 SER A C 1
ATOM 3085 O O . SER A 1 371 ? 6.192 6.909 -26.874 1.00 64.06 371 SER A O 1
ATOM 3087 N N . LYS A 1 372 ? 4.111 6.247 -26.391 1.00 71.31 372 LYS A N 1
ATOM 3088 C CA . LYS A 1 372 ? 3.424 7.424 -26.962 1.00 71.31 372 LYS A CA 1
ATOM 3089 C C . LYS A 1 372 ? 3.752 8.762 -26.287 1.00 71.31 372 LYS A C 1
ATOM 3091 O O . LYS A 1 372 ? 3.340 9.802 -26.790 1.00 71.31 372 LYS A O 1
ATOM 3096 N N . LYS A 1 373 ? 4.420 8.754 -25.130 1.00 75.75 373 LYS A N 1
ATOM 3097 C CA . LYS A 1 373 ? 4.837 9.975 -24.419 1.00 75.75 373 LYS A CA 1
ATOM 3098 C C . LYS A 1 373 ? 6.270 10.404 -24.735 1.00 75.75 373 LYS A C 1
ATOM 3100 O O . LYS A 1 373 ? 6.687 11.453 -24.236 1.00 75.75 373 LYS A O 1
ATOM 3105 N N . ILE A 1 374 ? 7.024 9.583 -25.467 1.00 84.31 374 ILE A N 1
ATOM 3106 C CA . ILE A 1 374 ? 8.468 9.739 -25.612 1.00 84.31 374 ILE A CA 1
ATOM 3107 C C . ILE A 1 374 ? 8.819 10.058 -27.060 1.00 84.31 374 ILE A C 1
ATOM 3109 O O . ILE A 1 374 ? 8.543 9.269 -27.959 1.00 84.31 374 ILE A O 1
ATOM 3113 N N . ASP A 1 375 ? 9.474 11.196 -27.250 1.00 88.12 375 ASP A N 1
ATOM 3114 C CA . ASP A 1 375 ? 10.094 11.577 -28.511 1.00 88.12 375 ASP A CA 1
ATOM 3115 C C . ASP A 1 375 ? 11.565 11.161 -28.477 1.00 88.12 375 ASP A C 1
ATOM 3117 O O . ASP A 1 375 ? 12.313 11.570 -27.585 1.00 88.12 375 ASP A O 1
ATOM 3121 N N . TRP A 1 376 ? 11.982 10.362 -29.456 1.00 89.94 376 TRP A N 1
ATOM 3122 C CA . TRP A 1 376 ? 13.340 9.831 -29.553 1.00 89.94 376 TRP A CA 1
ATOM 3123 C C . TRP A 1 376 ? 14.153 10.621 -30.582 1.00 89.94 376 TRP A C 1
ATOM 3125 O O . TRP A 1 376 ? 13.843 10.601 -31.772 1.00 89.94 376 TRP A O 1
ATOM 3135 N N . ASN A 1 377 ? 15.212 11.294 -30.137 1.00 89.19 377 ASN A N 1
ATOM 3136 C CA . ASN A 1 377 ? 16.186 11.981 -30.980 1.00 89.19 377 ASN A CA 1
ATOM 3137 C C . ASN A 1 377 ? 17.541 11.263 -30.884 1.00 89.19 377 ASN A C 1
ATOM 3139 O O . ASN A 1 377 ? 18.356 11.551 -30.006 1.00 89.19 377 ASN A O 1
ATOM 3143 N N . ILE A 1 378 ? 17.719 10.262 -31.747 1.00 90.31 378 ILE A N 1
ATOM 3144 C CA . ILE A 1 378 ? 18.799 9.271 -31.679 1.00 90.31 378 ILE A CA 1
ATOM 3145 C C . ILE A 1 378 ? 19.683 9.382 -32.920 1.00 90.31 378 ILE A C 1
ATOM 3147 O O . ILE A 1 378 ? 19.178 9.392 -34.046 1.00 90.31 378 ILE A O 1
ATOM 3151 N N . GLU A 1 379 ? 20.997 9.424 -32.712 1.00 86.50 379 GLU A N 1
ATOM 3152 C CA . GLU A 1 379 ? 21.998 9.497 -33.779 1.00 86.50 379 GLU A CA 1
ATOM 3153 C C . GLU A 1 379 ? 22.444 8.098 -34.229 1.00 86.50 379 GLU A C 1
ATOM 3155 O O . GLU A 1 379 ? 22.717 7.867 -35.409 1.00 86.50 379 GLU A O 1
ATOM 3160 N N . ASN A 1 380 ? 22.491 7.132 -33.308 1.00 86.69 380 ASN A N 1
ATOM 3161 C CA . ASN A 1 380 ? 22.857 5.754 -33.590 1.00 86.69 380 ASN A CA 1
ATOM 3162 C C . ASN A 1 380 ? 21.817 5.088 -34.503 1.00 86.69 380 ASN A C 1
ATOM 3164 O O . ASN A 1 380 ? 20.714 4.746 -34.080 1.00 86.69 380 ASN A O 1
ATOM 3168 N N . ILE A 1 381 ? 22.206 4.845 -35.757 1.00 85.94 381 ILE A N 1
ATOM 3169 C CA . ILE A 1 381 ? 21.346 4.299 -36.819 1.00 85.94 381 ILE A CA 1
ATOM 3170 C C . ILE A 1 381 ? 20.696 2.972 -36.409 1.00 85.94 381 ILE A C 1
ATOM 3172 O O . ILE A 1 381 ? 19.523 2.743 -36.696 1.00 85.94 381 ILE A O 1
ATOM 3176 N N . LYS A 1 382 ? 21.434 2.097 -35.720 1.00 86.69 382 LYS A N 1
ATOM 3177 C CA . LYS A 1 382 ? 20.939 0.772 -35.333 1.00 86.69 382 LYS A CA 1
ATOM 3178 C C . LYS A 1 382 ? 19.928 0.851 -34.193 1.00 86.69 382 LYS A C 1
ATOM 3180 O O . LYS A 1 382 ? 18.926 0.144 -34.216 1.00 86.69 382 LYS A O 1
ATOM 3185 N N . LEU A 1 383 ? 20.168 1.732 -33.224 1.00 86.50 383 LEU A N 1
ATOM 3186 C CA . LEU A 1 383 ? 19.226 2.014 -32.142 1.00 86.50 383 LEU A CA 1
ATOM 3187 C C . LEU A 1 383 ? 17.983 2.752 -32.653 1.00 86.50 383 LEU A C 1
ATOM 3189 O O . LEU A 1 383 ? 16.870 2.433 -32.250 1.00 86.50 383 LEU A O 1
ATOM 3193 N N . LYS A 1 384 ? 18.155 3.690 -33.585 1.00 87.81 384 LYS A N 1
ATOM 3194 C CA . LYS A 1 384 ? 17.048 4.374 -34.252 1.00 87.81 384 LYS A CA 1
ATOM 3195 C C . LYS A 1 384 ? 16.162 3.384 -35.012 1.00 87.81 384 LYS A C 1
ATOM 3197 O O . LYS A 1 384 ? 14.960 3.353 -34.781 1.00 87.81 384 LYS A O 1
ATOM 3202 N N . ALA A 1 385 ? 16.764 2.506 -35.815 1.00 84.69 385 ALA A N 1
ATOM 3203 C CA . ALA A 1 385 ? 16.042 1.441 -36.506 1.00 84.69 385 ALA A CA 1
ATOM 3204 C C . ALA A 1 385 ? 15.353 0.477 -35.527 1.00 84.69 385 ALA A C 1
ATOM 3206 O O . ALA A 1 385 ? 14.253 0.010 -35.801 1.00 84.69 385 ALA A O 1
ATOM 3207 N N . LEU A 1 386 ? 15.971 0.180 -34.379 1.00 84.81 386 LEU A N 1
ATOM 3208 C CA . LEU A 1 386 ? 15.347 -0.635 -33.338 1.00 84.81 386 LEU A CA 1
ATOM 3209 C C . LEU A 1 386 ? 14.069 0.016 -32.789 1.00 84.81 386 LEU A C 1
ATOM 3211 O O . LEU A 1 386 ? 13.071 -0.675 -32.623 1.00 84.81 386 LEU A O 1
ATOM 3215 N N . ILE A 1 387 ? 14.109 1.321 -32.518 1.00 85.75 387 ILE A N 1
ATOM 3216 C CA . ILE A 1 387 ? 12.980 2.084 -31.972 1.00 85.75 387 ILE A CA 1
ATOM 3217 C C . ILE A 1 387 ? 11.855 2.245 -33.003 1.00 85.75 387 ILE A C 1
ATOM 3219 O O . ILE A 1 387 ? 10.690 2.183 -32.635 1.00 85.75 387 ILE A O 1
ATOM 3223 N N . GLU A 1 388 ? 12.189 2.451 -34.279 1.00 82.06 388 GLU A N 1
ATOM 3224 C CA . GLU A 1 388 ? 11.207 2.669 -35.354 1.00 82.06 388 GLU A CA 1
ATOM 3225 C C . GLU A 1 388 ? 10.484 1.384 -35.798 1.00 82.06 388 GLU A C 1
ATOM 3227 O O . GLU A 1 388 ? 9.359 1.459 -36.287 1.00 82.06 388 GLU A O 1
ATOM 3232 N N . ASN A 1 389 ? 11.115 0.213 -35.646 1.00 73.69 389 ASN A N 1
ATOM 3233 C CA . ASN A 1 389 ? 10.565 -1.079 -36.086 1.00 73.69 389 ASN A CA 1
ATOM 3234 C C . ASN A 1 389 ? 9.798 -1.851 -34.993 1.00 73.69 389 ASN A C 1
ATOM 3236 O O . ASN A 1 389 ? 9.381 -2.987 -35.229 1.00 73.69 389 ASN A O 1
ATOM 3240 N N . TYR A 1 390 ? 9.644 -1.264 -33.808 1.00 68.06 390 TYR A N 1
ATOM 3241 C CA . TYR A 1 390 ? 8.929 -1.816 -32.651 1.00 68.06 390 TYR A CA 1
ATOM 3242 C C . TYR A 1 390 ? 7.651 -1.028 -32.389 1.00 68.06 390 TYR A C 1
ATOM 3244 O O . TYR A 1 390 ? 6.632 -1.673 -32.047 1.00 68.06 390 TYR A O 1
#